Protein AF-0000000085179343 (afdb_homodimer)

Sequence (712 aa):
MDWVRLLSRLVQAESLPGGEGEAAGLLLEALKGLGLEAHLDEAGNVEALLGEREPEVVLTGHMDVVPVGDPLHWPHPQGAVVGEALWGRGAVDMKGALVAMLLALKALQGRPLKGRVRFLATVQEEVGGLGSRFAAERLSPLAFILGEPSMGRLMRGHRGRAEIWVDFEGEEAHAALAGPENPLFDLADYLLALKDLPLPPGLKLTPTGVAAYPGARNQTPGVVRLYLDVRYEPEADPQALLPRLQALGPASVYIPEEERASGEVRLTLPALWPPYRLPEDHPLLLLALKALGQEGAGLWPFTTDAPYLGARAPVLGLGPGDPALAHTPREHIPLKAVEEAAGAYARLVEALWNAAMDWVRLLSRLVQAESLPGGEGEAAGLLLEALKGLGLEAHLDEAGNVEALLGEREPEVVLTGHMDVVPVGDPLHWPHPQGAVVGEALWGRGAVDMKGALVAMLLALKALQGRPLKGRVRFLATVQEEVGGLGSRFAAERLSPLAFILGEPSMGRLMRGHRGRAEIWVDFEGEEAHAALAGPENPLFDLADYLLALKDLPLPPGLKLTPTGVAAYPGARNQTPGVVRLYLDVRYEPEADPQALLPRLQALGPASVYIPEEERASGEVRLTLPALWPPYRLPEDHPLLLLALKALGQEGAGLWPFTTDAPYLGARAPVLGLGPGDPALAHTPREHIPLKAVEEAAGAYARLVEALWNAA

pLDDT: mean 97.16, std 2.5, range [74.88, 98.94]

Radius of gyration: 31.06 Å; Cα contacts (8 Å, |Δi|>4): 1796; chains: 2; bounding box: 53×96×66 Å

InterPro domains:
  IPR002933 Peptidase M20 [PF01546] (59-350)
  IPR011650 Peptidase M20, dimerisation domain [PF07687] (157-247)
  IPR036264 Bacterial exopeptidase dimerisation domain [SSF55031] (162-250)
  IPR050072 Peptidase M20A family, bacterial cell wall biosynthesis [PTHR43808] (2-352)

Foldseek 3Di:
DPLLVLLLQLQVDAAAFQRLVSNLVSLCVLCVVLVWDWDADQQGKIKTKFDDFDFEEEEEAESHFDDLPDPVQAPDDGSDDDPQKGAHTQQQRPSLLLSLQSLLSSVPNVDDDLHMYMYIYFGDFVPFGQGLLVVLVPDFHQEYEYAHADQFFKAFKEWKKFKKKKKFFDDKDFQVPDDPDASVVQVVQLVVLVVPDDDDPFKDKDWDDKAFPPHDPRIGGRMIMTMMMMTGDQVDDPVVCQVVSVVSGPIDMDFDWDWDGGRNDIDIDTRIGHIGGDDFVPPLNVLLCVLSVHDGHHYYHDDGSQVSNVVRHGYMYGHRDDNVLHPHSGDMGRNVRSNVSSVSSNSSSVSSSVVD/DPLLVLLLQLQVDAAAFQRLVSNLVSLCVLCVVLVWDWDADQQGKIKTKDDDFDFEEEEEAESHFDDLPDPVQAPDDGSDDDPQKGAHTQQQRPSLLLSLQSLLSSVPNVDDDLHMYMYIYFGDFVPFGQGLLVVLVPDFHQEYEYAHADQFFKAFKEWKKFKKKKKFFDDKDFQVPDDPDASVVQVVQLVVLVVPDDDDPFKDKDWDDKAFPPHDPRIGGRMIMTMMMMTGDQVDDPVVCQVVSVVSGPIDMDFDWDWDGGRNDIDIDTRIGHIGGDDFVPPLNVLLCVLSVHDGHHYYHDDGSQVSNVVRHGYMYGHRDDNVLHPHSGDMGRNVRSNVSSVSVNSSSVSSSVVD

Nearest PDB structures (foldseek):
  5xoy-assembly1_B-2  TM=7.886E-01  e=5.631E-30  Thermus thermophilus HB27
  7rsf-assembly1_B  TM=6.827E-01  e=2.440E-29  Escherichia coli str. K-12 substr. MG1655
  2f7v-assembly1_A  TM=7.072E-01  e=1.206E-21  Xanthomonas campestris
  3ki9-assembly1_A  TM=7.079E-01  e=6.486E-16  Staphylococcus aureus subsp. aureus COL
  3khz-assembly1_A  TM=4.771E-01  e=1.645E-11  Staphylococcus aureus subsp. aureus COL

Solvent-accessible surface area (backbone atoms only — not comparable to full-atom values): 35596 Å² total; per-residue (Å²): 130,66,61,68,60,49,48,24,50,46,34,58,32,57,18,42,65,76,42,38,60,56,35,47,51,53,50,43,51,51,38,42,72,72,72,35,70,54,48,65,52,61,44,54,22,39,37,33,56,46,68,85,45,70,52,35,36,33,45,31,43,42,61,26,35,73,73,74,53,62,71,85,66,30,90,61,59,63,28,37,71,59,90,63,26,35,27,18,55,23,27,22,48,22,47,35,25,54,51,14,49,52,51,15,51,59,62,49,68,80,46,91,72,66,24,17,41,31,44,38,37,22,33,21,51,90,79,73,18,60,21,42,50,56,48,29,76,75,48,72,43,67,31,36,39,34,20,55,39,41,62,62,37,45,25,31,33,27,18,13,37,36,39,38,40,37,36,22,71,38,64,42,21,29,41,65,74,49,70,88,80,52,28,67,55,56,50,19,55,30,47,58,48,53,74,70,53,85,69,60,80,54,53,45,81,33,75,12,36,41,39,30,30,68,51,44,65,62,20,28,29,36,33,34,37,37,35,32,28,32,32,26,34,83,89,39,62,76,73,71,46,46,66,62,59,36,70,55,46,89,46,52,62,46,65,52,70,45,81,44,66,32,78,79,38,73,47,77,40,60,41,61,42,65,39,34,76,52,64,88,79,37,67,68,55,49,50,42,26,59,64,69,72,44,94,70,62,46,65,44,67,44,68,71,60,48,44,48,42,40,74,51,24,54,49,40,31,39,8,22,24,54,57,86,31,30,67,25,58,71,16,41,20,48,52,65,40,28,54,51,36,10,53,49,51,40,43,42,51,52,49,54,34,68,70,104,132,66,60,68,61,50,48,24,50,45,34,59,32,56,18,42,65,76,42,36,61,56,35,47,51,53,50,44,50,52,38,42,73,72,70,35,69,54,49,64,52,62,43,55,23,40,38,33,58,47,66,86,44,69,52,35,36,33,44,31,42,43,62,26,35,73,74,74,54,60,70,86,63,32,89,60,58,62,29,37,71,61,92,65,25,35,28,18,56,25,27,20,48,22,45,37,24,52,51,14,49,51,51,16,50,60,62,47,69,82,46,90,73,66,24,16,42,30,44,38,37,22,33,23,50,92,79,73,18,60,24,42,48,56,49,31,76,75,48,72,44,68,30,37,38,34,21,54,39,42,62,62,40,45,26,31,33,27,18,13,36,34,40,37,40,36,37,23,72,38,65,42,21,30,40,66,74,48,71,89,81,52,28,66,56,56,49,18,54,31,46,58,47,53,74,69,54,85,71,61,79,56,53,45,78,34,75,12,37,41,39,30,31,67,51,43,64,63,22,27,28,37,32,34,38,37,36,31,28,31,31,26,33,82,90,39,61,75,72,72,46,46,67,62,59,35,68,54,46,90,46,53,62,47,64,52,68,45,80,45,66,34,78,79,39,74,46,76,40,60,42,62,42,65,39,36,77,52,65,88,78,35,65,70,54,49,50,43,28,59,62,69,73,44,94,69,63,47,65,43,66,44,67,70,59,47,45,47,39,40,75,51,23,56,48,42,30,37,8,22,23,54,57,86,30,31,66,25,59,70,16,41,22,46,51,64,39,29,54,51,36,11,52,49,50,40,44,41,53,52,50,55,34,67,71,102

Secondary structure (DSSP, 8-state):
--HHHHHHHHHHS--STT--HHHHHHHHHHHHHTT--EEE-TT--EEEEE-SSSPEEEEEEE--------GGG-SS-TT-EETTEEESTTIIIIIHHHHHHHHHHHHHHTS--SSEEEEEEES-TTTT-HHHHHHHHH---SEEEE----TT--EEEE-EEEEEEEEEE----BTTT--S--HHHHHHHHHHHHHT----TTEEEEEEEEEEES--TTB--SEEEEEEEEEE-TT--GGGGHHHHHTTSS-EEE--EEEEEETTEEEEEESEE--EE--TT-HHHHHHHHHHT-S--EEESS--SHHHHHTTS-EEE--SS-GGGTTSTT-EEEHHHHHHHHHHHHHHHHHHHHH-/--HHHHHHHHHHS--STT--HHHHHHHHHHHHHTT--EEE-TT--EEEEE-SSSPEEEEEEE--------GGG-SS-TT-EETTEEESTTIIIIIHHHHHHHHHHHHHHTS--SSEEEEEEES-TTTT-HHHHHHHHH---SEEEE----TT--EEEE-EEEEEEEEEE----BTTT--S--HHHHHHHHHHHHHTPPPPTTEEEEEEEEEEES--TTB--SEEEEEEEEEE-TT--GGGGHHHHHTTSS-EEE--EEEEEETTEEEEEESEE--EE--TT-HHHHHHHHHHT-S--EEESS--SHHHHHTTS-EEE--SS-GGGTTSTT-EEEHHHHHHHHHHHHHHHHHHHHH-

Organism: NCBI:txid751945

Structure (mmCIF, N/CA/C/O backbone):
data_AF-0000000085179343-model_v1
#
loop_
_entity.id
_entity.type
_entity.pdbx_description
1 polymer 'Acetylornithine deacetylase/succinyldiaminopimelate desuccinylase-like deacylase'
#
loop_
_atom_site.group_PDB
_atom_site.id
_atom_site.type_symbol
_atom_site.label_atom_id
_atom_site.label_alt_id
_atom_site.label_comp_id
_atom_site.label_asym_id
_atom_site.label_entity_id
_atom_site.label_seq_id
_atom_site.pdbx_PDB_ins_code
_atom_site.Cartn_x
_atom_site.Cartn_y
_atom_site.Cartn_z
_atom_site.occupancy
_atom_site.B_iso_or_equiv
_atom_site.auth_seq_id
_atom_site.auth_comp_id
_atom_site.auth_asym_id
_atom_site.auth_atom_id
_atom_site.pdbx_PDB_model_num
ATOM 1 N N . MET A 1 1 ? -22.203 -26.719 -21.625 1 81.19 1 MET A N 1
ATOM 2 C CA . MET A 1 1 ? -21.453 -25.656 -20.953 1 81.19 1 MET A CA 1
ATOM 3 C C . MET A 1 1 ? -20.656 -24.844 -21.969 1 81.19 1 MET A C 1
ATOM 5 O O . MET A 1 1 ? -19.969 -25.391 -22.828 1 81.19 1 MET A O 1
ATOM 9 N N . ASP A 1 2 ? -20.922 -23.562 -22.031 1 96.06 2 ASP A N 1
ATOM 10 C CA . ASP A 1 2 ? -20.078 -22.656 -22.797 1 96.06 2 ASP A CA 1
ATOM 11 C C . ASP A 1 2 ? -18.781 -22.359 -22.047 1 96.06 2 ASP A C 1
ATOM 13 O O . ASP A 1 2 ? -18.734 -21.422 -21.25 1 96.06 2 ASP A O 1
ATOM 17 N N . TRP A 1 3 ? -17.797 -23.172 -22.406 1 98.12 3 TRP A N 1
ATOM 18 C CA . TRP A 1 3 ? -16.594 -23.141 -21.578 1 98.12 3 TRP A CA 1
ATOM 19 C C . TRP A 1 3 ? -15.789 -21.875 -21.844 1 98.12 3 TRP A C 1
ATOM 21 O O . TRP A 1 3 ? -15.055 -21.406 -20.969 1 98.12 3 TRP A O 1
ATOM 31 N N . VAL A 1 4 ? -15.93 -21.328 -23.047 1 98.69 4 VAL A N 1
ATOM 32 C CA . VAL A 1 4 ? -15.227 -20.094 -23.359 1 98.69 4 VAL A CA 1
ATOM 33 C C . VAL A 1 4 ? -15.789 -18.938 -22.516 1 98.69 4 VAL A C 1
ATOM 35 O O . VAL A 1 4 ? -15.031 -18.125 -21.984 1 98.69 4 VAL A O 1
ATOM 38 N N . ARG A 1 5 ? -17.062 -18.875 -22.391 1 98.44 5 ARG A N 1
ATOM 39 C CA . ARG A 1 5 ? -17.719 -17.875 -21.547 1 98.44 5 ARG A CA 1
ATOM 40 C C . ARG A 1 5 ? -17.328 -18.062 -20.078 1 98.44 5 ARG A C 1
ATOM 42 O O . ARG A 1 5 ? -17.109 -17.094 -19.359 1 98.44 5 ARG A O 1
ATOM 49 N N . LEU A 1 6 ? -17.281 -19.312 -19.656 1 98.69 6 LEU A N 1
ATOM 50 C CA . LEU A 1 6 ? -16.859 -19.594 -18.281 1 98.69 6 LEU A CA 1
ATOM 51 C C . LEU A 1 6 ? -15.445 -19.094 -18.031 1 98.69 6 LEU A C 1
ATOM 53 O O . LEU A 1 6 ? -15.188 -18.453 -17 1 98.69 6 LEU A O 1
ATOM 57 N N . LEU A 1 7 ? -14.547 -19.391 -18.953 1 98.88 7 LEU A N 1
ATOM 58 C CA . LEU A 1 7 ? -13.164 -18.938 -18.812 1 98.88 7 LEU A CA 1
ATOM 59 C C . LEU A 1 7 ? -13.094 -17.422 -18.766 1 98.88 7 LEU A C 1
ATOM 61 O O . LEU A 1 7 ? -12.367 -16.844 -17.938 1 98.88 7 LEU A O 1
ATOM 65 N N . SER A 1 8 ? -13.844 -16.781 -19.609 1 98.81 8 SER A N 1
ATOM 66 C CA . SER A 1 8 ? -13.906 -15.32 -19.641 1 98.81 8 SER A CA 1
ATOM 67 C C . SER A 1 8 ? -14.367 -14.758 -18.312 1 98.81 8 SER A C 1
ATOM 69 O O . SER A 1 8 ? -13.773 -13.812 -17.781 1 98.81 8 SER A O 1
ATOM 71 N N . ARG A 1 9 ? -15.398 -15.336 -17.734 1 98.75 9 ARG A N 1
ATOM 72 C CA . ARG A 1 9 ? -15.945 -14.891 -16.453 1 98.75 9 ARG A CA 1
ATOM 73 C C . ARG A 1 9 ? -14.945 -15.133 -15.32 1 98.75 9 ARG A C 1
ATOM 75 O O . ARG A 1 9 ? -14.82 -14.312 -14.414 1 98.75 9 ARG A O 1
ATOM 82 N N . LEU A 1 10 ? -14.273 -16.266 -15.383 1 98.88 10 LEU A N 1
ATOM 83 C CA . LEU A 1 10 ? -13.273 -16.578 -14.375 1 98.88 10 LEU A CA 1
ATOM 84 C C . LEU A 1 10 ? -12.141 -15.562 -14.383 1 98.88 10 LEU A C 1
ATOM 86 O O . LEU A 1 10 ? -11.672 -15.141 -13.328 1 98.88 10 LEU A O 1
ATOM 90 N N . VAL A 1 11 ? -11.719 -15.172 -15.547 1 98.75 11 VAL A N 1
ATOM 91 C CA . VAL A 1 11 ? -10.625 -14.227 -15.711 1 98.75 11 VAL A CA 1
ATOM 92 C C . VAL A 1 11 ? -11.047 -12.844 -15.203 1 98.75 11 VAL A C 1
ATOM 94 O O . VAL A 1 11 ? -10.234 -12.109 -14.641 1 98.75 11 VAL A O 1
ATOM 97 N N . GLN A 1 12 ? -12.297 -12.547 -15.297 1 98.44 12 GLN A N 1
ATOM 98 C CA . GLN A 1 12 ? -12.82 -11.258 -14.859 1 98.44 12 GLN A CA 1
ATOM 99 C C . GLN A 1 12 ? -13.117 -11.266 -13.359 1 98.44 12 GLN A C 1
ATOM 101 O O . GLN A 1 12 ? -13.25 -10.211 -12.742 1 98.44 12 GLN A O 1
ATOM 106 N N . ALA A 1 13 ? -13.273 -12.438 -12.773 1 98.44 13 ALA A N 1
ATOM 107 C CA . ALA A 1 13 ? -13.633 -12.57 -11.359 1 98.44 13 ALA A CA 1
ATOM 108 C C . ALA A 1 13 ? -12.469 -12.172 -10.461 1 98.44 13 ALA A C 1
ATOM 110 O O . ALA A 1 13 ? -11.32 -12.516 -10.734 1 98.44 13 ALA A O 1
ATOM 111 N N . GLU A 1 14 ? -12.742 -11.461 -9.391 1 95.81 14 GLU A N 1
ATOM 112 C CA . GLU A 1 14 ? -11.711 -11.195 -8.391 1 95.81 14 GLU A CA 1
ATOM 113 C C . GLU A 1 14 ? -11.188 -12.492 -7.773 1 95.81 14 GLU A C 1
ATOM 115 O O . GLU A 1 14 ? -11.969 -13.336 -7.332 1 95.81 14 GLU A O 1
ATOM 120 N N . SER A 1 15 ? -9.883 -12.594 -7.762 1 97.81 15 SER A N 1
ATOM 121 C CA . SER A 1 15 ? -9.328 -13.805 -7.18 1 97.81 15 SER A CA 1
ATOM 122 C C . SER A 1 15 ? -7.891 -13.594 -6.711 1 97.81 15 SER A C 1
ATOM 124 O O . SER A 1 15 ? -7.027 -14.445 -6.926 1 97.81 15 SER A O 1
ATOM 126 N N . LEU A 1 16 ? -7.641 -12.453 -6.145 1 97.25 16 LEU A N 1
ATOM 127 C CA . LEU A 1 16 ? -6.367 -12.305 -5.441 1 97.25 16 LEU A CA 1
ATOM 128 C C . LEU A 1 16 ? -6.27 -13.289 -4.285 1 97.25 16 LEU A C 1
ATOM 130 O O . LEU A 1 16 ? -7.285 -13.812 -3.818 1 97.25 16 LEU A O 1
ATOM 134 N N . PRO A 1 17 ? -5.055 -13.57 -3.877 1 96.88 17 PRO A N 1
ATOM 135 C CA . PRO A 1 17 ? -4.953 -14.492 -2.744 1 96.88 17 PRO A CA 1
ATOM 136 C C . PRO A 1 17 ? -5.809 -14.062 -1.556 1 96.88 17 PRO A C 1
ATOM 138 O O . PRO A 1 17 ? -5.668 -12.945 -1.059 1 96.88 17 PRO A O 1
ATOM 141 N N . GLY A 1 18 ? -6.641 -14.914 -1.172 1 95.5 18 GLY A N 1
ATOM 142 C CA . GLY A 1 18 ? -7.547 -14.617 -0.074 1 95.5 18 GLY A CA 1
ATOM 143 C C . GLY A 1 18 ? -8.883 -14.078 -0.537 1 95.5 18 GLY A C 1
ATOM 144 O O . GLY A 1 18 ? -9.836 -13.992 0.249 1 95.5 18 GLY A O 1
ATOM 145 N N . GLY A 1 19 ? -9.039 -13.758 -1.738 1 97.06 19 GLY A N 1
ATOM 146 C CA . GLY A 1 19 ? -10.258 -13.211 -2.314 1 97.06 19 GLY A CA 1
ATOM 147 C C . GLY A 1 19 ? -10.805 -14.047 -3.459 1 97.06 19 GLY A C 1
ATOM 148 O O . GLY A 1 19 ? -11.273 -13.5 -4.461 1 97.06 19 GLY A O 1
ATOM 149 N N . GLU A 1 20 ? -10.719 -15.336 -3.361 1 98.31 20 GLU A N 1
ATOM 150 C CA . GLU A 1 20 ? -11.023 -16.219 -4.477 1 98.31 20 GLU A CA 1
ATOM 151 C C . GLU A 1 20 ? -12.516 -16.562 -4.52 1 98.31 20 GLU A C 1
ATOM 153 O O . GLU A 1 20 ? -12.938 -17.438 -5.285 1 98.31 20 GLU A O 1
ATOM 158 N N . GLY A 1 21 ? -13.312 -15.891 -3.75 1 98.12 21 GLY A N 1
ATOM 159 C CA . GLY A 1 21 ? -14.711 -16.25 -3.594 1 98.12 21 GLY A CA 1
ATOM 160 C C . GLY A 1 21 ? -15.484 -16.25 -4.902 1 98.12 21 GLY A C 1
ATOM 161 O O . GLY A 1 21 ? -16.234 -17.188 -5.191 1 98.12 21 GLY A O 1
ATOM 162 N N . GLU A 1 22 ? -15.312 -15.203 -5.676 1 98.44 22 GLU A N 1
ATOM 163 C CA . GLU A 1 22 ? -16.047 -15.094 -6.938 1 98.44 22 GLU A CA 1
ATOM 164 C C . GLU A 1 22 ? -15.641 -16.203 -7.902 1 98.44 22 GLU A C 1
ATOM 166 O O . GLU A 1 22 ? -16.5 -16.797 -8.555 1 98.44 22 GLU A O 1
ATOM 171 N N . ALA A 1 23 ? -14.398 -16.484 -7.988 1 98.75 23 ALA A N 1
ATOM 172 C CA . ALA A 1 23 ? -13.922 -17.562 -8.852 1 98.75 23 ALA A CA 1
ATOM 173 C C . ALA A 1 23 ? -14.438 -18.922 -8.375 1 98.75 23 ALA A C 1
ATOM 175 O O . ALA A 1 23 ? -14.883 -19.734 -9.188 1 98.75 23 ALA A O 1
ATOM 176 N N . ALA A 1 24 ? -14.391 -19.109 -7.09 1 98.81 24 ALA A N 1
ATOM 177 C CA . ALA A 1 24 ? -14.898 -20.359 -6.516 1 98.81 24 ALA A CA 1
ATOM 178 C C . ALA A 1 24 ? -16.375 -20.562 -6.855 1 98.81 24 ALA A C 1
ATOM 180 O O . ALA A 1 24 ? -16.781 -21.672 -7.195 1 98.81 24 ALA A O 1
ATOM 181 N N . GLY A 1 25 ? -17.109 -19.5 -6.727 1 98.81 25 GLY A N 1
ATOM 182 C CA . GLY A 1 25 ? -18.531 -19.578 -7.055 1 98.81 25 GLY A CA 1
ATOM 183 C C . GLY A 1 25 ? -18.781 -20.016 -8.484 1 98.81 25 GLY A C 1
ATOM 184 O O . GLY A 1 25 ? -19.656 -20.844 -8.734 1 98.81 25 GLY A O 1
ATOM 185 N N . LEU A 1 26 ? -18.016 -19.516 -9.383 1 98.81 26 LEU A N 1
ATOM 186 C CA . LEU A 1 26 ? -18.172 -19.875 -10.789 1 98.81 26 LEU A CA 1
ATOM 187 C C . LEU A 1 26 ? -17.828 -21.344 -11.023 1 98.81 26 LEU A C 1
ATOM 189 O O . LEU A 1 26 ? -18.516 -22.031 -11.797 1 98.81 26 LEU A O 1
ATOM 193 N N . LEU A 1 27 ? -16.828 -21.781 -10.359 1 98.88 27 LEU A N 1
ATOM 194 C CA . LEU A 1 27 ? -16.422 -23.188 -10.508 1 98.88 27 LEU A CA 1
ATOM 195 C C . LEU A 1 27 ? -17.484 -24.109 -9.914 1 98.88 27 LEU A C 1
ATOM 197 O O . LEU A 1 27 ? -17.781 -25.156 -10.484 1 98.88 27 LEU A O 1
ATOM 201 N N . LEU A 1 28 ? -18 -23.734 -8.75 1 98.81 28 LEU A N 1
ATOM 202 C CA . LEU A 1 28 ? -19.062 -24.516 -8.133 1 98.81 28 LEU A CA 1
ATOM 203 C C . LEU A 1 28 ? -20.25 -24.641 -9.078 1 98.81 28 LEU A C 1
ATOM 205 O O . LEU A 1 28 ? -20.812 -25.734 -9.242 1 98.81 28 LEU A O 1
ATOM 209 N N . GLU A 1 29 ? -20.578 -23.562 -9.656 1 98.38 29 GLU A N 1
ATOM 210 C CA . GLU A 1 29 ? -21.703 -23.562 -10.602 1 98.38 29 GLU A CA 1
ATOM 211 C C . GLU A 1 29 ? -21.422 -24.453 -11.805 1 98.38 29 GLU A C 1
ATOM 213 O O . GLU A 1 29 ? -22.297 -25.188 -12.25 1 98.38 29 GLU A O 1
ATOM 218 N N . ALA A 1 30 ? -20.266 -24.344 -12.352 1 98.69 30 ALA A N 1
ATOM 219 C CA . ALA A 1 30 ? -19.891 -25.156 -13.5 1 98.69 30 ALA A CA 1
ATOM 220 C C . ALA A 1 30 ? -19.953 -26.641 -13.164 1 98.69 30 ALA A C 1
ATOM 222 O O . ALA A 1 30 ? -20.438 -27.453 -13.961 1 98.69 30 ALA A O 1
ATOM 223 N N . LEU A 1 31 ? -19.438 -26.984 -11.992 1 98.69 31 LEU A N 1
ATOM 224 C CA . LEU A 1 31 ? -19.422 -28.375 -11.555 1 98.69 31 LEU A CA 1
ATOM 225 C C . LEU A 1 31 ? -20.828 -28.891 -11.344 1 98.69 31 LEU A C 1
ATOM 227 O O . LEU A 1 31 ? -21.141 -30.031 -11.719 1 98.69 31 LEU A O 1
ATOM 231 N N . LYS A 1 32 ? -21.641 -28.078 -10.758 1 97.75 32 LYS A N 1
ATOM 232 C CA . LYS A 1 32 ? -23.047 -28.438 -10.602 1 97.75 32 LYS A CA 1
ATOM 233 C C . LYS A 1 32 ? -23.703 -28.656 -11.961 1 97.75 32 LYS A C 1
ATOM 235 O O . LYS A 1 32 ? -24.531 -29.562 -12.117 1 97.75 32 LYS A O 1
ATOM 240 N N . GLY A 1 33 ? -23.406 -27.812 -12.852 1 97.25 33 GLY A N 1
ATOM 241 C CA . GLY A 1 33 ? -23.922 -27.953 -14.203 1 97.25 33 GLY A CA 1
ATOM 242 C C . GLY A 1 33 ? -23.531 -29.266 -14.859 1 97.25 33 GLY A C 1
ATOM 243 O O . GLY A 1 33 ? -24.234 -29.766 -15.742 1 97.25 33 GLY A O 1
ATOM 244 N N . LEU A 1 34 ? -22.422 -29.844 -14.422 1 97.06 34 LEU A N 1
ATOM 245 C CA . LEU A 1 34 ? -21.969 -31.141 -14.914 1 97.06 34 LEU A CA 1
ATOM 246 C C . LEU A 1 34 ? -22.625 -32.281 -14.156 1 97.06 34 LEU A C 1
ATOM 248 O O . LEU A 1 34 ? -22.359 -33.438 -14.414 1 97.06 34 LEU A O 1
ATOM 252 N N . GLY A 1 35 ? -23.438 -31.891 -13.164 1 97.06 35 GLY A N 1
ATOM 253 C CA . GLY A 1 35 ? -24.141 -32.906 -12.375 1 97.06 35 GLY A CA 1
ATOM 254 C C . GLY A 1 35 ? -23.297 -33.469 -11.242 1 97.06 35 GLY A C 1
ATOM 255 O O . GLY A 1 35 ? -23.609 -34.531 -10.703 1 97.06 35 GLY A O 1
ATOM 256 N N . LEU A 1 36 ? -22.266 -32.844 -10.859 1 97.62 36 LEU A N 1
ATOM 257 C CA . LEU A 1 36 ? -21.391 -33.312 -9.789 1 97.62 36 LEU A CA 1
ATOM 258 C C . LEU A 1 36 ? -21.703 -32.594 -8.484 1 97.62 36 LEU A C 1
ATOM 260 O O . LEU A 1 36 ? -22.031 -31.391 -8.492 1 97.62 36 LEU A O 1
ATOM 264 N N . GLU A 1 37 ? -21.594 -33.312 -7.434 1 96.69 37 GLU A N 1
ATOM 265 C CA . GLU A 1 37 ? -21.656 -32.656 -6.125 1 96.69 37 GLU A CA 1
ATOM 266 C C . GLU A 1 37 ? -20.344 -31.938 -5.797 1 96.69 37 GLU A C 1
ATOM 268 O O . GLU A 1 37 ? -19.297 -32.562 -5.676 1 96.69 37 GLU A O 1
ATOM 273 N N . ALA A 1 38 ? -20.438 -30.656 -5.703 1 98.06 38 ALA A N 1
ATOM 274 C CA . ALA A 1 38 ? -19.266 -29.828 -5.441 1 98.06 38 ALA A CA 1
ATOM 275 C C . ALA A 1 38 ? -19.406 -29.062 -4.133 1 98.06 38 ALA A C 1
ATOM 277 O O . ALA A 1 38 ? -20.531 -28.703 -3.744 1 98.06 38 ALA A O 1
ATOM 278 N N . HIS A 1 39 ? -18.281 -28.844 -3.438 1 97.94 39 HIS A N 1
ATOM 279 C CA . HIS A 1 39 ? -18.297 -28.109 -2.174 1 97.94 39 HIS A CA 1
ATOM 280 C C . HIS A 1 39 ? -16.984 -27.375 -1.934 1 97.94 39 HIS A C 1
ATOM 282 O O . HIS A 1 39 ? -16 -27.609 -2.646 1 97.94 39 HIS A O 1
ATOM 288 N N . LEU A 1 40 ? -17.062 -26.453 -1.024 1 98.44 40 LEU A N 1
ATOM 289 C CA . LEU A 1 40 ? -15.852 -25.812 -0.491 1 98.44 40 LEU A CA 1
ATOM 290 C C . LEU A 1 40 ? -15.328 -26.578 0.719 1 98.44 40 LEU A C 1
ATOM 292 O O . LEU A 1 40 ? -16.094 -26.938 1.615 1 98.44 40 LEU A O 1
ATOM 296 N N . ASP A 1 41 ? -14.109 -26.906 0.745 1 98 41 ASP A N 1
ATOM 297 C CA . ASP A 1 41 ? -13.57 -27.469 1.979 1 98 41 ASP A CA 1
ATOM 298 C C . ASP A 1 41 ? -13.297 -26.375 3.008 1 98 41 ASP A C 1
ATOM 300 O O . ASP A 1 41 ? -13.664 -25.219 2.801 1 98 41 ASP A O 1
ATOM 304 N N . GLU A 1 42 ? -12.625 -26.656 4.086 1 98.12 42 GLU A N 1
ATOM 305 C CA . GLU A 1 42 ? -12.445 -25.719 5.199 1 98.12 42 GLU A CA 1
ATOM 306 C C . GLU A 1 42 ? -11.5 -24.594 4.824 1 98.12 42 GLU A C 1
ATOM 308 O O . GLU A 1 42 ? -11.531 -23.516 5.438 1 98.12 42 GLU A O 1
ATOM 313 N N . ALA A 1 43 ? -10.695 -24.812 3.803 1 98.25 43 ALA A N 1
ATOM 314 C CA . ALA A 1 43 ? -9.75 -23.781 3.357 1 98.25 43 ALA A CA 1
ATOM 315 C C . ALA A 1 43 ? -10.367 -22.922 2.262 1 98.25 43 ALA A C 1
ATOM 317 O O . ALA A 1 43 ? -9.859 -21.844 1.957 1 98.25 43 ALA A O 1
ATOM 318 N N . GLY A 1 44 ? -11.453 -23.375 1.707 1 98.5 44 GLY A N 1
ATOM 319 C CA . GLY A 1 44 ? -12.07 -22.641 0.61 1 98.5 44 GLY A CA 1
ATOM 320 C C . GLY A 1 44 ? -11.719 -23.203 -0.753 1 98.5 44 GLY A C 1
ATOM 321 O O . GLY A 1 44 ? -11.984 -22.578 -1.779 1 98.5 44 GLY A O 1
ATOM 322 N N . ASN A 1 45 ? -11.055 -24.359 -0.768 1 98.81 45 ASN A N 1
ATOM 323 C CA . ASN A 1 45 ? -10.844 -25.047 -2.035 1 98.81 45 ASN A CA 1
ATOM 324 C C . ASN A 1 45 ? -12.148 -25.562 -2.621 1 98.81 45 ASN A C 1
ATOM 326 O O . ASN A 1 45 ? -13.055 -25.969 -1.881 1 98.81 45 ASN A O 1
ATOM 330 N N . VAL A 1 46 ? -12.219 -25.609 -3.918 1 98.88 46 VAL A N 1
ATOM 331 C CA . VAL A 1 46 ? -13.359 -26.219 -4.598 1 98.88 46 VAL A CA 1
ATOM 332 C C . VAL A 1 46 ? -13.055 -27.672 -4.926 1 98.88 46 VAL A C 1
ATOM 334 O O . VAL A 1 46 ? -12.031 -27.969 -5.551 1 98.88 46 VAL A O 1
ATOM 337 N N . GLU A 1 47 ? -13.945 -28.562 -4.586 1 98.5 47 GLU A N 1
ATOM 338 C CA . GLU A 1 47 ? -13.727 -29.984 -4.828 1 98.5 47 GLU A CA 1
ATOM 339 C C . GLU A 1 47 ? -14.977 -30.641 -5.383 1 98.5 47 GLU A C 1
ATOM 341 O O . GLU A 1 47 ? -16.094 -30.281 -5.02 1 98.5 47 GLU A O 1
ATOM 346 N N . ALA A 1 48 ? -14.773 -31.594 -6.184 1 98.62 48 ALA A N 1
ATOM 347 C CA . ALA A 1 48 ? -15.812 -32.5 -6.691 1 98.62 48 ALA A CA 1
ATOM 348 C C . ALA A 1 48 ? -15.219 -33.844 -7.105 1 98.62 48 ALA A C 1
ATOM 350 O O . ALA A 1 48 ? -14.055 -33.906 -7.508 1 98.62 48 ALA A O 1
ATOM 351 N N . LEU A 1 49 ? -16.016 -34.812 -7.02 1 98 49 LEU A N 1
ATOM 352 C CA . LEU A 1 49 ? -15.555 -36.156 -7.316 1 98 49 LEU A CA 1
ATOM 353 C C . LEU A 1 49 ? -16.422 -36.812 -8.391 1 98 49 LEU A C 1
ATOM 355 O O . LEU A 1 49 ? -17.656 -36.75 -8.328 1 98 49 LEU A O 1
ATOM 359 N N . LEU A 1 50 ? -15.812 -37.375 -9.383 1 98.06 50 LEU A N 1
ATOM 360 C CA . LEU A 1 50 ? -16.453 -38.219 -10.375 1 98.06 50 LEU A CA 1
ATOM 361 C C . LEU A 1 50 ? -16.031 -39.656 -10.211 1 98.06 50 LEU A C 1
ATOM 363 O O . LEU A 1 50 ? -14.844 -39.969 -10.289 1 98.06 50 LEU A O 1
ATOM 367 N N . GLY A 1 51 ? -16.984 -40.5 -10.016 1 95.69 51 GLY A N 1
ATOM 368 C CA . GLY A 1 51 ? -16.703 -41.906 -9.781 1 95.69 51 GLY A CA 1
ATOM 369 C C . GLY A 1 51 ? -16.578 -42.25 -8.305 1 95.69 51 GLY A C 1
ATOM 370 O O . GLY A 1 51 ? -16.594 -41.344 -7.453 1 95.69 51 GLY A O 1
ATOM 371 N N . GLU A 1 52 ? -16.547 -43.562 -8.031 1 91.94 52 GLU A N 1
ATOM 372 C CA . GLU A 1 52 ? -16.562 -44 -6.633 1 91.94 52 GLU A CA 1
ATOM 373 C C . GLU A 1 52 ? -15.438 -44.969 -6.352 1 91.94 52 GLU A C 1
ATOM 375 O O . GLU A 1 52 ? -15.055 -45.188 -5.195 1 91.94 52 GLU A O 1
ATOM 380 N N . ARG A 1 53 ? -14.883 -45.531 -7.328 1 91.94 53 ARG A N 1
ATOM 381 C CA . ARG A 1 53 ? -13.945 -46.625 -7.141 1 91.94 53 ARG A CA 1
ATOM 382 C C . ARG A 1 53 ? -12.5 -46.125 -7.168 1 91.94 53 ARG A C 1
ATOM 384 O O . ARG A 1 53 ? -12.219 -45.062 -7.715 1 91.94 53 ARG A O 1
ATOM 391 N N . GLU A 1 54 ? -11.633 -46.875 -6.492 1 94.69 54 GLU A N 1
ATOM 392 C CA . GLU A 1 54 ? -10.195 -46.625 -6.613 1 94.69 54 GLU A CA 1
ATOM 393 C C . GLU A 1 54 ? -9.656 -47.188 -7.934 1 94.69 54 GLU A C 1
ATOM 395 O O . GLU A 1 54 ? -10.266 -48.062 -8.539 1 94.69 54 GLU A O 1
ATOM 400 N N . PRO A 1 55 ? -8.547 -46.625 -8.344 1 97.06 55 PRO A N 1
ATOM 401 C CA . PRO A 1 55 ? -7.719 -45.562 -7.754 1 97.06 55 PRO A CA 1
ATOM 402 C C . PRO A 1 55 ? -8.266 -44.156 -8.023 1 97.06 55 PRO A C 1
ATOM 404 O O . PRO A 1 55 ? -9.062 -43.969 -8.938 1 97.06 55 PRO A O 1
ATOM 407 N N . GLU A 1 56 ? -7.82 -43.219 -7.203 1 98.06 56 GLU A N 1
ATOM 408 C CA . GLU A 1 56 ? -8.18 -41.812 -7.383 1 98.06 56 GLU A CA 1
ATOM 409 C C . GLU A 1 56 ? -7.059 -41.062 -8.07 1 98.06 56 GLU A C 1
ATOM 411 O O . GLU A 1 56 ? -5.887 -41.219 -7.719 1 98.06 56 GLU A O 1
ATOM 416 N N . VAL A 1 57 ? -7.41 -40.312 -9.055 1 98.62 57 VAL A N 1
ATOM 417 C CA . VAL A 1 57 ? -6.539 -39.312 -9.648 1 98.62 57 VAL A CA 1
ATOM 418 C C . VAL A 1 57 ? -7.109 -37.906 -9.391 1 98.62 57 VAL A C 1
ATOM 420 O O . VAL A 1 57 ? -8.32 -37.719 -9.5 1 98.62 57 VAL A O 1
ATOM 423 N N . VAL A 1 58 ? -6.25 -36.969 -9.008 1 98.88 58 VAL A N 1
ATOM 424 C CA . VAL A 1 58 ? -6.715 -35.625 -8.703 1 98.88 58 VAL A CA 1
ATOM 425 C C . VAL A 1 58 ? -6.234 -34.656 -9.773 1 98.88 58 VAL A C 1
ATOM 427 O O . VAL A 1 58 ? -5.035 -34.562 -10.047 1 98.88 58 VAL A O 1
ATOM 430 N N . LEU A 1 59 ? -7.156 -34 -10.438 1 98.94 59 LEU A N 1
ATOM 431 C CA . LEU A 1 59 ? -6.875 -32.844 -11.273 1 98.94 59 LEU A CA 1
ATOM 432 C C . LEU A 1 59 ? -6.891 -31.547 -10.445 1 98.94 59 LEU A C 1
ATOM 434 O O . LEU A 1 59 ? -7.914 -31.203 -9.852 1 98.94 59 LEU A O 1
ATOM 438 N N . THR A 1 60 ? -5.684 -30.859 -10.445 1 98.88 60 THR A N 1
ATOM 439 C CA . THR A 1 60 ? -5.648 -29.75 -9.5 1 98.88 60 THR A CA 1
ATOM 440 C C . THR A 1 60 ? -4.938 -28.547 -10.094 1 98.88 60 THR A C 1
ATOM 442 O O . THR A 1 60 ? -4.117 -28.688 -11 1 98.88 60 THR A O 1
ATOM 445 N N . GLY A 1 61 ? -5.262 -27.406 -9.625 1 98.69 61 GLY A N 1
ATOM 446 C CA . GLY A 1 61 ? -4.715 -26.094 -9.906 1 98.69 61 GLY A CA 1
ATOM 447 C C . GLY A 1 61 ? -5.191 -25.031 -8.938 1 98.69 61 GLY A C 1
ATOM 448 O O . GLY A 1 61 ? -5.98 -25.312 -8.031 1 98.69 61 GLY A O 1
ATOM 449 N N . HIS A 1 62 ? -4.723 -23.844 -9.117 1 98.88 62 HIS A N 1
ATOM 450 C CA . HIS A 1 62 ? -5.094 -22.812 -8.156 1 98.88 62 HIS A CA 1
ATOM 451 C C . HIS A 1 62 ? -6.016 -21.766 -8.789 1 98.88 62 HIS A C 1
ATOM 453 O O . HIS A 1 62 ? -6.016 -21.609 -10.008 1 98.88 62 HIS A O 1
ATOM 459 N N . MET A 1 63 ? -6.766 -21.094 -7.91 1 98.81 63 MET A N 1
ATOM 460 C CA . MET A 1 63 ? -7.754 -20.125 -8.359 1 98.81 63 MET A CA 1
ATOM 461 C C . MET A 1 63 ? -7.168 -18.703 -8.352 1 98.81 63 MET A C 1
ATOM 463 O O . MET A 1 63 ? -7.57 -17.859 -9.148 1 98.81 63 MET A O 1
ATOM 467 N N . ASP A 1 64 ? -6.25 -18.453 -7.41 1 98.62 64 ASP A N 1
ATOM 468 C CA . ASP A 1 64 ? -5.781 -17.078 -7.207 1 98.62 64 ASP A CA 1
ATOM 469 C C . ASP A 1 64 ? -4.809 -16.672 -8.305 1 98.62 64 ASP A C 1
ATOM 471 O O . ASP A 1 64 ? -4.199 -17.516 -8.961 1 98.62 64 ASP A O 1
ATOM 475 N N . VAL A 1 65 ? -4.77 -15.383 -8.523 1 98.19 65 VAL A N 1
ATOM 476 C CA . VAL A 1 65 ? -3.859 -14.789 -9.5 1 98.19 65 VAL A CA 1
ATOM 477 C C . VAL A 1 65 ? -3.094 -13.641 -8.852 1 98.19 65 VAL A C 1
ATOM 479 O O . VAL A 1 65 ? -3.441 -13.188 -7.762 1 98.19 65 VAL A O 1
ATOM 482 N N . VAL A 1 66 ? -2.033 -13.227 -9.453 1 97.19 66 VAL A N 1
ATOM 483 C CA . VAL A 1 66 ? -1.348 -12.008 -9.039 1 97.19 66 VAL A CA 1
ATOM 484 C C . VAL A 1 66 ? -2.123 -10.789 -9.531 1 97.19 66 VAL A C 1
ATOM 486 O O . VAL A 1 66 ? -3.012 -10.906 -10.375 1 97.19 66 VAL A O 1
ATOM 489 N N . PRO A 1 67 ? -1.84 -9.609 -9.055 1 96.25 67 PRO A N 1
ATOM 490 C CA . PRO A 1 67 ? -2.604 -8.422 -9.445 1 96.25 67 PRO A CA 1
ATOM 491 C C . PRO A 1 67 ? -2.521 -8.141 -10.945 1 96.25 67 PRO A C 1
ATOM 493 O O . PRO A 1 67 ? -1.47 -8.336 -11.555 1 96.25 67 PRO A O 1
ATOM 496 N N . VAL A 1 68 ? -3.594 -7.609 -11.469 1 95.94 68 VAL A N 1
ATOM 497 C CA . VAL A 1 68 ? -3.717 -7.305 -12.891 1 95.94 68 VAL A CA 1
ATOM 498 C C . VAL A 1 68 ? -2.801 -6.133 -13.25 1 95.94 68 VAL A C 1
ATOM 500 O O . VAL A 1 68 ? -2.246 -6.086 -14.352 1 95.94 68 VAL A O 1
ATOM 503 N N . GLY A 1 69 ? -2.633 -5.227 -12.25 1 93.5 69 GLY A N 1
ATOM 504 C CA . GLY A 1 69 ? -1.843 -4.035 -12.516 1 93.5 69 GLY A CA 1
ATOM 505 C C . GLY A 1 69 ? -2.602 -2.977 -13.297 1 93.5 69 GLY A C 1
ATOM 506 O O . GLY A 1 69 ? -3.834 -2.941 -13.266 1 93.5 69 GLY A O 1
ATOM 507 N N . ASP A 1 70 ? -1.915 -2.104 -13.992 1 93.25 70 ASP A N 1
ATOM 508 C CA . ASP A 1 70 ? -2.492 -0.976 -14.719 1 93.25 70 ASP A CA 1
ATOM 509 C C . ASP A 1 70 ? -3.227 -1.448 -15.977 1 93.25 70 ASP A C 1
ATOM 511 O O . ASP A 1 70 ? -2.615 -2.025 -16.875 1 93.25 70 ASP A O 1
ATOM 515 N N . PRO A 1 71 ? -4.492 -1.112 -16.016 1 94.12 71 PRO A N 1
ATOM 516 C CA . PRO A 1 71 ? -5.258 -1.521 -17.203 1 94.12 71 PRO A CA 1
ATOM 517 C C . PRO A 1 71 ? -4.676 -0.97 -18.5 1 94.12 71 PRO A C 1
ATOM 519 O O . PRO A 1 71 ? -4.816 -1.592 -19.562 1 94.12 71 PRO A O 1
ATOM 522 N N . LEU A 1 72 ? -3.934 0.089 -18.391 1 92.44 72 LEU A N 1
ATOM 523 C CA . LEU A 1 72 ? -3.404 0.741 -19.594 1 92.44 72 LEU A CA 1
ATOM 524 C C . LEU A 1 72 ? -2.26 -0.069 -20.188 1 92.44 72 LEU A C 1
ATOM 526 O O . LEU A 1 72 ? -1.887 0.137 -21.344 1 92.44 72 LEU A O 1
ATOM 530 N N . HIS A 1 73 ? -1.758 -1.026 -19.422 1 94.25 73 HIS A N 1
ATOM 531 C CA . HIS A 1 73 ? -0.664 -1.856 -19.922 1 94.25 73 HIS A CA 1
ATOM 532 C C . HIS A 1 73 ? -1.188 -3.033 -20.734 1 94.25 73 HIS A C 1
ATOM 534 O O . HIS A 1 73 ? -0.424 -3.689 -21.453 1 94.25 73 HIS A O 1
ATOM 540 N N . TRP A 1 74 ? -2.52 -3.262 -20.656 1 96.62 74 TRP A N 1
ATOM 541 C CA . TRP A 1 74 ? -3.111 -4.414 -21.328 1 96.62 74 TRP A CA 1
ATOM 542 C C . TRP A 1 74 ? -3.6 -4.035 -22.734 1 96.62 74 TRP A C 1
ATOM 544 O O . TRP A 1 74 ? -4.316 -3.045 -22.891 1 96.62 74 TRP A O 1
ATOM 554 N N . PRO A 1 75 ? -3.24 -4.797 -23.703 1 97.06 75 PRO A N 1
ATOM 555 C CA . PRO A 1 75 ? -3.734 -4.512 -25.062 1 97.06 75 PRO A CA 1
ATOM 556 C C . PRO A 1 75 ? -5.238 -4.746 -25.203 1 97.06 75 PRO A C 1
ATOM 558 O O . PRO A 1 75 ? -5.883 -4.145 -26.062 1 97.06 75 PRO A O 1
ATOM 561 N N . HIS A 1 76 ? -5.723 -5.703 -24.422 1 98.12 76 HIS A N 1
ATOM 562 C CA . HIS A 1 76 ? -7.141 -6.039 -24.438 1 98.12 76 HIS A CA 1
ATOM 563 C C . HIS A 1 76 ? -7.695 -6.133 -23.016 1 98.12 76 HIS A C 1
ATOM 565 O O . HIS A 1 76 ? -6.953 -6.414 -22.078 1 98.12 76 HIS A O 1
ATOM 571 N N . PRO A 1 77 ? -9 -5.895 -22.891 1 97.69 77 PRO A N 1
ATOM 572 C CA . PRO A 1 77 ? -9.602 -5.992 -21.562 1 97.69 77 PRO A CA 1
ATOM 573 C C . PRO A 1 77 ? -9.555 -7.41 -21 1 97.69 77 PRO A C 1
ATOM 575 O O . PRO A 1 77 ? -9.492 -8.383 -21.75 1 97.69 77 PRO A O 1
ATOM 578 N N . GLN A 1 78 ? -9.633 -7.477 -19.75 1 98.5 78 GLN A N 1
ATOM 579 C CA . GLN A 1 78 ? -9.648 -8.766 -19.078 1 98.5 78 GLN A CA 1
ATOM 580 C C . GLN A 1 78 ? -10.82 -9.625 -19.547 1 98.5 78 GLN A C 1
ATOM 582 O O . GLN A 1 78 ? -11.969 -9.18 -19.531 1 98.5 78 GLN A O 1
ATOM 587 N N . GLY A 1 79 ? -10.5 -10.844 -19.953 1 98.62 79 GLY A N 1
ATOM 588 C CA . GLY A 1 79 ? -11.539 -11.781 -20.359 1 98.62 79 GLY A CA 1
ATOM 589 C C . GLY A 1 79 ? -11.945 -11.641 -21.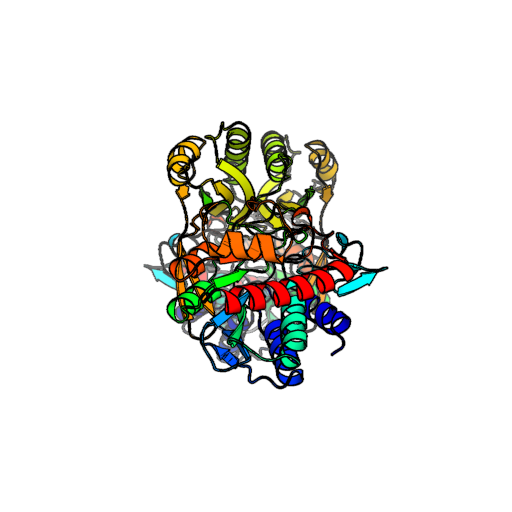812 1 98.62 79 GLY A C 1
ATOM 590 O O . GLY A 1 79 ? -12.789 -12.391 -22.297 1 98.62 79 GLY A O 1
ATOM 591 N N . ALA A 1 80 ? -11.328 -10.781 -22.516 1 98.56 80 ALA A N 1
ATOM 592 C CA . ALA A 1 80 ? -11.672 -10.57 -23.922 1 98.56 80 ALA A CA 1
ATOM 593 C C . ALA A 1 80 ? -11.164 -11.719 -24.797 1 98.56 80 ALA A C 1
ATOM 595 O O . ALA A 1 80 ? -10.055 -12.211 -24.594 1 98.56 80 ALA A O 1
ATOM 596 N N . VAL A 1 81 ? -12.016 -12.117 -25.703 1 98.56 81 VAL A N 1
ATOM 597 C CA . VAL A 1 81 ? -11.586 -13.055 -26.734 1 98.56 81 VAL A CA 1
ATOM 598 C C . VAL A 1 81 ? -11.242 -12.289 -28.016 1 98.56 81 VAL A C 1
ATOM 600 O O . VAL A 1 81 ? -12.102 -11.609 -28.594 1 98.56 81 VAL A O 1
ATOM 603 N N . VAL A 1 82 ? -10.07 -12.344 -28.391 1 98.31 82 VAL A N 1
ATOM 604 C CA . VAL A 1 82 ? -9.594 -11.711 -29.625 1 98.31 82 VAL A CA 1
ATOM 605 C C . VAL A 1 82 ? -8.969 -12.766 -30.531 1 98.31 82 VAL A C 1
ATOM 607 O O . VAL A 1 82 ? -7.969 -13.383 -30.188 1 98.31 82 VAL A O 1
ATOM 610 N N . GLY A 1 83 ? -9.641 -13.008 -31.719 1 97.38 83 GLY A N 1
ATOM 611 C CA . GLY A 1 83 ? -9.25 -14.141 -32.531 1 97.38 83 GLY A CA 1
ATOM 612 C C . GLY A 1 83 ? -9.531 -15.484 -31.891 1 97.38 83 GLY A C 1
ATOM 613 O O . GLY A 1 83 ? -10.68 -15.797 -31.562 1 97.38 83 GLY A O 1
ATOM 614 N N . GLU A 1 84 ? -8.516 -16.234 -31.656 1 98.19 84 GLU A N 1
ATOM 615 C CA . GLU A 1 84 ? -8.68 -17.562 -31.078 1 98.19 84 GLU A CA 1
ATOM 616 C C . GLU A 1 84 ? -7.992 -17.672 -29.734 1 98.19 84 GLU A C 1
ATOM 618 O O . GLU A 1 84 ? -7.555 -18.75 -29.328 1 98.19 84 GLU A O 1
ATOM 623 N N . ALA A 1 85 ? -7.887 -16.469 -29.125 1 98.75 85 ALA A N 1
ATOM 624 C CA . ALA A 1 85 ? -7.238 -16.469 -27.828 1 98.75 85 ALA A CA 1
ATOM 625 C C . ALA A 1 85 ? -8.039 -15.648 -26.812 1 98.75 85 ALA A C 1
ATOM 627 O O . ALA A 1 85 ? -8.703 -14.672 -27.188 1 98.75 85 ALA A O 1
ATOM 628 N N . LEU A 1 86 ? -7.988 -16.062 -25.609 1 98.88 86 LEU A N 1
ATOM 629 C CA . LEU A 1 86 ? -8.586 -15.32 -24.516 1 98.88 86 LEU A CA 1
ATOM 630 C C . LEU A 1 86 ? -7.516 -14.578 -23.719 1 98.88 86 LEU A C 1
ATOM 632 O O . LEU A 1 86 ? -6.496 -15.164 -23.344 1 98.88 86 LEU A O 1
ATOM 636 N N . TRP A 1 87 ? -7.777 -13.289 -23.5 1 98.75 87 TRP A N 1
ATOM 637 C CA . TRP A 1 87 ? -6.789 -12.422 -22.859 1 98.75 87 TRP A CA 1
ATOM 638 C C . TRP A 1 87 ? -7.184 -12.117 -21.422 1 98.75 87 TRP A C 1
ATOM 640 O O . TRP A 1 87 ? -8.359 -11.93 -21.109 1 98.75 87 TRP A O 1
ATOM 650 N N . GLY A 1 88 ? -6.105 -12.039 -20.562 1 98.75 88 GLY A N 1
ATOM 651 C CA . GLY A 1 88 ? -6.344 -11.578 -19.219 1 98.75 88 GLY A CA 1
ATOM 652 C C . GLY A 1 88 ? -5.492 -12.281 -18.172 1 98.75 88 GLY A C 1
ATOM 653 O O . GLY A 1 88 ? -4.938 -13.352 -18.453 1 98.75 88 GLY A O 1
ATOM 654 N N . ARG A 1 89 ? -5.418 -11.625 -16.984 1 98.5 89 ARG A N 1
ATOM 655 C CA . ARG A 1 89 ? -4.695 -12.195 -15.852 1 98.5 89 ARG A CA 1
ATOM 656 C C . ARG A 1 89 ? -5.309 -13.523 -15.422 1 98.5 89 ARG A C 1
ATOM 658 O O . ARG A 1 89 ? -6.496 -13.586 -15.109 1 98.5 89 ARG A O 1
ATOM 665 N N . GLY A 1 90 ? -4.492 -14.539 -15.461 1 98.5 90 GLY A N 1
ATOM 666 C CA . GLY A 1 90 ? -4.965 -15.852 -15.047 1 98.5 90 GLY A CA 1
ATOM 667 C C . GLY A 1 90 ? -5.359 -16.734 -16.219 1 98.5 90 GLY A C 1
ATOM 668 O O . GLY A 1 90 ? -5.602 -17.938 -16.031 1 98.5 90 GLY A O 1
ATOM 669 N N . ALA A 1 91 ? -5.371 -16.219 -17.406 1 98.75 91 ALA A N 1
ATOM 670 C CA . ALA A 1 91 ? -5.703 -17.047 -18.562 1 98.75 91 ALA A CA 1
ATOM 671 C C . ALA A 1 91 ? -4.742 -18.234 -18.672 1 98.75 91 ALA A C 1
ATOM 673 O O . ALA A 1 91 ? -5.172 -19.375 -18.859 1 98.75 91 ALA A O 1
ATOM 674 N N . VAL A 1 92 ? -3.518 -17.938 -18.516 1 98.56 92 VAL A N 1
ATOM 675 C CA . VAL A 1 92 ? -2.465 -18.953 -18.594 1 98.56 92 VAL A CA 1
ATOM 676 C C . VAL A 1 92 ? -2.182 -19.516 -17.203 1 98.56 92 VAL A C 1
ATOM 678 O O . VAL A 1 92 ? -2.08 -20.734 -17.031 1 98.56 92 VAL A O 1
ATOM 681 N N . ASP A 1 93 ? -2.209 -18.781 -16.125 1 97.56 93 ASP A N 1
ATOM 682 C CA . ASP A 1 93 ? -1.804 -19.125 -14.766 1 97.56 93 ASP A CA 1
ATOM 683 C C . ASP A 1 93 ? -2.9 -18.781 -13.758 1 97.56 93 ASP A C 1
ATOM 685 O O . ASP A 1 93 ? -2.891 -17.688 -13.172 1 97.56 93 ASP A O 1
ATOM 689 N N . MET A 1 94 ? -4.023 -19.5 -13.602 1 96.75 94 MET A N 1
ATOM 690 C CA . MET A 1 94 ? -4.082 -20.688 -14.445 1 96.75 94 MET A CA 1
ATOM 691 C C . MET A 1 94 ? -5.52 -21.156 -14.633 1 96.75 94 MET A C 1
ATOM 693 O O . MET A 1 94 ? -5.805 -22.344 -14.547 1 96.75 94 MET A O 1
ATOM 697 N N . LYS A 1 95 ? -6.359 -20.156 -14.852 1 98.69 95 LYS A N 1
ATOM 698 C CA . LYS A 1 95 ? -7.781 -20.453 -15 1 98.69 95 LYS A CA 1
ATOM 699 C C . LYS A 1 95 ? -8.039 -21.281 -16.25 1 98.69 95 LYS A C 1
ATOM 701 O O . LYS A 1 95 ? -9 -22.062 -16.297 1 98.69 95 LYS A O 1
ATOM 706 N N . GLY A 1 96 ? -7.25 -21.141 -17.312 1 98.81 96 GLY A N 1
ATOM 707 C CA . GLY A 1 96 ? -7.363 -22 -18.484 1 98.81 96 GLY A CA 1
ATOM 708 C C . GLY A 1 96 ? -7.273 -23.469 -18.172 1 98.81 96 GLY A C 1
ATOM 709 O O . GLY A 1 96 ? -8.055 -24.281 -18.688 1 98.81 96 GLY A O 1
ATOM 710 N N . ALA A 1 97 ? -6.348 -23.812 -17.359 1 98.94 97 ALA A N 1
ATOM 711 C CA . ALA A 1 97 ? -6.184 -25.203 -16.953 1 98.94 97 ALA A CA 1
ATOM 712 C C . ALA A 1 97 ? -7.387 -25.703 -16.156 1 98.94 97 ALA A C 1
ATOM 714 O O . ALA A 1 97 ? -7.828 -26.844 -16.312 1 98.94 97 ALA A O 1
ATOM 715 N N . LEU A 1 98 ? -7.914 -24.875 -15.242 1 98.94 98 LEU A N 1
ATOM 716 C CA . LEU A 1 98 ? -9.078 -25.25 -14.453 1 98.94 98 LEU A CA 1
ATOM 717 C C . LEU A 1 98 ? -10.266 -25.578 -15.359 1 98.94 98 LEU A C 1
ATOM 719 O O . LEU A 1 98 ? -10.945 -26.578 -15.156 1 98.94 98 LEU A O 1
ATOM 723 N N . VAL A 1 99 ? -10.461 -24.75 -16.344 1 98.94 99 VAL A N 1
ATOM 724 C CA . VAL A 1 99 ? -11.547 -24.984 -17.281 1 98.94 99 VAL A CA 1
ATOM 725 C C . VAL A 1 99 ? -11.273 -26.266 -18.078 1 98.94 99 VAL A C 1
ATOM 727 O O . VAL A 1 99 ? -12.18 -27.062 -18.312 1 98.94 99 VAL A O 1
ATOM 730 N N . ALA A 1 100 ? -10.039 -26.453 -18.516 1 98.94 100 ALA A N 1
ATOM 731 C CA . ALA A 1 100 ? -9.672 -27.672 -19.219 1 98.94 100 ALA A CA 1
ATOM 732 C C . ALA A 1 100 ? -9.977 -28.906 -18.375 1 98.94 100 ALA A C 1
ATOM 734 O O . ALA A 1 100 ? -10.406 -29.938 -18.906 1 98.94 100 ALA A O 1
ATOM 735 N N . MET A 1 101 ? -9.75 -28.828 -17.125 1 98.94 101 MET A N 1
ATOM 736 C CA . MET A 1 101 ? -10.016 -29.938 -16.219 1 98.94 101 MET A CA 1
ATOM 737 C C . MET A 1 101 ? -11.516 -30.234 -16.141 1 98.94 101 MET A C 1
ATOM 739 O O . MET A 1 101 ? -11.922 -31.406 -16.109 1 98.94 101 MET A O 1
ATOM 743 N N . LEU A 1 102 ? -12.32 -29.203 -16.156 1 98.88 102 LEU A N 1
ATOM 744 C CA . LEU A 1 102 ? -13.766 -29.391 -16.188 1 98.88 102 LEU A CA 1
ATOM 745 C C . LEU A 1 102 ? -14.188 -30.094 -17.469 1 98.88 102 LEU A C 1
ATOM 747 O O . LEU A 1 102 ? -15.031 -30.984 -17.438 1 98.88 102 LEU A O 1
ATOM 751 N N . LEU A 1 103 ? -13.586 -29.672 -18.547 1 98.69 103 LEU A N 1
ATOM 752 C CA . LEU A 1 103 ? -13.883 -30.312 -19.828 1 98.69 103 LEU A CA 1
ATOM 753 C C . LEU A 1 103 ? -13.469 -31.766 -19.828 1 98.69 103 LEU A C 1
ATOM 755 O O . LEU A 1 103 ? -14.141 -32.625 -20.422 1 98.69 103 LEU A O 1
ATOM 759 N N . ALA A 1 104 ? -12.352 -32.062 -19.188 1 98.62 104 ALA A N 1
ATOM 760 C CA . ALA A 1 104 ? -11.898 -33.438 -19.062 1 98.62 104 ALA A CA 1
ATOM 761 C C . ALA A 1 104 ? -12.906 -34.281 -18.281 1 98.62 104 ALA A C 1
ATOM 763 O O . ALA A 1 104 ? -13.211 -35.406 -18.656 1 98.62 104 ALA A O 1
ATOM 764 N N . LEU A 1 105 ? -13.422 -33.75 -17.188 1 98.5 105 LEU A N 1
ATOM 765 C CA . LEU A 1 105 ? -14.438 -34.438 -16.406 1 98.5 105 LEU A CA 1
ATOM 766 C C . LEU A 1 105 ? -15.672 -34.719 -17.25 1 98.5 105 LEU A C 1
ATOM 768 O O . LEU A 1 105 ? -16.203 -35.844 -17.219 1 98.5 105 LEU A O 1
ATOM 772 N N . LYS A 1 106 ? -16.078 -33.719 -17.969 1 97.75 106 LYS A N 1
ATOM 773 C CA . LYS A 1 106 ? -17.234 -33.906 -18.844 1 97.75 106 LYS A CA 1
ATOM 774 C C . LYS A 1 106 ? -17 -35.062 -19.844 1 97.75 106 LYS A C 1
ATOM 776 O O . LYS A 1 106 ? -17.875 -35.875 -20.047 1 97.75 106 LYS A O 1
ATOM 781 N N . ALA A 1 107 ? -15.852 -35.094 -20.391 1 96.94 107 ALA A N 1
ATOM 782 C CA . ALA A 1 107 ? -15.5 -36.094 -21.375 1 96.94 107 ALA A CA 1
ATOM 783 C C . ALA A 1 107 ? -15.492 -37.5 -20.734 1 96.94 107 ALA A C 1
ATOM 785 O O . ALA A 1 107 ? -15.867 -38.469 -21.375 1 96.94 107 ALA A O 1
ATOM 786 N N . LEU A 1 108 ? -15.102 -37.562 -19.516 1 96.88 108 LEU A N 1
ATOM 787 C CA . LEU A 1 108 ? -14.953 -38.844 -18.812 1 96.88 108 LEU A CA 1
ATOM 788 C C . LEU A 1 108 ? -16.312 -39.375 -18.359 1 96.88 108 LEU A C 1
ATOM 790 O O . LEU A 1 108 ? -16.469 -40.594 -18.156 1 96.88 108 LEU A O 1
ATOM 794 N N . GLN A 1 109 ? -17.281 -38.531 -18.078 1 94.31 109 GLN A N 1
ATOM 795 C CA . GLN A 1 109 ? -18.609 -38.969 -17.641 1 94.31 109 GLN A CA 1
ATOM 796 C C . GLN A 1 109 ? -19.25 -39.906 -18.656 1 94.31 109 GLN A C 1
ATOM 798 O O . GLN A 1 109 ? -20.031 -40.781 -18.297 1 94.31 109 GLN A O 1
ATOM 803 N N . GLY A 1 110 ? -18.969 -39.781 -19.859 1 85.94 110 GLY A N 1
ATOM 804 C CA . GLY A 1 110 ? -19.578 -40.594 -20.906 1 85.94 110 GLY A CA 1
ATOM 805 C C . GLY A 1 110 ? -18.875 -41.906 -21.125 1 85.94 110 GLY A C 1
ATOM 806 O O . GLY A 1 110 ? -19.25 -42.688 -22.016 1 85.94 110 GLY A O 1
ATOM 807 N N . ARG A 1 111 ? -17.953 -42.219 -20.219 1 87 111 ARG A N 1
ATOM 808 C CA . ARG A 1 111 ? -17.156 -43.438 -20.406 1 87 111 ARG A CA 1
ATOM 809 C C . ARG A 1 111 ? -17.203 -44.312 -19.172 1 87 111 ARG A C 1
ATOM 811 O O . ARG A 1 111 ? -17.609 -43.875 -18.094 1 87 111 ARG A O 1
ATOM 818 N N . PRO A 1 112 ? -16.938 -45.656 -19.453 1 88.38 112 PRO A N 1
ATOM 819 C CA . PRO A 1 112 ? -16.781 -46.5 -18.266 1 88.38 112 PRO A CA 1
ATOM 820 C C . PRO A 1 112 ? -15.609 -46.062 -17.391 1 88.38 112 PRO A C 1
ATOM 822 O O . PRO A 1 112 ? -14.477 -45.969 -17.859 1 88.38 112 PRO A O 1
ATOM 825 N N . LEU A 1 113 ? -15.891 -45.875 -16.156 1 89.75 113 LEU A N 1
ATOM 826 C CA . LEU A 1 113 ? -14.867 -45.406 -15.227 1 89.75 113 LEU A CA 1
ATOM 827 C C . LEU A 1 113 ? -14.109 -46.562 -14.602 1 89.75 113 LEU A C 1
ATOM 829 O O . LEU A 1 113 ? -14.727 -47.469 -14.055 1 89.75 113 LEU A O 1
ATOM 833 N N . LYS A 1 114 ? -12.867 -46.5 -14.688 1 94.19 114 LYS A N 1
ATOM 834 C CA . LYS A 1 114 ? -12.031 -47.562 -14.094 1 94.19 114 LYS A CA 1
ATOM 835 C C . LYS A 1 114 ? -11.445 -47.094 -12.758 1 94.19 114 LYS A C 1
ATOM 837 O O . LYS A 1 114 ? -10.664 -47.812 -12.141 1 94.19 114 LYS A O 1
ATOM 842 N N . GLY A 1 115 ? -11.758 -45.969 -12.359 1 96.75 115 GLY A N 1
ATOM 843 C CA . GLY A 1 115 ? -11.391 -45.312 -11.125 1 96.75 115 GLY A CA 1
ATOM 844 C C . GLY A 1 115 ? -12.18 -44.031 -10.875 1 96.75 115 GLY A C 1
ATOM 845 O O . GLY A 1 115 ? -13.219 -43.812 -11.508 1 96.75 115 GLY A O 1
ATOM 846 N N . ARG A 1 116 ? -11.781 -43.25 -9.898 1 97.5 116 ARG A N 1
ATOM 847 C CA . ARG A 1 116 ? -12.445 -42 -9.656 1 97.5 116 ARG A CA 1
ATOM 848 C C . ARG A 1 116 ? -11.484 -40.812 -9.883 1 97.5 116 ARG A C 1
ATOM 850 O O . ARG A 1 116 ? -10.266 -41 -9.828 1 97.5 116 ARG A O 1
ATOM 857 N N . VAL A 1 117 ? -12.008 -39.719 -10.195 1 98.38 117 VAL A N 1
ATOM 858 C CA . VAL A 1 117 ? -11.219 -38.531 -10.469 1 98.38 117 VAL A CA 1
ATOM 859 C C . VAL A 1 117 ? -11.781 -37.344 -9.68 1 98.38 117 VAL A C 1
ATOM 861 O O . VAL A 1 117 ? -12.992 -37.125 -9.656 1 98.38 117 VAL A O 1
ATOM 864 N N . ARG A 1 118 ? -10.891 -36.656 -8.969 1 98.62 118 ARG A N 1
ATOM 865 C CA . ARG A 1 118 ? -11.25 -35.469 -8.164 1 98.62 118 ARG A CA 1
ATOM 866 C C . ARG A 1 118 ? -10.797 -34.188 -8.836 1 98.62 118 ARG A C 1
ATOM 868 O O . ARG A 1 118 ? -9.672 -34.094 -9.336 1 98.62 118 ARG A O 1
ATOM 875 N N . PHE A 1 119 ? -11.695 -33.219 -8.898 1 98.81 119 PHE A N 1
ATOM 876 C CA . PHE A 1 119 ? -11.367 -31.844 -9.227 1 98.81 119 PHE A CA 1
ATOM 877 C C . PHE A 1 119 ? -11.016 -31.062 -7.965 1 98.81 119 PHE A C 1
ATOM 879 O O . PHE A 1 119 ? -11.781 -31.062 -7 1 98.81 119 PHE A O 1
ATOM 886 N N . LEU A 1 120 ? -9.875 -30.453 -7.973 1 98.94 120 LEU A N 1
ATOM 887 C CA . LEU A 1 120 ? -9.43 -29.672 -6.828 1 98.94 120 LEU A CA 1
ATOM 888 C C . LEU A 1 120 ? -8.875 -28.328 -7.273 1 98.94 120 LEU A C 1
ATOM 890 O O . LEU A 1 120 ? -7.789 -28.266 -7.859 1 98.94 120 LEU A O 1
ATOM 894 N N . ALA A 1 121 ? -9.586 -27.266 -7.047 1 98.94 121 ALA A N 1
ATOM 895 C CA . ALA A 1 121 ? -9.102 -25.906 -7.254 1 98.94 121 ALA A CA 1
ATOM 896 C C . ALA A 1 121 ? -8.727 -25.25 -5.93 1 98.94 121 ALA A C 1
ATOM 898 O O . ALA A 1 121 ? -9.57 -25.094 -5.043 1 98.94 121 ALA A O 1
ATOM 899 N N . THR A 1 122 ? -7.496 -24.828 -5.785 1 98.88 122 THR A N 1
ATOM 900 C CA . THR A 1 122 ? -6.973 -24.453 -4.477 1 98.88 122 THR A CA 1
ATOM 901 C C . THR A 1 122 ? -6.883 -22.938 -4.348 1 98.88 122 THR A C 1
ATOM 903 O O . THR A 1 122 ? -6.887 -22.219 -5.352 1 98.88 122 THR A O 1
ATOM 906 N N . VAL A 1 123 ? -6.832 -22.484 -3.078 1 98.62 123 VAL A N 1
ATOM 907 C CA . VAL A 1 123 ? -6.699 -21.062 -2.773 1 98.62 123 VAL A CA 1
ATOM 908 C C . VAL A 1 123 ? -5.246 -20.734 -2.434 1 98.62 123 VAL A C 1
ATOM 910 O O . VAL A 1 123 ? -4.508 -21.609 -1.957 1 98.62 123 VAL A O 1
ATOM 913 N N . GLN A 1 124 ? -4.742 -19.578 -2.73 1 98.06 124 GLN A N 1
ATOM 914 C CA . GLN A 1 124 ? -3.566 -18.875 -2.223 1 98.06 124 GLN A CA 1
ATOM 915 C C . GLN A 1 124 ? -2.281 -19.594 -2.621 1 98.06 124 GLN A C 1
ATOM 917 O O . GLN A 1 124 ? -1.381 -19.766 -1.799 1 98.06 124 GLN A O 1
ATOM 922 N N . GLU A 1 125 ? -2.225 -20.094 -3.822 1 97.5 125 GLU A N 1
ATOM 923 C CA . GLU A 1 125 ? -0.979 -20.656 -4.344 1 97.5 125 GLU A CA 1
ATOM 924 C C . GLU A 1 125 ? 0.091 -19.578 -4.484 1 97.5 125 GLU A C 1
ATOM 926 O O . GLU A 1 125 ? 1.258 -19.797 -4.156 1 97.5 125 GLU A O 1
ATOM 931 N N . GLU A 1 126 ? -0.24 -18.391 -4.875 1 95.94 126 GLU A N 1
ATOM 932 C CA . GLU A 1 126 ? 0.686 -17.328 -5.227 1 95.94 126 GLU A CA 1
ATOM 933 C C . GLU A 1 126 ? 1.381 -16.766 -3.986 1 95.94 126 GLU A C 1
ATOM 935 O O . GLU A 1 126 ? 2.338 -16 -4.098 1 95.94 126 GLU A O 1
ATOM 940 N N . VAL A 1 127 ? 0.845 -17.156 -2.783 1 94.44 127 VAL A N 1
ATOM 941 C CA . VAL A 1 127 ? 1.418 -16.562 -1.579 1 94.44 127 VAL A CA 1
ATOM 942 C C . VAL A 1 127 ? 1.771 -17.672 -0.581 1 94.44 127 VAL A C 1
ATOM 944 O O . VAL A 1 127 ? 1.925 -17.406 0.614 1 94.44 127 VAL A O 1
ATOM 947 N N . GLY A 1 128 ? 1.812 -18.906 -1.02 1 92.94 128 GLY A N 1
ATOM 948 C CA . GLY A 1 128 ? 2.312 -19.875 -0.058 1 92.94 128 GLY A CA 1
ATOM 949 C C . GLY A 1 128 ? 1.631 -21.219 -0.163 1 92.94 128 GLY A C 1
ATOM 950 O O . GLY A 1 128 ? 2.076 -22.203 0.448 1 92.94 128 GLY A O 1
ATOM 951 N N . GLY A 1 129 ? 0.511 -21.312 -0.789 1 97.06 129 GLY A N 1
ATOM 952 C CA . GLY A 1 129 ? -0.087 -22.609 -1.104 1 97.06 129 GLY A CA 1
ATOM 953 C C . GLY A 1 129 ? -0.968 -23.141 0.01 1 97.06 129 GLY A C 1
ATOM 954 O O . GLY A 1 129 ? -1.021 -24.359 0.238 1 97.06 129 GLY A O 1
ATOM 955 N N . LEU A 1 130 ? -1.604 -22.203 0.774 1 97.69 130 LEU A N 1
ATOM 956 C CA . LEU A 1 130 ? -2.42 -22.609 1.915 1 97.69 130 LEU A CA 1
ATOM 957 C C . LEU A 1 130 ? -3.418 -23.688 1.517 1 97.69 130 LEU A C 1
ATOM 959 O O . LEU A 1 130 ? -3.555 -24.703 2.211 1 97.69 130 LEU A O 1
ATOM 963 N N . GLY A 1 131 ? -4.055 -23.531 0.419 1 98.38 131 GLY A N 1
ATOM 964 C CA . GLY A 1 131 ? -5.066 -24.469 -0.025 1 98.38 131 GLY A CA 1
ATOM 965 C C . GLY A 1 131 ? -4.516 -25.859 -0.296 1 98.38 131 GLY A C 1
ATOM 966 O O . GLY A 1 131 ? -5.086 -26.859 0.145 1 98.38 131 GLY A O 1
ATOM 967 N N . SER A 1 132 ? -3.479 -25.969 -1.035 1 98.38 132 SER A N 1
ATOM 968 C CA . SER A 1 132 ? -2.869 -27.25 -1.364 1 98.38 132 SER A CA 1
ATOM 969 C C . SER A 1 132 ? -2.283 -27.922 -0.124 1 98.38 132 SER A C 1
ATOM 971 O O . SER A 1 132 ? -2.34 -29.141 0.013 1 98.38 132 SER A O 1
ATOM 973 N N . ARG A 1 133 ? -1.644 -27.094 0.727 1 97.88 133 ARG A N 1
ATOM 974 C CA . ARG A 1 133 ? -1.126 -27.656 1.975 1 97.88 133 ARG A CA 1
ATOM 975 C C . ARG A 1 133 ? -2.236 -28.312 2.781 1 97.88 133 ARG A C 1
ATOM 977 O O . ARG A 1 133 ? -2.057 -29.422 3.301 1 97.88 133 ARG A O 1
ATOM 984 N N . PHE A 1 134 ? -3.33 -27.656 2.854 1 98.19 134 PHE A N 1
ATOM 985 C CA . PHE A 1 134 ? -4.465 -28.203 3.592 1 98.19 134 PHE A CA 1
ATOM 986 C C . PHE A 1 134 ? -4.984 -29.469 2.93 1 98.19 134 PHE A C 1
ATOM 988 O O . PHE A 1 134 ? -5.223 -30.484 3.602 1 98.19 134 PHE A O 1
ATOM 995 N N . ALA A 1 135 ? -5.207 -29.422 1.618 1 98.06 135 ALA A N 1
ATOM 996 C CA . ALA A 1 135 ? -5.734 -30.562 0.876 1 98.06 135 ALA A CA 1
ATOM 997 C C . ALA A 1 135 ? -4.809 -31.766 0.996 1 98.06 135 ALA A C 1
ATOM 999 O O . ALA A 1 135 ? -5.27 -32.906 1.092 1 98.06 135 ALA A O 1
ATOM 1000 N N . ALA A 1 136 ? -3.529 -31.516 0.918 1 97.25 136 ALA A N 1
ATOM 1001 C CA . ALA A 1 136 ? -2.533 -32.594 0.943 1 97.25 136 ALA A CA 1
ATOM 1002 C C . ALA A 1 136 ? -2.645 -33.406 2.223 1 97.25 136 ALA A C 1
ATOM 1004 O O . ALA A 1 136 ? -2.369 -34.625 2.221 1 97.25 136 ALA A O 1
ATOM 1005 N N . GLU A 1 137 ? -3.031 -32.812 3.309 1 96.06 137 GLU A N 1
ATOM 1006 C CA . GLU A 1 137 ? -3.168 -33.5 4.578 1 96.06 137 GLU A CA 1
ATOM 1007 C C . GLU A 1 137 ? -4.32 -34.5 4.535 1 96.06 137 GLU A C 1
ATOM 1009 O O . GLU A 1 137 ? -4.344 -35.469 5.305 1 96.06 137 GLU A O 1
ATOM 1014 N N . ARG A 1 138 ? -5.168 -34.312 3.611 1 96.06 138 ARG A N 1
ATOM 1015 C CA . ARG A 1 138 ? -6.406 -35.094 3.621 1 96.06 138 ARG A CA 1
ATOM 1016 C C . ARG A 1 138 ? -6.438 -36.094 2.473 1 96.06 138 ARG A C 1
ATOM 1018 O O . ARG A 1 138 ? -7.18 -37.062 2.52 1 96.06 138 ARG A O 1
ATOM 1025 N N . LEU A 1 139 ? -5.676 -35.844 1.468 1 96.94 139 LEU A N 1
ATOM 1026 C CA . LEU A 1 139 ? -5.797 -36.625 0.242 1 96.94 139 LEU A CA 1
ATOM 1027 C C . LEU A 1 139 ? -4.594 -37.531 0.069 1 96.94 139 LEU A C 1
ATOM 1029 O O . LEU A 1 139 ? -3.475 -37.188 0.448 1 96.94 139 LEU A O 1
ATOM 1033 N N . SER A 1 140 ? -4.824 -38.719 -0.455 1 95.69 140 SER A N 1
ATOM 1034 C CA . SER A 1 140 ? -3.779 -39.656 -0.818 1 95.69 140 SER A CA 1
ATOM 1035 C C . SER A 1 140 ? -4.117 -40.375 -2.119 1 95.69 140 SER A C 1
ATOM 1037 O O . SER A 1 140 ? -4.277 -41.594 -2.133 1 95.69 140 SER A O 1
ATOM 1039 N N . PRO A 1 141 ? -4.141 -39.75 -3.217 1 98.19 141 PRO A N 1
ATOM 1040 C CA . PRO A 1 141 ? -4.488 -40.312 -4.512 1 98.19 141 PRO A CA 1
ATOM 1041 C C . PRO A 1 141 ? -3.348 -41.156 -5.113 1 98.19 141 PRO A C 1
ATOM 1043 O O . PRO A 1 141 ? -2.266 -41.219 -4.527 1 98.19 141 PRO A O 1
ATOM 1046 N N . LEU A 1 142 ? -3.719 -41.75 -6.207 1 98.25 142 LEU A N 1
ATOM 1047 C CA . LEU A 1 142 ? -2.664 -42.406 -6.992 1 98.25 142 LEU A CA 1
ATOM 1048 C C . LEU A 1 142 ? -1.676 -41.375 -7.516 1 98.25 142 LEU A C 1
ATOM 1050 O O . LEU A 1 142 ? -0.465 -41.594 -7.504 1 98.25 142 LEU A O 1
ATOM 1054 N N . ALA A 1 143 ? -2.188 -40.25 -7.98 1 98.62 143 ALA A N 1
ATOM 1055 C CA . ALA A 1 143 ? -1.365 -39.188 -8.508 1 98.62 143 ALA A CA 1
ATOM 1056 C C . ALA A 1 143 ? -2.146 -37.875 -8.547 1 98.62 143 ALA A C 1
ATOM 1058 O O . ALA A 1 143 ? -3.379 -37.875 -8.602 1 98.62 143 ALA A O 1
ATOM 1059 N N . PHE A 1 144 ? -1.401 -36.812 -8.438 1 98.88 144 PHE A N 1
ATOM 1060 C CA . PHE A 1 144 ? -1.923 -35.5 -8.75 1 98.88 144 PHE A CA 1
ATOM 1061 C C . PHE A 1 144 ? -1.502 -35.062 -10.156 1 98.88 144 PHE A C 1
ATOM 1063 O O . PHE A 1 144 ? -0.351 -35.25 -10.547 1 98.88 144 PHE A O 1
ATOM 1070 N N . ILE A 1 145 ? -2.406 -34.562 -10.891 1 98.94 145 ILE A N 1
ATOM 1071 C CA . ILE A 1 145 ? -2.1 -33.844 -12.133 1 98.94 145 ILE A CA 1
ATOM 1072 C C . ILE A 1 145 ? -2.248 -32.344 -11.922 1 98.94 145 ILE A C 1
ATOM 1074 O O . ILE A 1 145 ? -3.361 -31.844 -11.734 1 98.94 145 ILE A O 1
ATOM 1078 N N . LEU A 1 146 ? -1.14 -31.641 -11.977 1 98.88 146 LEU A N 1
ATOM 1079 C CA . LEU A 1 146 ? -1.091 -30.219 -11.68 1 98.88 146 LEU A CA 1
ATOM 1080 C C . LEU A 1 146 ? -1.109 -29.391 -12.961 1 98.88 146 LEU A C 1
ATOM 1082 O O . LEU A 1 146 ? -0.276 -29.609 -13.852 1 98.88 146 LEU A O 1
ATOM 1086 N N . GLY A 1 147 ? -1.952 -28.438 -13.031 1 98.81 147 GLY A N 1
ATOM 1087 C CA . GLY A 1 147 ? -2.311 -27.797 -14.289 1 98.81 147 GLY A CA 1
ATOM 1088 C C . GLY A 1 147 ? -1.501 -26.547 -14.578 1 98.81 147 GLY A C 1
ATOM 1089 O O . GLY A 1 147 ? -1.911 -25.703 -15.383 1 98.81 147 GLY A O 1
ATOM 1090 N N . GLU A 1 148 ? -0.348 -26.344 -13.977 1 98.62 148 GLU A N 1
ATOM 1091 C CA . GLU A 1 148 ? 0.485 -25.172 -14.25 1 98.62 148 GLU A CA 1
ATOM 1092 C C . GLU A 1 148 ? 0.902 -25.125 -15.711 1 98.62 148 GLU A C 1
ATOM 1094 O O . GLU A 1 148 ? 1.092 -26.156 -16.344 1 98.62 148 GLU A O 1
ATOM 1099 N N . PRO A 1 149 ? 1.072 -23.969 -16.25 1 98.75 149 PRO A N 1
ATOM 1100 C CA . PRO A 1 149 ? 1.318 -23.859 -17.688 1 98.75 149 PRO A CA 1
ATOM 1101 C C . PRO A 1 149 ? 2.639 -24.484 -18.109 1 98.75 149 PRO A C 1
ATOM 1103 O O . PRO A 1 149 ? 3.654 -24.328 -17.438 1 98.75 149 PRO A O 1
ATOM 1106 N N . SER A 1 150 ? 2.551 -25.172 -19.234 1 98.69 150 SER A N 1
ATOM 1107 C CA . SER A 1 150 ? 3.715 -25.875 -19.766 1 98.69 150 SER A CA 1
ATOM 1108 C C . SER A 1 150 ? 3.615 -26.047 -21.281 1 98.69 150 SER A C 1
ATOM 1110 O O . SER A 1 150 ? 4.281 -26.922 -21.859 1 98.69 150 SER A O 1
ATOM 1112 N N . MET A 1 151 ? 2.68 -25.359 -21.906 1 98.19 151 MET A N 1
ATOM 1113 C CA . MET A 1 151 ? 2.414 -25.5 -23.328 1 98.19 151 MET A CA 1
ATOM 1114 C C . MET A 1 151 ? 2.096 -26.938 -23.688 1 98.19 151 MET A C 1
ATOM 1116 O O . MET A 1 151 ? 2.508 -27.438 -24.734 1 98.19 151 MET A O 1
ATOM 1120 N N . GLY A 1 152 ? 1.562 -27.672 -22.75 1 98.5 152 GLY A N 1
ATOM 1121 C CA . GLY A 1 152 ? 1.124 -29.031 -23 1 98.5 152 GLY A CA 1
ATOM 1122 C C . GLY A 1 152 ? 2.221 -30.062 -22.781 1 98.5 152 GLY A C 1
ATOM 1123 O O . GLY A 1 152 ? 2.02 -31.25 -23.016 1 98.5 152 GLY A O 1
ATOM 1124 N N . ARG A 1 153 ? 3.311 -29.625 -22.312 1 98.5 153 ARG A N 1
ATOM 1125 C CA . ARG A 1 153 ? 4.41 -30.531 -22.016 1 98.5 153 ARG A CA 1
ATOM 1126 C C . ARG A 1 153 ? 4.289 -31.094 -20.609 1 98.5 153 ARG A C 1
ATOM 1128 O O . ARG A 1 153 ? 3.973 -30.375 -19.672 1 98.5 153 ARG A O 1
ATOM 1135 N N . LEU A 1 154 ? 4.547 -32.406 -20.547 1 98.81 154 LEU A N 1
ATOM 1136 C CA . LEU A 1 154 ? 4.559 -33 -19.219 1 9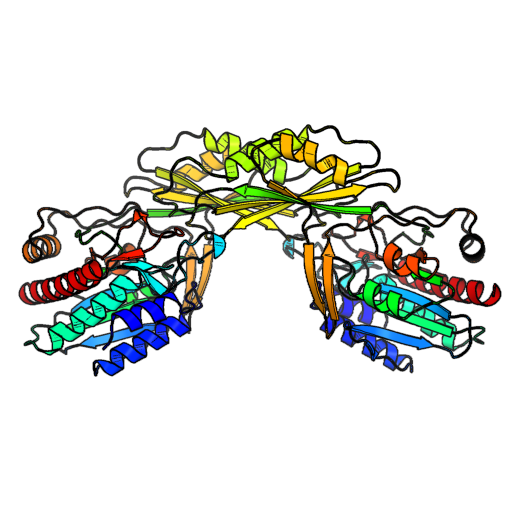8.81 154 LEU A CA 1
ATOM 1137 C C . LEU A 1 154 ? 5.75 -32.531 -18.406 1 98.81 154 LEU A C 1
ATOM 1139 O O . LEU A 1 154 ? 6.863 -32.406 -18.922 1 98.81 154 LEU A O 1
ATOM 1143 N N . MET A 1 155 ? 5.516 -32.219 -17.172 1 98.88 155 MET A N 1
ATOM 1144 C CA . MET A 1 155 ? 6.543 -31.703 -16.266 1 98.88 155 MET A CA 1
ATOM 1145 C C . MET A 1 155 ? 6.691 -32.625 -15.055 1 98.88 155 MET A C 1
ATOM 1147 O O . MET A 1 155 ? 5.699 -33.156 -14.562 1 98.88 155 MET A O 1
ATOM 1151 N N . ARG A 1 156 ? 7.938 -32.719 -14.523 1 98.75 156 ARG A N 1
ATOM 1152 C CA . ARG A 1 156 ? 8.18 -33.656 -13.422 1 98.75 156 ARG A CA 1
ATOM 1153 C C . ARG A 1 156 ? 8.727 -32.938 -12.203 1 98.75 156 ARG A C 1
ATOM 1155 O O . ARG A 1 156 ? 9.156 -33.562 -11.234 1 98.75 156 ARG A O 1
ATOM 1162 N N . GLY A 1 157 ? 8.82 -31.609 -12.336 1 98.31 157 GLY A N 1
ATOM 1163 C CA . GLY A 1 157 ? 9.344 -30.875 -11.203 1 98.31 157 GLY A CA 1
ATOM 1164 C C . GLY A 1 157 ? 9.562 -29.391 -11.492 1 98.31 157 GLY A C 1
ATOM 1165 O O . GLY A 1 157 ? 9.109 -28.891 -12.523 1 98.31 157 GLY A O 1
ATOM 1166 N N . HIS A 1 158 ? 10.148 -28.703 -10.508 1 98.44 158 HIS A N 1
ATOM 1167 C CA . HIS A 1 158 ? 10.391 -27.281 -10.625 1 98.44 158 HIS A CA 1
ATOM 1168 C C . HIS A 1 158 ? 11.391 -26.797 -9.578 1 98.44 158 HIS A C 1
ATOM 1170 O O . HIS A 1 158 ? 11.773 -27.562 -8.688 1 98.44 158 HIS A O 1
ATOM 1176 N N . ARG A 1 159 ? 11.852 -25.609 -9.703 1 97.94 159 ARG A N 1
ATOM 1177 C CA . ARG A 1 159 ? 12.734 -24.938 -8.742 1 97.94 159 ARG A CA 1
ATOM 1178 C C . ARG A 1 159 ? 11.977 -24.578 -7.477 1 97.94 159 ARG A C 1
ATOM 1180 O O . ARG A 1 159 ? 10.75 -24.438 -7.492 1 97.94 159 ARG A O 1
ATOM 1187 N N . GLY A 1 160 ? 12.812 -24.453 -6.391 1 98.06 160 GLY A N 1
ATOM 1188 C CA . GLY A 1 160 ? 12.273 -23.859 -5.176 1 98.06 160 GLY A CA 1
ATOM 1189 C C . GLY A 1 160 ? 12.211 -22.344 -5.223 1 98.06 160 GLY A C 1
ATOM 1190 O O . GLY A 1 160 ? 12.703 -21.734 -6.172 1 98.06 160 GLY A O 1
ATOM 1191 N N . ARG A 1 161 ? 11.547 -21.797 -4.176 1 97.94 161 ARG A N 1
ATOM 1192 C CA . ARG A 1 161 ? 11.445 -20.344 -4.051 1 97.94 161 ARG A CA 1
ATOM 1193 C C . ARG A 1 161 ? 11.695 -19.906 -2.611 1 97.94 161 ARG A C 1
ATOM 1195 O O . ARG A 1 161 ? 11.273 -20.578 -1.668 1 97.94 161 ARG A O 1
ATOM 1202 N N . ALA A 1 162 ? 12.398 -18.891 -2.463 1 97.81 162 ALA A N 1
ATOM 1203 C CA . ALA A 1 162 ? 12.492 -18.141 -1.205 1 97.81 162 ALA A CA 1
ATOM 1204 C C . ALA A 1 162 ? 12.219 -16.656 -1.415 1 97.81 162 ALA A C 1
ATOM 1206 O O . ALA A 1 162 ? 12.539 -16.109 -2.467 1 97.81 162 ALA A O 1
ATOM 1207 N N . GLU A 1 163 ? 11.586 -16.125 -0.485 1 98 163 GLU A N 1
ATOM 1208 C CA . GLU A 1 163 ? 11.469 -14.672 -0.418 1 98 163 GLU A CA 1
ATOM 1209 C C . GLU A 1 163 ? 12.359 -14.086 0.671 1 98 163 GLU A C 1
ATOM 1211 O O . GLU A 1 163 ? 12.328 -14.539 1.817 1 98 163 GLU A O 1
ATOM 1216 N N . ILE A 1 164 ? 13.18 -13.133 0.349 1 98.5 164 ILE A N 1
ATOM 1217 C CA . ILE A 1 164 ? 14.062 -12.477 1.306 1 98.5 164 ILE A CA 1
ATOM 1218 C C . ILE A 1 164 ? 13.703 -11 1.424 1 98.5 164 ILE A C 1
ATOM 1220 O O . ILE A 1 164 ? 13.578 -10.305 0.414 1 98.5 164 ILE A O 1
ATOM 1224 N N . TRP A 1 165 ? 13.492 -10.594 2.625 1 98.56 165 TRP A N 1
ATOM 1225 C CA . TRP A 1 165 ? 13.242 -9.18 2.914 1 98.56 165 TRP A CA 1
ATOM 1226 C C . TRP A 1 165 ? 14.516 -8.492 3.381 1 98.56 165 TRP A C 1
ATOM 1228 O O . TRP A 1 165 ? 15.305 -9.062 4.133 1 98.56 165 TRP A O 1
ATOM 1238 N N . VAL A 1 166 ? 14.734 -7.332 2.889 1 98.81 166 VAL A N 1
ATOM 1239 C CA . VAL A 1 166 ? 15.844 -6.477 3.285 1 98.81 166 VAL A CA 1
ATOM 1240 C C . VAL A 1 166 ? 15.312 -5.152 3.826 1 98.81 166 VAL A C 1
ATOM 1242 O O . VAL A 1 166 ? 14.773 -4.34 3.072 1 98.81 166 VAL A O 1
ATOM 1245 N N . ASP A 1 167 ? 15.492 -4.922 5.094 1 98.62 167 ASP A N 1
ATOM 1246 C CA . ASP A 1 167 ? 14.945 -3.734 5.742 1 98.62 167 ASP A CA 1
ATOM 1247 C C . ASP A 1 167 ? 16.047 -2.701 6.012 1 98.62 167 ASP A C 1
ATOM 1249 O O . ASP A 1 167 ? 17.062 -3.018 6.621 1 98.62 167 ASP A O 1
ATOM 1253 N N . PHE A 1 168 ? 15.852 -1.52 5.547 1 98.69 168 PHE A N 1
ATOM 1254 C CA . PHE A 1 168 ? 16.703 -0.371 5.848 1 98.69 168 PHE A CA 1
ATOM 1255 C C . PHE A 1 168 ? 16.031 0.538 6.875 1 98.69 168 PHE A C 1
ATOM 1257 O O . PHE A 1 168 ? 15 1.146 6.598 1 98.69 168 PHE A O 1
ATOM 1264 N N . GLU A 1 169 ? 16.641 0.647 8 1 97.19 169 GLU A N 1
ATOM 1265 C CA . GLU A 1 169 ? 16.047 1.431 9.086 1 97.19 169 GLU A CA 1
ATOM 1266 C C . GLU A 1 169 ? 16.328 2.92 8.898 1 97.19 169 GLU A C 1
ATOM 1268 O O . GLU A 1 169 ? 17.422 3.312 8.492 1 97.19 169 GLU A O 1
ATOM 1273 N N . GLY A 1 170 ? 15.312 3.727 9.102 1 96.44 170 GLY A N 1
ATOM 1274 C CA . GLY A 1 170 ? 15.414 5.176 9.102 1 96.44 170 GLY A CA 1
ATOM 1275 C C . GLY A 1 170 ? 14.75 5.828 10.297 1 96.44 170 GLY A C 1
ATOM 1276 O O . GLY A 1 170 ? 14.453 5.16 11.289 1 96.44 170 GLY A O 1
ATOM 1277 N N . GLU A 1 171 ? 14.688 7.121 10.219 1 94.75 171 GLU A N 1
ATOM 1278 C CA . GLU A 1 171 ? 14.047 7.91 11.258 1 94.75 171 GLU A CA 1
ATOM 1279 C C . GLU A 1 171 ? 12.828 8.656 10.719 1 94.75 171 GLU A C 1
ATOM 1281 O O . GLU A 1 171 ? 12.945 9.445 9.781 1 94.75 171 GLU A O 1
ATOM 1286 N N . GLU A 1 172 ? 11.703 8.328 11.297 1 96.06 172 GLU A N 1
ATOM 1287 C CA . GLU A 1 172 ? 10.492 9.047 10.922 1 96.06 172 GLU A CA 1
ATOM 1288 C C . GLU A 1 172 ? 10.555 10.508 11.359 1 96.06 172 GLU A C 1
ATOM 1290 O O . GLU A 1 172 ? 10.859 10.797 12.523 1 96.06 172 GLU A O 1
ATOM 1295 N N . ALA A 1 173 ? 10.289 11.398 10.523 1 95.56 173 ALA A N 1
ATOM 1296 C CA . ALA A 1 173 ? 10.266 12.828 10.805 1 95.56 173 ALA A CA 1
ATOM 1297 C C . ALA A 1 173 ? 9.383 13.57 9.805 1 95.56 173 ALA A C 1
ATOM 1299 O O . ALA A 1 173 ? 9.148 13.086 8.695 1 95.56 173 ALA A O 1
ATOM 1300 N N . HIS A 1 174 ? 8.891 14.633 10.281 1 95.94 174 HIS A N 1
ATOM 1301 C CA . HIS A 1 174 ? 8.25 15.547 9.344 1 95.94 174 HIS A CA 1
ATOM 1302 C C . HIS A 1 174 ? 9.195 15.922 8.203 1 95.94 174 HIS A C 1
ATOM 1304 O O . HIS A 1 174 ? 10.312 16.391 8.453 1 95.94 174 HIS A O 1
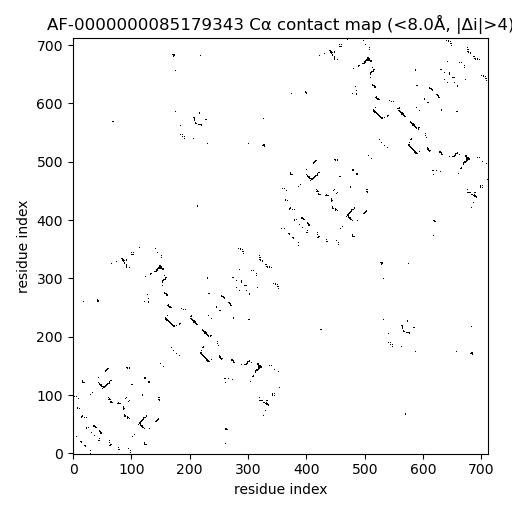ATOM 1310 N N . ALA A 1 175 ? 8.734 15.773 7.008 1 96.69 175 ALA A N 1
ATOM 1311 C CA . ALA A 1 175 ? 9.617 15.945 5.852 1 96.69 175 ALA A CA 1
ATOM 1312 C C . ALA A 1 175 ? 10.234 17.344 5.84 1 96.69 175 ALA A C 1
ATOM 1314 O O . ALA A 1 175 ? 11.391 17.516 5.453 1 96.69 175 ALA A O 1
ATOM 1315 N N . ALA A 1 176 ? 9.461 18.328 6.246 1 96.44 176 ALA A N 1
ATOM 1316 C CA . ALA A 1 176 ? 9.938 19.719 6.25 1 96.44 176 ALA A CA 1
ATOM 1317 C C . ALA A 1 176 ? 11.078 19.906 7.238 1 96.44 176 ALA A C 1
ATOM 1319 O O . ALA A 1 176 ? 11.867 20.844 7.113 1 96.44 176 ALA A O 1
ATOM 1320 N N . LEU A 1 177 ? 11.156 19.031 8.227 1 96.19 177 LEU A N 1
ATOM 1321 C CA . LEU A 1 177 ? 12.102 19.219 9.328 1 96.19 177 LEU A CA 1
ATOM 1322 C C . LEU A 1 177 ? 13.172 18.141 9.312 1 96.19 177 LEU A C 1
ATOM 1324 O O . LEU A 1 177 ? 14.094 18.156 10.133 1 96.19 177 LEU A O 1
ATOM 1328 N N . ALA A 1 178 ? 13.086 17.203 8.391 1 95.25 178 ALA A N 1
ATOM 1329 C CA . ALA A 1 178 ? 13.953 16.031 8.359 1 95.25 178 ALA A CA 1
ATOM 1330 C C . ALA A 1 178 ? 15.391 16.438 8.008 1 95.25 178 ALA A C 1
ATOM 1332 O O . ALA A 1 178 ? 15.609 17.391 7.262 1 95.25 178 ALA A O 1
ATOM 1333 N N . GLY A 1 179 ? 16.312 15.727 8.555 1 93.19 179 GLY A N 1
ATOM 1334 C CA . GLY A 1 179 ? 17.719 15.883 8.203 1 93.19 179 GLY A CA 1
ATOM 1335 C C . GLY A 1 179 ? 18.094 15.18 6.914 1 93.19 179 GLY A C 1
ATOM 1336 O O . GLY A 1 179 ? 17.219 14.703 6.184 1 93.19 179 GLY A O 1
ATOM 1337 N N . PRO A 1 180 ? 19.359 15.125 6.625 1 92.31 180 PRO A N 1
ATOM 1338 C CA . PRO A 1 180 ? 19.844 14.578 5.352 1 92.31 180 PRO A CA 1
ATOM 1339 C C . PRO A 1 180 ? 19.844 13.047 5.332 1 92.31 180 PRO A C 1
ATOM 1341 O O . PRO A 1 180 ? 19.891 12.445 4.258 1 92.31 180 PRO A O 1
ATOM 1344 N N . GLU A 1 181 ? 19.891 12.461 6.559 1 94.75 181 GLU A N 1
ATOM 1345 C CA . GLU A 1 181 ? 19.875 11 6.602 1 94.75 181 GLU A CA 1
ATOM 1346 C C . GLU A 1 181 ? 18.531 10.453 6.121 1 94.75 181 GLU A C 1
ATOM 1348 O O . GLU A 1 181 ? 17.484 10.945 6.508 1 94.75 181 GLU A O 1
ATOM 1353 N N . ASN A 1 182 ? 18.594 9.461 5.25 1 97.56 182 ASN A N 1
ATOM 1354 C CA . ASN A 1 182 ? 17.422 8.875 4.629 1 97.56 182 ASN A CA 1
ATOM 1355 C C . ASN A 1 182 ? 17.672 7.438 4.184 1 97.56 182 ASN A C 1
ATOM 1357 O O . ASN A 1 182 ? 18.594 7.176 3.422 1 97.56 182 ASN A O 1
ATOM 1361 N N . PRO A 1 183 ? 16.844 6.508 4.668 1 98.12 183 PRO A N 1
ATOM 1362 C CA . PRO A 1 183 ? 17.094 5.102 4.34 1 98.12 183 PRO A CA 1
ATOM 1363 C C . PRO A 1 183 ? 16.953 4.812 2.846 1 98.12 183 PRO A C 1
ATOM 1365 O O . PRO A 1 183 ? 17.406 3.77 2.369 1 98.12 183 PRO A O 1
ATOM 1368 N N . LEU A 1 184 ? 16.344 5.652 2.068 1 98.56 184 LEU A N 1
ATOM 1369 C CA . LEU A 1 184 ? 16.25 5.484 0.622 1 98.56 184 LEU A CA 1
ATOM 1370 C C . LEU A 1 184 ? 17.625 5.535 -0.027 1 98.56 184 LEU A C 1
ATOM 1372 O O . LEU A 1 184 ? 17.859 4.875 -1.041 1 98.56 184 LEU A O 1
ATOM 1376 N N . PHE A 1 185 ? 18.547 6.316 0.547 1 98.38 185 PHE A N 1
ATOM 1377 C CA . PHE A 1 185 ? 19.906 6.363 0.01 1 98.38 185 PHE A CA 1
ATOM 1378 C C . PHE A 1 185 ? 20.656 5.086 0.345 1 98.38 185 PHE A C 1
ATOM 1380 O O . PHE A 1 185 ? 21.484 4.617 -0.448 1 98.38 185 PHE A O 1
ATOM 1387 N N . ASP A 1 186 ? 20.406 4.488 1.547 1 98.19 186 ASP A N 1
ATOM 1388 C CA . ASP A 1 186 ? 20.953 3.172 1.868 1 98.19 186 ASP A CA 1
ATOM 1389 C C . ASP A 1 186 ? 20.453 2.115 0.886 1 98.19 186 ASP A C 1
ATOM 1391 O O . ASP A 1 186 ? 21.219 1.261 0.442 1 98.19 186 ASP A O 1
ATOM 1395 N N . LEU A 1 187 ? 19.141 2.174 0.577 1 98.69 187 LEU A N 1
ATOM 1396 C CA . LEU A 1 187 ? 18.562 1.284 -0.426 1 98.69 187 LEU A CA 1
ATOM 1397 C C . LEU A 1 187 ? 19.328 1.391 -1.746 1 98.69 187 LEU A C 1
ATOM 1399 O O . LEU A 1 187 ? 19.625 0.375 -2.377 1 98.69 187 LEU A O 1
ATOM 1403 N N . ALA A 1 188 ? 19.625 2.621 -2.182 1 98.5 188 ALA A N 1
ATOM 1404 C CA . ALA A 1 188 ? 20.297 2.865 -3.455 1 98.5 188 ALA A CA 1
ATOM 1405 C C . ALA A 1 188 ? 21.656 2.184 -3.49 1 98.5 188 ALA A C 1
ATOM 1407 O O . ALA A 1 188 ? 21.969 1.433 -4.422 1 98.5 188 ALA A O 1
ATOM 1408 N N . ASP A 1 189 ? 22.438 2.449 -2.428 1 98.25 189 ASP A N 1
ATOM 1409 C CA . ASP A 1 189 ? 23.766 1.833 -2.342 1 98.25 189 ASP A CA 1
ATOM 1410 C C . ASP A 1 189 ? 23.656 0.31 -2.369 1 98.25 189 ASP A C 1
ATOM 1412 O O . ASP A 1 189 ? 24.438 -0.357 -3.059 1 98.25 189 ASP A O 1
ATOM 1416 N N . TYR A 1 190 ? 22.75 -0.216 -1.629 1 98.75 190 TYR A N 1
ATOM 1417 C CA . TYR A 1 190 ? 22.562 -1.656 -1.515 1 98.75 190 TYR A CA 1
ATOM 1418 C C . TYR A 1 190 ? 22.203 -2.268 -2.863 1 98.75 190 TYR A C 1
ATOM 1420 O O . TYR A 1 190 ? 22.766 -3.295 -3.256 1 98.75 190 TYR A O 1
ATOM 1428 N N . LEU A 1 191 ? 21.234 -1.681 -3.584 1 98.56 191 LEU A N 1
ATOM 1429 C CA . LEU A 1 191 ? 20.766 -2.189 -4.871 1 98.56 191 LEU A CA 1
ATOM 1430 C C . LEU A 1 191 ? 21.906 -2.227 -5.883 1 98.56 191 LEU A C 1
ATOM 1432 O O . LEU A 1 191 ? 22.016 -3.164 -6.676 1 98.56 191 LEU A O 1
ATOM 1436 N N . LEU A 1 192 ? 22.734 -1.199 -5.883 1 97.69 192 LEU A N 1
ATOM 1437 C CA . LEU A 1 192 ? 23.859 -1.186 -6.809 1 97.69 192 LEU A CA 1
ATOM 1438 C C . LEU A 1 192 ? 24.844 -2.295 -6.473 1 97.69 192 LEU A C 1
ATOM 1440 O O . LEU A 1 192 ? 25.391 -2.949 -7.371 1 97.69 192 LEU A O 1
ATOM 1444 N N . ALA A 1 193 ? 25.109 -2.494 -5.191 1 98.06 193 ALA A N 1
ATOM 1445 C CA . ALA A 1 193 ? 25.953 -3.602 -4.77 1 98.06 193 ALA A CA 1
ATOM 1446 C C . ALA A 1 193 ? 25.344 -4.945 -5.152 1 98.06 193 ALA A C 1
ATOM 1448 O O . ALA A 1 193 ? 26.047 -5.863 -5.578 1 98.06 193 ALA A O 1
ATOM 1449 N N . LEU A 1 194 ? 24.062 -5.047 -4.977 1 97.94 194 LEU A N 1
ATOM 1450 C CA . LEU A 1 194 ? 23.328 -6.27 -5.289 1 97.94 194 LEU A CA 1
ATOM 1451 C C . LEU A 1 194 ? 23.453 -6.617 -6.77 1 97.94 194 LEU A C 1
ATOM 1453 O O . LEU A 1 194 ? 23.609 -7.789 -7.125 1 97.94 194 LEU A O 1
ATOM 1457 N N . LYS A 1 195 ? 23.297 -5.621 -7.586 1 95.75 195 LYS A N 1
ATOM 1458 C CA . LYS A 1 195 ? 23.359 -5.785 -9.039 1 95.75 195 LYS A CA 1
ATOM 1459 C C . LYS A 1 195 ? 24.641 -6.504 -9.445 1 95.75 195 LYS A C 1
ATOM 1461 O O . LYS A 1 195 ? 24.656 -7.281 -10.406 1 95.75 195 LYS A O 1
ATOM 1466 N N . ASP A 1 196 ? 25.703 -6.336 -8.688 1 94.81 196 ASP A N 1
ATOM 1467 C CA . ASP A 1 196 ? 27.016 -6.871 -9.047 1 94.81 196 ASP A CA 1
ATOM 1468 C C . ASP A 1 196 ? 27.328 -8.125 -8.234 1 94.81 196 ASP A C 1
ATOM 1470 O O . ASP A 1 196 ? 28.422 -8.68 -8.359 1 94.81 196 ASP A O 1
ATOM 1474 N N . LEU A 1 197 ? 26.438 -8.578 -7.449 1 95.31 197 LEU A N 1
ATOM 1475 C CA . LEU A 1 197 ? 26.688 -9.719 -6.57 1 95.31 197 LEU A CA 1
ATOM 1476 C C . LEU A 1 197 ? 26.75 -11.016 -7.367 1 95.31 197 LEU A C 1
ATOM 1478 O O . LEU A 1 197 ? 25.781 -11.398 -8.008 1 95.31 197 LEU A O 1
ATOM 1482 N N . PRO A 1 198 ? 27.859 -11.75 -7.391 1 93.94 198 PRO A N 1
ATOM 1483 C CA . PRO A 1 198 ? 27.891 -13.086 -7.996 1 93.94 198 PRO A CA 1
ATOM 1484 C C . PRO A 1 198 ? 27.016 -14.094 -7.246 1 93.94 198 PRO A C 1
ATOM 1486 O O . PRO A 1 198 ? 27.078 -14.164 -6.016 1 93.94 198 PRO A O 1
ATOM 1489 N N . LEU A 1 199 ? 26.266 -14.836 -7.938 1 93.31 199 LEU A N 1
ATOM 1490 C CA . LEU A 1 199 ? 25.375 -15.805 -7.309 1 93.31 199 LEU A CA 1
ATOM 1491 C C . LEU A 1 199 ? 25.922 -17.219 -7.453 1 93.31 199 LEU A C 1
ATOM 1493 O O . LEU A 1 199 ? 26.531 -17.547 -8.469 1 93.31 199 LEU A O 1
ATOM 1497 N N . PRO A 1 200 ? 25.672 -18.047 -6.484 1 90.81 200 PRO A N 1
ATOM 1498 C CA . PRO A 1 200 ? 26.016 -19.469 -6.629 1 90.81 200 PRO A CA 1
ATOM 1499 C C . PRO A 1 200 ? 25.219 -20.156 -7.738 1 90.81 200 PRO A C 1
ATOM 1501 O O . PRO A 1 200 ? 24.125 -19.703 -8.094 1 90.81 200 PRO A O 1
ATOM 1504 N N . PRO A 1 201 ? 25.812 -21.234 -8.242 1 91.88 201 PRO A N 1
ATOM 1505 C CA . PRO A 1 201 ? 25.078 -21.984 -9.266 1 91.88 201 PRO A CA 1
ATOM 1506 C C . PRO A 1 201 ? 23.734 -22.484 -8.773 1 91.88 201 PRO A C 1
ATOM 1508 O O . PRO A 1 201 ? 23.609 -22.891 -7.609 1 91.88 201 PRO A O 1
ATOM 1511 N N . GLY A 1 202 ? 22.781 -22.422 -9.641 1 94.62 202 GLY A N 1
ATOM 1512 C CA . GLY A 1 202 ? 21.484 -22.984 -9.328 1 94.62 202 GLY A CA 1
ATOM 1513 C C . GLY A 1 202 ? 20.562 -22.016 -8.617 1 94.62 202 GLY A C 1
ATOM 1514 O O . GLY A 1 202 ? 19.469 -22.406 -8.18 1 94.62 202 GLY A O 1
ATOM 1515 N N . LEU A 1 203 ? 21.109 -20.766 -8.461 1 95.88 203 LEU A N 1
ATOM 1516 C CA . LEU A 1 203 ? 20.281 -19.734 -7.824 1 95.88 203 LEU A CA 1
ATOM 1517 C C . LEU A 1 203 ? 19.984 -18.594 -8.789 1 95.88 203 LEU A C 1
ATOM 1519 O O . LEU A 1 203 ? 20.859 -18.219 -9.586 1 95.88 203 LEU A O 1
ATOM 1523 N N . LYS A 1 204 ? 18.812 -18.141 -8.727 1 96.31 204 LYS A N 1
ATOM 1524 C CA . LYS A 1 204 ? 18.406 -16.906 -9.406 1 96.31 204 LYS A CA 1
ATOM 1525 C C . LYS A 1 204 ? 17.812 -15.914 -8.422 1 96.31 204 LYS A C 1
ATOM 1527 O O . LYS A 1 204 ? 16.922 -16.266 -7.637 1 96.31 204 LYS A O 1
ATOM 1532 N N . LEU A 1 205 ? 18.344 -14.727 -8.398 1 97.38 205 LEU A N 1
ATOM 1533 C CA . LEU A 1 205 ? 17.891 -13.664 -7.508 1 97.38 205 LEU A CA 1
ATOM 1534 C C . LEU A 1 205 ? 17.266 -12.516 -8.297 1 97.38 205 LEU A C 1
ATOM 1536 O O . LEU A 1 205 ? 17.875 -11.992 -9.234 1 97.38 205 LEU A O 1
ATOM 1540 N N . THR A 1 206 ? 16.047 -12.148 -7.949 1 97.94 206 THR A N 1
ATOM 1541 C CA . THR A 1 206 ? 15.32 -11.094 -8.656 1 97.94 206 THR A CA 1
ATOM 1542 C C . THR A 1 206 ? 14.695 -10.117 -7.668 1 97.94 206 THR A C 1
ATOM 1544 O O . THR A 1 206 ? 13.812 -10.484 -6.891 1 97.94 206 THR A O 1
ATOM 1547 N N . PRO A 1 207 ? 15.164 -8.812 -7.652 1 98.44 207 PRO A N 1
ATOM 1548 C CA . PRO A 1 207 ? 14.383 -7.812 -6.906 1 98.44 207 PRO A CA 1
ATOM 1549 C C . PRO A 1 207 ? 12.977 -7.633 -7.461 1 98.44 207 PRO A C 1
ATOM 1551 O O . PRO A 1 207 ? 12.797 -7.418 -8.664 1 98.44 207 PRO A O 1
ATOM 1554 N N . THR A 1 208 ? 11.961 -7.652 -6.59 1 98.31 208 THR A N 1
ATOM 1555 C CA . THR A 1 208 ? 10.594 -7.68 -7.113 1 98.31 208 THR A CA 1
ATOM 1556 C C . THR A 1 208 ? 9.773 -6.535 -6.535 1 98.31 208 THR A C 1
ATOM 1558 O O . THR A 1 208 ? 8.688 -6.227 -7.039 1 98.31 208 THR A O 1
ATOM 1561 N N . GLY A 1 209 ? 10.289 -5.93 -5.469 1 98 209 GLY A N 1
ATOM 1562 C CA . GLY A 1 209 ? 9.469 -4.867 -4.91 1 98 209 GLY A CA 1
ATOM 1563 C C . GLY A 1 209 ? 10.203 -4.027 -3.883 1 98 209 GLY A C 1
ATOM 1564 O O . GLY A 1 209 ? 11.328 -4.348 -3.502 1 98 209 GLY A O 1
ATOM 1565 N N . VAL A 1 210 ? 9.586 -2.951 -3.496 1 98.56 210 VAL A N 1
ATOM 1566 C CA . VAL A 1 210 ? 10.062 -2.027 -2.469 1 98.56 210 VAL A CA 1
ATOM 1567 C C . VAL A 1 210 ? 8.875 -1.275 -1.866 1 98.56 210 VAL A C 1
ATOM 1569 O O . VAL A 1 210 ? 7.859 -1.071 -2.533 1 98.56 210 VAL A O 1
ATOM 1572 N N . ALA A 1 211 ? 9.016 -0.96 -0.628 1 97.94 211 ALA A N 1
ATOM 1573 C CA . ALA A 1 211 ? 7.984 -0.175 0.042 1 97.94 211 ALA A CA 1
ATOM 1574 C C . ALA A 1 211 ? 8.57 0.626 1.201 1 97.94 211 ALA A C 1
ATOM 1576 O O . ALA A 1 211 ? 9.562 0.216 1.81 1 97.94 211 ALA A O 1
ATOM 1577 N N . ALA A 1 212 ? 8.016 1.712 1.436 1 97.81 212 ALA A N 1
ATOM 1578 C CA . ALA A 1 212 ? 8.383 2.533 2.586 1 97.81 212 ALA A CA 1
ATOM 1579 C C . ALA A 1 212 ? 7.273 2.531 3.637 1 97.81 212 ALA A C 1
ATOM 1581 O O . ALA A 1 212 ? 6.086 2.572 3.301 1 97.81 212 ALA A O 1
ATOM 1582 N N . TYR A 1 213 ? 7.656 2.5 4.832 1 96.44 213 TYR A N 1
ATOM 1583 C CA . TYR A 1 213 ? 6.738 2.539 5.961 1 96.44 213 TYR A CA 1
ATOM 1584 C C . TYR A 1 213 ? 7.078 3.688 6.902 1 96.44 213 TYR A C 1
ATOM 1586 O O . TYR A 1 213 ? 8.25 3.967 7.152 1 96.44 213 TYR A O 1
ATOM 1594 N N . PRO A 1 214 ? 6.043 4.383 7.488 1 93.94 214 PRO A N 1
ATOM 1595 C CA . PRO A 1 214 ? 4.629 4.004 7.441 1 93.94 214 PRO A CA 1
ATOM 1596 C C . PRO A 1 214 ? 3.949 4.418 6.141 1 93.94 214 PRO A C 1
ATOM 1598 O O . PRO A 1 214 ? 2.787 4.078 5.91 1 93.94 214 PRO A O 1
ATOM 1601 N N . GLY A 1 215 ? 4.664 5.246 5.301 1 92.5 215 GLY A N 1
ATOM 1602 C CA . GLY A 1 215 ? 4.184 5.406 3.938 1 92.5 215 GLY A CA 1
ATOM 1603 C C . GLY A 1 215 ? 3.574 6.77 3.676 1 92.5 215 GLY A C 1
ATOM 1604 O O . GLY A 1 215 ? 3.105 7.043 2.568 1 92.5 215 GLY A O 1
ATOM 1605 N N . ALA A 1 216 ? 3.506 7.648 4.68 1 94.19 216 ALA A N 1
ATOM 1606 C CA . ALA A 1 216 ? 3.049 9.008 4.406 1 94.19 216 ALA A CA 1
ATOM 1607 C C . ALA A 1 216 ? 3.994 9.719 3.443 1 94.19 216 ALA A C 1
ATOM 1609 O O . ALA A 1 216 ? 5.215 9.562 3.527 1 94.19 216 ALA A O 1
ATOM 1610 N N . ARG A 1 217 ? 3.465 10.578 2.619 1 96.06 217 ARG A N 1
ATOM 1611 C CA . ARG A 1 217 ? 4.262 11.227 1.583 1 96.06 217 ARG A CA 1
ATOM 1612 C C . ARG A 1 217 ? 4.914 12.5 2.111 1 96.06 217 ARG A C 1
ATOM 1614 O O . ARG A 1 217 ? 5.754 13.102 1.438 1 96.06 217 ARG A O 1
ATOM 1621 N N . ASN A 1 218 ? 4.551 12.898 3.309 1 97 218 ASN A N 1
ATOM 1622 C CA . ASN A 1 218 ? 5.148 14.062 3.943 1 97 218 ASN A CA 1
ATOM 1623 C C . ASN A 1 218 ? 5.906 13.688 5.215 1 97 218 ASN A C 1
ATOM 1625 O O . ASN A 1 218 ? 6.07 14.516 6.113 1 97 218 ASN A O 1
ATOM 1629 N N . GLN A 1 219 ? 6.34 12.508 5.266 1 96.75 219 GLN A N 1
ATOM 1630 C CA . GLN A 1 219 ? 7.109 11.93 6.367 1 96.75 219 GLN A CA 1
ATOM 1631 C C . GLN A 1 219 ? 8.219 11.023 5.844 1 96.75 219 GLN A C 1
ATOM 1633 O O . GLN A 1 219 ? 8.008 10.25 4.91 1 96.75 219 GLN A O 1
ATOM 1638 N N . THR A 1 220 ? 9.414 11.188 6.414 1 97.62 220 THR A N 1
ATOM 1639 C CA . THR A 1 220 ? 10.469 10.266 6.023 1 97.62 220 THR A CA 1
ATOM 1640 C C . THR A 1 220 ? 10.188 8.859 6.543 1 97.62 220 THR A C 1
ATOM 1642 O O . THR A 1 220 ? 9.539 8.695 7.578 1 97.62 220 THR A O 1
ATOM 1645 N N . PRO A 1 221 ? 10.703 7.875 5.875 1 97.56 221 PRO A N 1
ATOM 1646 C CA . PRO A 1 221 ? 10.375 6.5 6.266 1 97.56 221 PRO A CA 1
ATOM 1647 C C . PRO A 1 221 ? 11.117 6.051 7.523 1 97.56 221 PRO A C 1
ATOM 1649 O O . PRO A 1 221 ? 12.289 6.375 7.699 1 97.56 221 PRO A O 1
ATOM 1652 N N . GLY A 1 222 ? 10.375 5.363 8.406 1 96.75 222 GLY A N 1
ATOM 1653 C CA . GLY A 1 222 ? 11.031 4.648 9.492 1 96.75 222 GLY A CA 1
ATOM 1654 C C . GLY A 1 222 ? 11.742 3.395 9.031 1 96.75 222 GLY A C 1
ATOM 1655 O O . GLY A 1 222 ? 12.742 2.984 9.633 1 96.75 222 GLY A O 1
ATOM 1656 N N . VAL A 1 223 ? 11.188 2.811 7.973 1 97.75 223 VAL A N 1
ATOM 1657 C CA . VAL A 1 223 ? 11.797 1.629 7.371 1 97.75 223 VAL A CA 1
ATOM 1658 C C . VAL A 1 223 ? 11.492 1.592 5.875 1 97.75 223 VAL A C 1
ATOM 1660 O O . VAL A 1 223 ? 10.383 1.94 5.453 1 97.75 223 VAL A O 1
ATOM 1663 N N . VAL A 1 224 ? 12.484 1.284 5.078 1 98.5 224 VAL A N 1
ATOM 1664 C CA . VAL A 1 224 ? 12.297 0.922 3.678 1 98.5 224 VAL A CA 1
ATOM 1665 C C . VAL A 1 224 ? 12.602 -0.562 3.482 1 98.5 224 VAL A C 1
ATOM 1667 O O . VAL A 1 224 ? 13.641 -1.052 3.932 1 98.5 224 VAL A O 1
ATOM 1670 N N . ARG A 1 225 ? 11.711 -1.302 2.881 1 98.75 225 ARG A N 1
ATOM 1671 C CA . ARG A 1 225 ? 11.875 -2.742 2.713 1 98.75 225 ARG A CA 1
ATOM 1672 C C . ARG A 1 225 ? 12.008 -3.109 1.239 1 98.75 225 ARG A C 1
ATOM 1674 O O . ARG A 1 225 ? 11.172 -2.729 0.418 1 98.75 225 ARG A O 1
ATOM 1681 N N . LEU A 1 226 ? 13.031 -3.797 0.931 1 98.88 226 LEU A N 1
ATOM 1682 C CA . LEU A 1 226 ? 13.258 -4.402 -0.378 1 98.88 226 LEU A CA 1
ATOM 1683 C C . LEU A 1 226 ? 12.852 -5.871 -0.376 1 98.88 226 LEU A C 1
ATOM 1685 O O . LEU A 1 226 ? 13.148 -6.602 0.572 1 98.88 226 LEU A O 1
ATOM 1689 N N . TYR A 1 227 ? 12.141 -6.262 -1.387 1 98.69 227 TYR A N 1
ATOM 1690 C CA . TYR A 1 227 ? 11.734 -7.652 -1.546 1 98.69 227 TYR A CA 1
ATOM 1691 C C . TYR A 1 227 ? 12.562 -8.344 -2.623 1 98.69 227 TYR A C 1
ATOM 1693 O O . TYR A 1 227 ? 12.648 -7.855 -3.754 1 98.69 227 TYR A O 1
ATOM 1701 N N . LEU A 1 228 ? 13.102 -9.469 -2.271 1 98.56 228 LEU A N 1
ATOM 1702 C CA . LEU A 1 228 ? 13.898 -10.273 -3.195 1 98.56 228 LEU A CA 1
ATOM 1703 C C . LEU A 1 228 ? 13.273 -11.648 -3.383 1 98.56 228 LEU A C 1
ATOM 1705 O O . LEU A 1 228 ? 12.977 -12.336 -2.404 1 98.56 228 LEU A O 1
ATOM 1709 N N . ASP A 1 229 ? 13.086 -12.023 -4.633 1 98.38 229 ASP A N 1
ATOM 1710 C CA . ASP A 1 229 ? 12.656 -13.367 -5.012 1 98.38 229 ASP A CA 1
ATOM 1711 C C . ASP A 1 229 ? 13.859 -14.242 -5.387 1 98.38 229 ASP A C 1
ATOM 1713 O O . ASP A 1 229 ? 14.672 -13.859 -6.23 1 98.38 229 ASP A O 1
ATOM 1717 N N . VAL A 1 230 ? 13.945 -15.398 -4.777 1 98.06 230 VAL A N 1
ATOM 1718 C CA . VAL A 1 230 ? 15.055 -16.312 -5.051 1 98.06 230 VAL A CA 1
ATOM 1719 C C . VAL A 1 230 ? 14.508 -17.641 -5.551 1 98.06 230 VAL A C 1
ATOM 1721 O O . VAL A 1 230 ? 13.688 -18.281 -4.879 1 98.06 230 VAL A O 1
ATOM 1724 N N . ARG A 1 231 ? 14.898 -18.047 -6.719 1 98.31 231 ARG A N 1
ATOM 1725 C CA . ARG A 1 231 ? 14.633 -19.391 -7.215 1 98.31 231 ARG A CA 1
ATOM 1726 C C . ARG A 1 231 ? 15.875 -20.266 -7.109 1 98.31 231 ARG A C 1
ATOM 1728 O O . ARG A 1 231 ? 17 -19.812 -7.359 1 98.31 231 ARG A O 1
ATOM 1735 N N . TYR A 1 232 ? 15.664 -21.531 -6.734 1 97.88 232 TYR A N 1
ATOM 1736 C CA . TYR A 1 232 ? 16.844 -22.344 -6.492 1 97.88 232 TYR A CA 1
ATOM 1737 C C . TYR A 1 232 ? 16.594 -23.797 -6.898 1 97.88 232 TYR A C 1
ATOM 1739 O O . TYR A 1 232 ? 15.469 -24.297 -6.77 1 97.88 232 TYR A O 1
ATOM 1747 N N . GLU A 1 233 ? 17.609 -24.438 -7.387 1 97.12 233 GLU A N 1
ATOM 1748 C CA . GLU A 1 233 ? 17.609 -25.859 -7.691 1 97.12 233 GLU A CA 1
ATOM 1749 C C . GLU A 1 233 ? 17.672 -26.703 -6.418 1 97.12 233 GLU A C 1
ATOM 1751 O O . GLU A 1 233 ? 18.078 -26.203 -5.363 1 97.12 233 GLU A O 1
ATOM 1756 N N . PRO A 1 234 ? 17.297 -27.953 -6.551 1 95.81 234 PRO A N 1
ATOM 1757 C CA . PRO A 1 234 ? 17.281 -28.812 -5.367 1 95.81 234 PRO A CA 1
ATOM 1758 C C . PRO A 1 234 ? 18.641 -28.875 -4.664 1 95.81 234 PRO A C 1
ATOM 1760 O O . PRO A 1 234 ? 18.688 -29.062 -3.445 1 95.81 234 PRO A O 1
ATOM 1763 N N . GLU A 1 235 ? 19.703 -28.688 -5.414 1 94.62 235 GLU A N 1
ATOM 1764 C CA . GLU A 1 235 ? 21.047 -28.844 -4.863 1 94.62 235 GLU A CA 1
ATOM 1765 C C . GLU A 1 235 ? 21.516 -27.547 -4.195 1 94.62 235 GLU A C 1
ATOM 1767 O O . GLU A 1 235 ? 22.531 -27.531 -3.498 1 94.62 235 GLU A O 1
ATOM 1772 N N . ALA A 1 236 ? 20.781 -26.516 -4.395 1 94.81 236 ALA A N 1
ATOM 1773 C CA . ALA A 1 236 ? 21.188 -25.219 -3.855 1 94.81 236 ALA A CA 1
ATOM 1774 C C . ALA A 1 236 ? 20.453 -24.922 -2.547 1 94.81 236 ALA A C 1
ATOM 1776 O O . ALA A 1 236 ? 19.391 -25.469 -2.287 1 94.81 236 ALA A O 1
ATOM 1777 N N . ASP A 1 237 ? 21.109 -24.062 -1.683 1 91.75 237 ASP A N 1
ATOM 1778 C CA . ASP A 1 237 ? 20.516 -23.609 -0.421 1 91.75 237 ASP A CA 1
ATOM 1779 C C . ASP A 1 237 ? 20.344 -22.094 -0.397 1 91.75 237 ASP A C 1
ATOM 1781 O O . ASP A 1 237 ? 21.328 -21.359 -0.268 1 91.75 237 ASP A O 1
ATOM 1785 N N . PRO A 1 238 ? 19.125 -21.688 -0.392 1 92.75 238 PRO A N 1
ATOM 1786 C CA . PRO A 1 238 ? 18.922 -20.234 -0.398 1 92.75 238 PRO A CA 1
ATOM 1787 C C . PRO A 1 238 ? 19.359 -19.578 0.904 1 92.75 238 PRO A C 1
ATOM 1789 O O . PRO A 1 238 ? 19.672 -18.375 0.913 1 92.75 238 PRO A O 1
ATOM 1792 N N . GLN A 1 239 ? 19.406 -20.25 2.006 1 91.94 239 GLN A N 1
ATOM 1793 C CA . GLN A 1 239 ? 19.828 -19.688 3.279 1 91.94 239 GLN A CA 1
ATOM 1794 C C . GLN A 1 239 ? 21.297 -19.297 3.238 1 91.94 239 GLN A C 1
ATOM 1796 O O . GLN A 1 239 ? 21.719 -18.375 3.953 1 91.94 239 GLN A O 1
ATOM 1801 N N . ALA A 1 240 ? 22.016 -19.922 2.406 1 91.88 240 ALA A N 1
ATOM 1802 C CA . ALA A 1 240 ? 23.438 -19.625 2.268 1 91.88 240 ALA A CA 1
ATOM 1803 C C . ALA A 1 240 ? 23.656 -18.234 1.658 1 91.88 240 ALA A C 1
ATOM 1805 O O . ALA A 1 240 ? 24.75 -17.672 1.736 1 91.88 240 ALA A O 1
ATOM 1806 N N . LEU A 1 241 ? 22.641 -17.672 1.056 1 94.69 241 LEU A N 1
ATOM 1807 C CA . LEU A 1 241 ? 22.719 -16.359 0.438 1 94.69 241 LEU A CA 1
ATOM 1808 C C . LEU A 1 241 ? 22.625 -15.258 1.491 1 94.69 241 LEU A C 1
ATOM 1810 O O . LEU A 1 241 ? 23.047 -14.125 1.247 1 94.69 241 LEU A O 1
ATOM 1814 N N . LEU A 1 242 ? 22.062 -15.508 2.654 1 96.38 242 LEU A N 1
ATOM 1815 C CA . LEU A 1 242 ? 21.703 -14.484 3.629 1 96.38 242 LEU A CA 1
ATOM 1816 C C . LEU A 1 242 ? 22.938 -13.734 4.117 1 96.38 242 LEU A C 1
ATOM 1818 O O . LEU A 1 242 ? 22.953 -12.5 4.109 1 96.38 242 LEU A O 1
ATOM 1822 N N . PRO A 1 243 ? 24.031 -14.43 4.5 1 96.38 243 PRO A N 1
ATOM 1823 C CA . PRO A 1 243 ? 25.203 -13.688 4.945 1 96.38 243 PRO A CA 1
ATOM 1824 C C . PRO A 1 243 ? 25.797 -12.805 3.848 1 96.38 243 PRO A C 1
ATOM 1826 O O . PRO A 1 243 ? 26.297 -11.711 4.129 1 96.38 243 PRO A O 1
ATOM 1829 N N . ARG A 1 244 ? 25.766 -13.281 2.631 1 96.56 244 ARG A N 1
ATOM 1830 C CA . ARG A 1 244 ? 26.281 -12.5 1.513 1 96.56 244 ARG A CA 1
ATOM 1831 C C . ARG A 1 244 ? 25.453 -11.234 1.302 1 96.56 244 ARG A C 1
ATOM 1833 O O . ARG A 1 244 ? 26.016 -10.164 1.055 1 96.56 244 ARG A O 1
ATOM 1840 N N . LEU A 1 245 ? 24.188 -11.422 1.391 1 98.25 245 LEU A N 1
ATOM 1841 C CA . LEU A 1 245 ? 23.281 -10.281 1.237 1 98.25 245 LEU A CA 1
ATOM 1842 C C . LEU A 1 245 ? 23.453 -9.297 2.393 1 98.25 245 LEU A C 1
ATOM 1844 O O . LEU A 1 245 ? 23.406 -8.086 2.191 1 98.25 245 LEU A O 1
ATOM 1848 N N . GLN A 1 246 ? 23.594 -9.773 3.59 1 98.12 246 GLN A N 1
ATOM 1849 C CA . GLN A 1 246 ? 23.781 -8.938 4.77 1 98.12 246 GLN A CA 1
ATOM 1850 C C . GLN A 1 246 ? 25.047 -8.086 4.641 1 98.12 246 GLN A C 1
ATOM 1852 O O . GLN A 1 246 ? 25.078 -6.949 5.109 1 98.12 246 GLN A O 1
ATOM 1857 N N . ALA A 1 247 ? 26.031 -8.555 4.016 1 97.5 247 ALA A N 1
ATOM 1858 C CA . ALA A 1 247 ? 27.344 -7.914 3.906 1 97.5 247 ALA A CA 1
ATOM 1859 C C . ALA A 1 247 ? 27.297 -6.75 2.92 1 97.5 247 ALA A C 1
ATOM 1861 O O . ALA A 1 247 ? 28.219 -5.93 2.877 1 97.5 247 ALA A O 1
ATOM 1862 N N . LEU A 1 248 ? 26.281 -6.625 2.146 1 97.81 248 LEU A N 1
ATOM 1863 C CA . LEU A 1 248 ? 26.219 -5.637 1.073 1 97.81 248 LEU A CA 1
ATOM 1864 C C . LEU A 1 248 ? 26 -4.238 1.635 1 97.81 248 LEU A C 1
ATOM 1866 O O . LEU A 1 248 ? 26.234 -3.242 0.946 1 97.81 248 LEU A O 1
ATOM 1870 N N . GLY A 1 249 ? 25.469 -4.094 2.865 1 96.31 249 GLY A N 1
ATOM 1871 C CA . GLY A 1 249 ? 25.156 -2.791 3.436 1 96.31 249 GLY A CA 1
ATOM 1872 C C . GLY A 1 249 ? 24.469 -2.883 4.785 1 96.31 249 GLY A C 1
ATOM 1873 O O . GLY A 1 249 ? 24.25 -3.979 5.305 1 96.31 249 GLY A O 1
ATOM 1874 N N . PRO A 1 250 ? 24.156 -1.744 5.348 1 96.44 250 PRO A N 1
ATOM 1875 C CA . PRO A 1 250 ? 23.516 -1.681 6.668 1 96.44 250 PRO A CA 1
ATOM 1876 C C . PRO A 1 250 ? 22.031 -1.982 6.613 1 96.44 250 PRO A C 1
ATOM 1878 O O . PRO A 1 250 ? 21.203 -1.062 6.648 1 96.44 250 PRO A O 1
ATOM 1881 N N . ALA A 1 251 ? 21.672 -3.234 6.547 1 97.69 251 ALA A N 1
ATOM 1882 C CA . ALA A 1 251 ? 20.281 -3.678 6.441 1 97.69 251 ALA A CA 1
ATOM 1883 C C . ALA A 1 251 ? 20.062 -4.973 7.219 1 97.69 251 ALA A C 1
ATOM 1885 O O . ALA A 1 251 ? 21.016 -5.715 7.484 1 97.69 251 ALA A O 1
ATOM 1886 N N . SER A 1 252 ? 18.844 -5.152 7.672 1 98.06 252 SER A N 1
ATOM 1887 C CA . SER A 1 252 ? 18.438 -6.449 8.195 1 98.06 252 SER A CA 1
ATOM 1888 C C . SER A 1 252 ? 17.922 -7.355 7.078 1 98.06 252 SER A C 1
ATOM 1890 O O . SER A 1 252 ? 17.031 -6.98 6.328 1 98.06 252 SER A O 1
ATOM 1892 N N . VAL A 1 253 ? 18.516 -8.531 6.949 1 98.5 253 VAL A N 1
ATOM 1893 C CA . VAL A 1 253 ? 18.188 -9.477 5.883 1 98.5 253 VAL A CA 1
ATOM 1894 C C . VAL A 1 253 ? 17.641 -10.766 6.48 1 98.5 253 VAL A C 1
ATOM 1896 O O . VAL A 1 253 ? 18.281 -11.391 7.328 1 98.5 253 VAL A O 1
ATOM 1899 N N . TYR A 1 254 ? 16.453 -11.164 6.043 1 97.94 254 TYR A N 1
ATOM 1900 C CA . TYR A 1 254 ? 15.844 -12.344 6.66 1 97.94 254 TYR A CA 1
ATOM 1901 C C . TYR A 1 254 ? 14.781 -12.953 5.758 1 97.94 254 TYR A C 1
ATOM 1903 O O . TYR A 1 254 ? 14.312 -12.305 4.82 1 97.94 254 TYR A O 1
ATOM 1911 N N . ILE A 1 255 ? 14.484 -14.18 5.906 1 97.75 255 ILE A N 1
ATOM 1912 C CA . ILE A 1 255 ? 13.328 -14.867 5.344 1 97.75 255 ILE A CA 1
ATOM 1913 C C . ILE A 1 255 ? 12.141 -14.742 6.297 1 97.75 255 ILE A C 1
ATOM 1915 O O . ILE A 1 255 ? 12.172 -15.273 7.41 1 97.75 255 ILE A O 1
ATOM 1919 N N . PRO A 1 256 ? 11.133 -14.086 5.887 1 97.25 256 PRO A N 1
ATOM 1920 C CA . PRO A 1 256 ? 10.031 -13.844 6.82 1 97.25 256 PRO A CA 1
ATOM 1921 C C . PRO A 1 256 ? 9.148 -15.07 7.023 1 97.25 256 PRO A C 1
ATOM 1923 O O . PRO A 1 256 ? 9.258 -16.047 6.273 1 97.25 256 PRO A O 1
ATOM 1926 N N . GLU A 1 257 ? 8.391 -15.039 8.039 1 96.25 257 GLU A N 1
ATOM 1927 C CA . GLU A 1 257 ? 7.262 -15.93 8.281 1 96.25 257 GLU A CA 1
ATOM 1928 C C . GLU A 1 257 ? 5.953 -15.141 8.375 1 96.25 257 GLU A C 1
ATOM 1930 O O . GLU A 1 257 ? 5.898 -14.086 9.008 1 96.25 257 GLU A O 1
ATOM 1935 N N . GLU A 1 258 ? 4.992 -15.648 7.699 1 94.19 258 GLU A N 1
ATOM 1936 C CA . GLU A 1 258 ? 3.732 -14.906 7.703 1 94.19 258 GLU A CA 1
ATOM 1937 C C . GLU A 1 258 ? 2.557 -15.828 8.031 1 94.19 258 GLU A C 1
ATOM 1939 O O . GLU A 1 258 ? 2.535 -16.984 7.609 1 94.19 258 GLU A O 1
ATOM 1944 N N . GLU A 1 259 ? 1.625 -15.289 8.734 1 95.19 259 GLU A N 1
ATOM 1945 C CA . GLU A 1 259 ? 0.365 -15.992 8.961 1 95.19 259 GLU A CA 1
ATOM 1946 C C . GLU A 1 259 ? -0.589 -15.812 7.789 1 95.19 259 GLU A C 1
ATOM 1948 O O . GLU A 1 259 ? -0.814 -14.688 7.332 1 95.19 259 GLU A O 1
ATOM 1953 N N . ARG A 1 260 ? -1.049 -16.922 7.277 1 95.75 260 ARG A N 1
ATOM 1954 C CA . ARG A 1 260 ? -2.043 -16.938 6.211 1 95.75 260 ARG A CA 1
ATOM 1955 C C . ARG A 1 260 ? -3.344 -17.578 6.684 1 95.75 260 ARG A C 1
ATOM 1957 O O . ARG A 1 260 ? -3.326 -18.5 7.508 1 95.75 260 ARG A O 1
ATOM 1964 N N . ALA A 1 261 ? -4.43 -17.016 6.164 1 97 261 ALA A N 1
ATOM 1965 C CA . ALA A 1 261 ? -5.727 -17.562 6.555 1 97 261 ALA A CA 1
ATOM 1966 C C . ALA A 1 261 ? -6.68 -17.609 5.367 1 97 261 ALA A C 1
ATOM 1968 O O . ALA A 1 261 ? -6.605 -16.766 4.469 1 97 261 ALA A O 1
ATOM 1969 N N . SER A 1 262 ? -7.543 -18.547 5.352 1 97.31 262 SER A N 1
ATOM 1970 C CA . SER A 1 262 ? -8.633 -18.734 4.395 1 97.31 262 SER A CA 1
ATOM 1971 C C . SER A 1 262 ? -9.719 -19.641 4.957 1 97.31 262 SER A C 1
ATOM 1973 O O . SER A 1 262 ? -9.438 -20.75 5.402 1 97.31 262 SER A O 1
ATOM 1975 N N . GLY A 1 263 ? -10.922 -19.203 4.898 1 96.06 263 GLY A N 1
ATOM 1976 C CA . GLY A 1 263 ? -11.961 -19.938 5.594 1 96.06 263 GLY A CA 1
ATOM 1977 C C . GLY A 1 263 ? -11.648 -20.188 7.055 1 96.06 263 GLY A C 1
ATOM 1978 O O . GLY A 1 263 ? -11.344 -19.25 7.797 1 96.06 263 GLY A O 1
ATOM 1979 N N . GLU A 1 264 ? -11.656 -21.469 7.441 1 96.88 264 GLU A N 1
ATOM 1980 C CA . GLU A 1 264 ? -11.414 -21.844 8.828 1 96.88 264 GLU A CA 1
ATOM 1981 C C . GLU A 1 264 ? -9.945 -22.219 9.047 1 96.88 264 GLU A C 1
ATOM 1983 O O . GLU A 1 264 ? -9.539 -22.516 10.172 1 96.88 264 GLU A O 1
ATOM 1988 N N . VAL A 1 265 ? -9.18 -22.109 8.047 1 97.5 265 VAL A N 1
ATOM 1989 C CA . VAL A 1 265 ? -7.812 -22.609 8.117 1 97.5 265 VAL A CA 1
ATOM 1990 C C . VAL A 1 265 ? -6.844 -21.453 8.336 1 97.5 265 VAL A C 1
ATOM 1992 O O . VAL A 1 265 ? -6.984 -20.391 7.715 1 97.5 265 VAL A O 1
ATOM 1995 N N . ARG A 1 266 ? -5.914 -21.594 9.242 1 96.94 266 ARG A N 1
ATOM 1996 C CA . ARG A 1 266 ? -4.816 -20.672 9.523 1 96.94 266 ARG A CA 1
ATOM 1997 C C . ARG A 1 266 ? -3.479 -21.406 9.539 1 96.94 266 ARG A C 1
ATOM 1999 O O . ARG A 1 266 ? -3.35 -22.453 10.164 1 96.94 266 ARG A O 1
ATOM 2006 N N . LEU A 1 267 ? -2.564 -20.875 8.828 1 96 267 LEU A N 1
ATOM 2007 C CA . LEU A 1 267 ? -1.225 -21.438 8.797 1 96 267 LEU A CA 1
ATOM 2008 C C . LEU A 1 267 ? -0.164 -20.359 8.914 1 96 267 LEU A C 1
ATOM 2010 O O . LEU A 1 267 ? -0.33 -19.25 8.375 1 96 267 LEU A O 1
ATOM 2014 N N . THR A 1 268 ? 0.844 -20.562 9.648 1 95.88 268 THR A N 1
ATOM 2015 C CA . THR A 1 268 ? 2.055 -19.75 9.625 1 95.88 268 THR A CA 1
ATOM 2016 C C . THR A 1 268 ? 3.107 -20.375 8.711 1 95.88 268 THR A C 1
ATOM 2018 O O . THR A 1 268 ? 3.561 -21.5 8.953 1 95.88 268 THR A O 1
ATOM 2021 N N . LEU A 1 269 ? 3.469 -19.656 7.723 1 93.56 269 LEU A N 1
ATOM 2022 C CA . LEU A 1 269 ? 4.32 -20.219 6.684 1 93.56 269 LEU A CA 1
ATOM 2023 C C . LEU A 1 269 ? 5.598 -19.406 6.523 1 93.56 269 LEU A C 1
ATOM 2025 O O . LEU A 1 269 ? 5.539 -18.172 6.406 1 93.56 269 LEU A O 1
ATOM 2029 N N . PRO A 1 270 ? 6.723 -20.125 6.59 1 93.56 270 PRO A N 1
ATOM 2030 C CA . PRO A 1 270 ? 7.926 -19.406 6.145 1 93.56 270 PRO A CA 1
ATOM 2031 C C . PRO A 1 270 ? 7.91 -19.109 4.645 1 93.56 270 PRO A C 1
ATOM 2033 O O . PRO A 1 270 ? 7.316 -19.859 3.867 1 93.56 270 PRO A O 1
ATOM 2036 N N . ALA A 1 271 ? 8.555 -18.062 4.316 1 96.25 271 ALA A N 1
ATOM 2037 C CA . ALA A 1 271 ? 8.656 -17.719 2.898 1 96.25 271 ALA A CA 1
ATOM 2038 C C . ALA A 1 271 ? 9.742 -18.547 2.213 1 96.25 271 ALA A C 1
ATOM 2040 O O . ALA A 1 271 ? 10.664 -17.984 1.612 1 96.25 271 ALA A O 1
ATOM 2041 N N . LEU A 1 272 ? 9.625 -19.781 2.344 1 95.69 272 LEU A N 1
ATOM 2042 C CA . LEU A 1 272 ? 10.508 -20.797 1.779 1 95.69 272 LEU A CA 1
ATOM 2043 C C . LEU A 1 272 ? 9.711 -21.953 1.216 1 95.69 272 LEU A C 1
ATOM 2045 O O . LEU A 1 272 ? 9.016 -22.656 1.959 1 95.69 272 LEU A O 1
ATOM 2049 N N . TRP A 1 273 ? 9.789 -22.141 -0.076 1 96.06 273 TRP A N 1
ATOM 2050 C CA . TRP A 1 273 ? 9.062 -23.188 -0.787 1 96.06 273 TRP A CA 1
ATOM 2051 C C . TRP A 1 273 ? 10.031 -24.156 -1.468 1 96.06 273 TRP A C 1
ATOM 2053 O O . TRP A 1 273 ? 10.797 -23.766 -2.346 1 96.06 273 TRP A O 1
ATOM 2063 N N . PRO A 1 274 ? 9.945 -25.359 -1.146 1 96.12 274 PRO A N 1
ATOM 2064 C CA . PRO A 1 274 ? 10.945 -26.312 -1.641 1 96.12 274 PRO A CA 1
ATOM 2065 C C . PRO A 1 274 ? 10.766 -26.641 -3.119 1 96.12 274 PRO A C 1
ATOM 2067 O O . PRO A 1 274 ? 9.664 -26.5 -3.654 1 96.12 274 PRO A O 1
ATOM 2070 N N . PRO A 1 275 ? 11.844 -27.078 -3.732 1 98 275 PRO A N 1
ATOM 2071 C CA . PRO A 1 275 ? 11.711 -27.656 -5.074 1 98 275 PRO A CA 1
ATOM 2072 C C . PRO A 1 275 ? 11.008 -29.016 -5.074 1 98 275 PRO A C 1
ATOM 2074 O O . PRO A 1 275 ? 10.734 -29.578 -4.004 1 98 275 PRO A O 1
ATOM 2077 N N . TYR A 1 276 ? 10.602 -29.438 -6.199 1 98.31 276 TYR A N 1
ATOM 2078 C CA . TYR A 1 276 ? 10.016 -30.75 -6.398 1 98.31 276 TYR A CA 1
ATOM 2079 C C . TYR A 1 276 ? 10.656 -31.453 -7.594 1 98.31 276 TYR A C 1
ATOM 2081 O O . TYR A 1 276 ? 10.898 -30.828 -8.625 1 98.31 276 TYR A O 1
ATOM 2089 N N . ARG A 1 277 ? 10.922 -32.75 -7.422 1 98.12 277 ARG A N 1
ATOM 2090 C CA . ARG A 1 277 ? 11.492 -33.562 -8.484 1 98.12 277 ARG A CA 1
ATOM 2091 C C . ARG A 1 277 ? 10.938 -35 -8.438 1 98.12 277 ARG A C 1
ATOM 2093 O O . ARG A 1 277 ? 11.102 -35.688 -7.434 1 98.12 277 ARG A O 1
ATOM 2100 N N . LEU A 1 278 ? 10.281 -35.312 -9.422 1 98.25 278 LEU A N 1
ATOM 2101 C CA . LEU A 1 278 ? 9.945 -36.719 -9.648 1 98.25 278 LEU A CA 1
ATOM 2102 C C . LEU A 1 278 ? 11.023 -37.406 -10.469 1 98.25 278 LEU A C 1
ATOM 2104 O O . LEU A 1 278 ? 11.453 -36.906 -11.5 1 98.25 278 LEU A O 1
ATOM 2108 N N . PRO A 1 279 ? 11.508 -38.562 -10.055 1 97.81 279 PRO A N 1
ATOM 2109 C CA . PRO A 1 279 ? 12.539 -39.25 -10.828 1 97.81 279 PRO A CA 1
ATOM 2110 C C . PRO A 1 279 ? 12.117 -39.531 -12.273 1 97.81 279 PRO A C 1
ATOM 2112 O O . PRO A 1 279 ? 10.953 -39.844 -12.523 1 97.81 279 PRO A O 1
ATOM 2115 N N . GLU A 1 280 ? 13.055 -39.5 -13.195 1 97.31 280 GLU A N 1
ATOM 2116 C CA . GLU A 1 280 ? 12.773 -39.625 -14.625 1 97.31 280 GLU A CA 1
ATOM 2117 C C . GLU A 1 280 ? 12.25 -41.031 -14.953 1 97.31 280 GLU A C 1
ATOM 2119 O O . GLU A 1 280 ? 11.555 -41.219 -15.953 1 97.31 280 GLU A O 1
ATOM 2124 N N . ASP A 1 281 ? 12.562 -41.969 -14.062 1 97.44 281 ASP A N 1
ATOM 2125 C CA . ASP A 1 281 ? 12.164 -43.344 -14.328 1 97.44 281 ASP A CA 1
ATOM 2126 C C . ASP A 1 281 ? 10.961 -43.75 -13.484 1 97.44 281 ASP A C 1
ATOM 2128 O O . ASP A 1 281 ? 10.648 -44.938 -13.367 1 97.44 281 ASP A O 1
ATOM 2132 N N . HIS A 1 282 ? 10.375 -42.844 -12.82 1 98.06 282 HIS A N 1
ATOM 2133 C CA . HIS A 1 282 ? 9.188 -43.188 -12.031 1 98.06 282 HIS A CA 1
ATOM 2134 C C . HIS A 1 282 ? 8.133 -43.844 -12.898 1 98.06 282 HIS A C 1
ATOM 2136 O O . HIS A 1 282 ? 7.785 -43.344 -13.969 1 98.06 282 HIS A O 1
ATOM 2142 N N . PRO A 1 283 ? 7.508 -44.875 -12.508 1 97.81 283 PRO A N 1
ATOM 2143 C CA . PRO A 1 283 ? 6.594 -45.688 -13.336 1 97.81 283 PRO A CA 1
ATOM 2144 C C . PRO A 1 283 ? 5.387 -44.875 -13.812 1 97.81 283 PRO A C 1
ATOM 2146 O O . PRO A 1 283 ? 4.984 -45 -14.977 1 97.81 283 PRO A O 1
ATOM 2149 N N . LEU A 1 284 ? 4.836 -44.094 -12.961 1 98.19 284 LEU A N 1
ATOM 2150 C CA . LEU A 1 284 ? 3.656 -43.312 -13.352 1 98.19 284 LEU A CA 1
ATOM 2151 C C . LEU A 1 284 ? 4.02 -42.25 -14.352 1 98.19 284 LEU A C 1
ATOM 2153 O O . LEU A 1 284 ? 3.197 -41.875 -15.195 1 98.19 284 LEU A O 1
ATOM 2157 N N . LEU A 1 285 ? 5.223 -41.688 -14.25 1 98.56 285 LEU A N 1
ATOM 2158 C CA . LEU A 1 285 ? 5.684 -40.719 -15.227 1 98.56 285 LEU A CA 1
ATOM 2159 C C . LEU A 1 285 ? 5.84 -41.344 -16.609 1 98.56 285 LEU A C 1
ATOM 2161 O O . LEU A 1 285 ? 5.402 -40.781 -17.609 1 98.56 285 LEU A O 1
ATOM 2165 N N . LEU A 1 286 ? 6.41 -42.5 -16.594 1 98.19 286 LEU A N 1
ATOM 2166 C CA . LEU A 1 286 ? 6.613 -43.219 -17.844 1 98.19 286 LEU A CA 1
ATOM 2167 C C . LEU A 1 286 ? 5.277 -43.562 -18.5 1 98.19 286 LEU A C 1
ATOM 2169 O O . LEU A 1 286 ? 5.133 -43.438 -19.719 1 98.19 286 LEU A O 1
ATOM 2173 N N . LEU A 1 287 ? 4.367 -43.969 -17.672 1 98.31 287 LEU A N 1
ATOM 2174 C CA . LEU A 1 287 ? 3.027 -44.281 -18.156 1 98.31 287 LEU A CA 1
ATOM 2175 C C . LEU A 1 287 ? 2.383 -43.031 -18.766 1 98.31 287 LEU A C 1
ATOM 2177 O O . LEU A 1 287 ? 1.741 -43.094 -19.812 1 98.31 287 LEU A O 1
ATOM 2181 N N . ALA A 1 288 ? 2.504 -41.938 -18.125 1 98.69 288 ALA A N 1
ATOM 2182 C CA . ALA A 1 288 ? 1.935 -40.656 -18.609 1 98.69 288 ALA A CA 1
ATOM 2183 C C . ALA A 1 288 ? 2.568 -40.25 -19.922 1 98.69 288 ALA A C 1
ATOM 2185 O O . ALA A 1 288 ? 1.869 -39.812 -20.844 1 98.69 288 ALA A O 1
ATOM 2186 N N . LEU A 1 289 ? 3.875 -40.344 -19.984 1 98.69 289 LEU A N 1
ATOM 2187 C CA . LEU A 1 289 ? 4.59 -40 -21.203 1 98.69 289 LEU A CA 1
ATOM 2188 C C . LEU A 1 289 ? 4.09 -40.844 -22.375 1 98.69 289 LEU A C 1
ATOM 2190 O O . LEU A 1 289 ? 3.84 -40.312 -23.469 1 98.69 289 LEU A O 1
ATOM 2194 N N . LYS A 1 290 ? 3.912 -42.031 -22.141 1 98.25 290 LYS A N 1
ATOM 2195 C CA . LYS A 1 290 ? 3.412 -42.938 -23.172 1 98.25 290 LYS A CA 1
ATOM 2196 C C . LYS A 1 290 ? 1.998 -42.562 -23.609 1 98.25 290 LYS A C 1
ATOM 2198 O O . LYS A 1 290 ? 1.698 -42.531 -24.797 1 98.25 290 LYS A O 1
ATOM 2203 N N . ALA A 1 291 ? 1.19 -42.281 -22.641 1 98.19 291 ALA A N 1
ATOM 2204 C CA . ALA A 1 291 ? -0.204 -41.969 -22.922 1 98.19 291 ALA A CA 1
ATOM 2205 C C . ALA A 1 291 ? -0.306 -40.688 -23.766 1 98.19 291 ALA A C 1
ATOM 2207 O O . ALA A 1 291 ? -1.236 -40.531 -24.562 1 98.19 291 ALA A O 1
ATOM 2208 N N . LEU A 1 292 ? 0.662 -39.812 -23.609 1 98.5 292 LEU A N 1
ATOM 2209 C CA . LEU A 1 292 ? 0.607 -38.5 -24.281 1 98.5 292 LEU A CA 1
ATOM 2210 C C . LEU A 1 292 ? 1.456 -38.531 -25.562 1 98.5 292 LEU A C 1
ATOM 2212 O O . LEU A 1 292 ? 1.435 -37.594 -26.344 1 98.5 292 LEU A O 1
ATOM 2216 N N . GLY A 1 293 ? 2.205 -39.594 -25.734 1 98.38 293 GLY A N 1
ATOM 2217 C CA . GLY A 1 293 ? 3.117 -39.656 -26.859 1 98.38 293 GLY A CA 1
ATOM 2218 C C . GLY A 1 293 ? 4.281 -38.688 -26.75 1 98.38 293 GLY A C 1
ATOM 2219 O O . GLY A 1 293 ? 4.676 -38.094 -27.75 1 98.38 293 GLY A O 1
ATOM 2220 N N . GLN A 1 294 ? 4.746 -38.5 -25.547 1 98.44 294 GLN A N 1
ATOM 2221 C CA . GLN A 1 294 ? 5.859 -37.594 -25.328 1 98.44 294 GLN A CA 1
ATOM 2222 C C . GLN A 1 294 ? 7.117 -38.344 -24.906 1 98.44 294 GLN A C 1
ATOM 2224 O O . GLN A 1 294 ? 7.035 -39.375 -24.234 1 98.44 294 GLN A O 1
ATOM 2229 N N . GLU A 1 295 ? 8.281 -37.844 -25.25 1 97 295 GLU A N 1
ATOM 2230 C CA . GLU A 1 295 ? 9.539 -38.562 -25.078 1 97 295 GLU A CA 1
ATOM 2231 C C . GLU A 1 295 ? 10.148 -38.281 -23.703 1 97 295 GLU A C 1
ATOM 2233 O O . GLU A 1 295 ? 10.93 -39.094 -23.188 1 97 295 GLU A O 1
ATOM 2238 N N . GLY A 1 296 ? 9.852 -37.125 -23.188 1 97.56 296 GLY A N 1
ATOM 2239 C CA . GLY A 1 296 ? 10.414 -36.719 -21.891 1 97.56 296 GLY A CA 1
ATOM 2240 C C . GLY A 1 296 ? 9.656 -35.594 -21.219 1 97.56 296 GLY A C 1
ATOM 2241 O O . GLY A 1 296 ? 8.867 -34.906 -21.859 1 97.56 296 GLY A O 1
ATOM 2242 N N . ALA A 1 297 ? 9.922 -35.5 -19.906 1 98.62 297 ALA A N 1
ATOM 2243 C CA . ALA A 1 297 ? 9.266 -34.469 -19.109 1 98.62 297 ALA A CA 1
ATOM 2244 C C . ALA A 1 297 ? 10.227 -33.312 -18.812 1 98.62 297 ALA A C 1
ATOM 2246 O O . ALA A 1 297 ? 11.438 -33.531 -18.703 1 98.62 297 ALA A O 1
ATOM 2247 N N . GLY A 1 298 ? 9.703 -32.125 -18.734 1 98.38 298 GLY A N 1
ATOM 2248 C CA . GLY A 1 298 ? 10.516 -30.969 -18.438 1 98.38 298 GLY A CA 1
ATOM 2249 C C . GLY A 1 298 ? 10.516 -30.609 -16.969 1 98.38 298 GLY A C 1
ATOM 2250 O O . GLY A 1 298 ? 10.055 -31.391 -16.125 1 98.38 298 GLY A O 1
ATOM 2251 N N . LEU A 1 299 ? 11.188 -29.484 -16.656 1 98.19 299 LEU A N 1
ATOM 2252 C CA . LEU A 1 299 ? 11.211 -28.859 -15.336 1 98.19 299 LEU A CA 1
ATOM 2253 C C . LEU A 1 299 ? 10.797 -27.391 -15.422 1 98.19 299 LEU A C 1
ATOM 2255 O O . LEU A 1 299 ? 11.297 -26.656 -16.281 1 98.19 299 LEU A O 1
ATOM 2259 N N . TRP A 1 300 ? 9.828 -26.984 -14.625 1 98.06 300 TRP A N 1
ATOM 2260 C CA . TRP A 1 300 ? 9.461 -25.578 -14.578 1 98.06 300 TRP A CA 1
ATOM 2261 C C . TRP A 1 300 ? 10.555 -24.75 -13.906 1 98.06 300 TRP A C 1
ATOM 2263 O O . TRP A 1 300 ? 11.141 -25.188 -12.914 1 98.06 300 TRP A O 1
ATOM 2273 N N . PRO A 1 301 ? 10.812 -23.562 -14.414 1 96.88 301 PRO A N 1
ATOM 2274 C CA . PRO A 1 301 ? 11.766 -22.688 -13.727 1 96.88 301 PRO A CA 1
ATOM 2275 C C . PRO A 1 301 ? 11.148 -21.969 -12.531 1 96.88 301 PRO A C 1
ATOM 2277 O O . PRO A 1 301 ? 11.852 -21.281 -11.797 1 96.88 301 PRO A O 1
ATOM 2280 N N . PHE A 1 302 ? 9.859 -22.062 -12.398 1 97.62 302 PHE A N 1
ATOM 2281 C CA . PHE A 1 302 ? 9.133 -21.438 -11.305 1 97.62 302 PHE A CA 1
ATOM 2282 C C . PHE A 1 302 ? 8.68 -22.469 -10.289 1 97.62 302 PHE A C 1
ATOM 2284 O O . PHE A 1 302 ? 9.07 -23.641 -10.375 1 97.62 302 PHE A O 1
ATOM 2291 N N . THR A 1 303 ? 7.965 -22 -9.227 1 97.88 303 THR A N 1
ATOM 2292 C CA . THR A 1 303 ? 7.547 -22.859 -8.125 1 97.88 303 THR A CA 1
ATOM 2293 C C . THR A 1 303 ? 6.035 -23.062 -8.141 1 97.88 303 THR A C 1
ATOM 2295 O O . THR A 1 303 ? 5.289 -22.188 -8.586 1 97.88 303 THR A O 1
ATOM 2298 N N . THR A 1 304 ? 5.664 -24.234 -7.742 1 98.06 304 THR A N 1
ATOM 2299 C CA . THR A 1 304 ? 4.254 -24.609 -7.707 1 98.06 304 THR A CA 1
ATOM 2300 C C . THR A 1 304 ? 3.898 -25.25 -6.367 1 98.06 304 THR A C 1
ATOM 2302 O O . THR A 1 304 ? 4.707 -25.25 -5.438 1 98.06 304 THR A O 1
ATOM 2305 N N . ASP A 1 305 ? 2.701 -25.766 -6.309 1 98.19 305 ASP A N 1
ATOM 2306 C CA . ASP A 1 305 ? 2.225 -26.422 -5.094 1 98.19 305 ASP A CA 1
ATOM 2307 C C . ASP A 1 305 ? 2.689 -27.875 -5.043 1 98.19 305 ASP A C 1
ATOM 2309 O O . ASP A 1 305 ? 2.375 -28.594 -4.094 1 98.19 305 ASP A O 1
ATOM 2313 N N . ALA A 1 306 ? 3.469 -28.297 -5.938 1 98.38 306 ALA A N 1
ATOM 2314 C CA . ALA A 1 306 ? 3.857 -29.703 -6.094 1 98.38 306 ALA A CA 1
ATOM 2315 C C . ALA A 1 306 ? 4.543 -30.219 -4.836 1 98.38 306 ALA A C 1
ATOM 2317 O O . ALA A 1 306 ? 4.336 -31.375 -4.438 1 98.38 306 ALA A O 1
ATOM 2318 N N . PRO A 1 307 ? 5.336 -29.438 -4.176 1 97 307 PRO A N 1
ATOM 2319 C CA . PRO A 1 307 ? 6.035 -30 -3.023 1 97 307 PRO A CA 1
ATOM 2320 C C . PRO A 1 307 ? 5.078 -30.453 -1.92 1 97 307 PRO A C 1
ATOM 2322 O O . PRO A 1 307 ? 5.348 -31.453 -1.236 1 97 307 PRO A O 1
ATOM 2325 N N . TYR A 1 308 ? 4.004 -29.781 -1.736 1 96.75 308 TYR A N 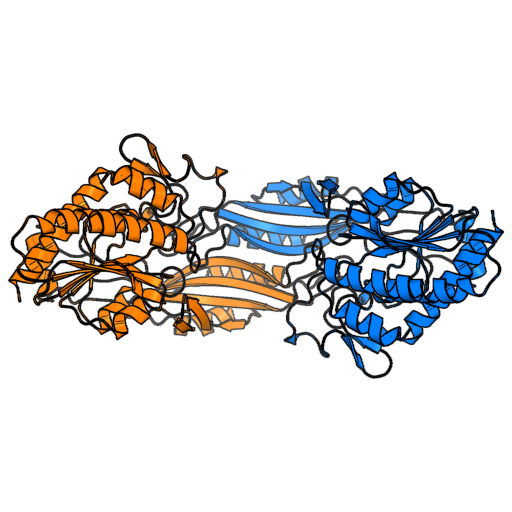1
ATOM 2326 C CA . TYR A 1 308 ? 3.041 -30.125 -0.697 1 96.75 308 TYR A CA 1
ATOM 2327 C C . TYR A 1 308 ? 2.219 -31.344 -1.1 1 96.75 308 TYR A C 1
ATOM 2329 O O . TYR A 1 308 ? 2.066 -32.281 -0.316 1 96.75 308 TYR A O 1
ATOM 2337 N N . LEU A 1 309 ? 1.778 -31.297 -2.301 1 98.06 309 LEU A N 1
ATOM 2338 C CA . LEU A 1 309 ? 1.021 -32.406 -2.852 1 98.06 309 LEU A CA 1
ATOM 2339 C C . LEU A 1 309 ? 1.903 -33.656 -2.992 1 98.06 309 LEU A C 1
ATOM 2341 O O . LEU A 1 309 ? 1.471 -34.781 -2.688 1 98.06 309 LEU A O 1
ATOM 2345 N N . GLY A 1 310 ? 3.086 -33.406 -3.385 1 97.31 310 GLY A N 1
ATOM 2346 C CA . GLY A 1 310 ? 4.047 -34.469 -3.662 1 97.31 310 GLY A CA 1
ATOM 2347 C C . GLY A 1 310 ? 4.453 -35.25 -2.424 1 97.31 310 GLY A C 1
ATOM 2348 O O . GLY A 1 310 ? 4.984 -36.375 -2.527 1 97.31 310 GLY A O 1
ATOM 2349 N N . ALA A 1 311 ? 4.273 -34.625 -1.279 1 95.5 311 ALA A N 1
ATOM 2350 C CA . ALA A 1 311 ? 4.527 -35.344 -0.026 1 95.5 311 ALA A CA 1
ATOM 2351 C C . ALA A 1 311 ? 3.549 -36.5 0.164 1 95.5 311 ALA A C 1
ATOM 2353 O O . ALA A 1 311 ? 3.793 -37.406 0.966 1 95.5 311 ALA A O 1
ATOM 2354 N N . ARG A 1 312 ? 2.496 -36.531 -0.597 1 96.88 312 ARG A N 1
ATOM 2355 C CA . ARG A 1 312 ? 1.439 -37.531 -0.409 1 96.88 312 ARG A CA 1
ATOM 2356 C C . ARG A 1 312 ? 1.394 -38.5 -1.577 1 96.88 312 ARG A C 1
ATOM 2358 O O . ARG A 1 312 ? 1.136 -39.688 -1.387 1 96.88 312 ARG A O 1
ATOM 2365 N N . ALA A 1 313 ? 1.604 -38 -2.738 1 98.19 313 ALA A N 1
ATOM 2366 C CA . ALA A 1 313 ? 1.57 -38.781 -3.965 1 98.19 313 ALA A CA 1
ATOM 2367 C C . ALA A 1 313 ? 2.336 -38.094 -5.086 1 98.19 313 ALA A C 1
ATOM 2369 O O . ALA A 1 313 ? 2.574 -36.875 -5.031 1 98.19 313 ALA A O 1
ATOM 2370 N N . PRO A 1 314 ? 2.742 -38.844 -6.129 1 98.38 314 PRO A N 1
ATOM 2371 C CA . PRO A 1 314 ? 3.455 -38.219 -7.246 1 98.38 314 PRO A CA 1
ATOM 2372 C C . PRO A 1 314 ? 2.643 -37.125 -7.926 1 98.38 314 PRO A C 1
ATOM 2374 O O . PRO A 1 314 ? 1.428 -37.25 -8.094 1 98.38 314 PRO A O 1
ATOM 2377 N N . VAL A 1 315 ? 3.389 -36.094 -8.281 1 98.81 315 VAL A N 1
ATOM 2378 C CA . VAL A 1 315 ? 2.764 -35 -9 1 98.81 315 VAL A CA 1
ATOM 2379 C C . VAL A 1 315 ? 3.26 -34.969 -10.445 1 98.81 315 VAL A C 1
ATOM 2381 O O . VAL A 1 315 ? 4.469 -34.906 -10.688 1 98.81 315 VAL A O 1
ATOM 2384 N N . LEU A 1 316 ? 2.348 -35.094 -11.352 1 98.88 316 LEU A N 1
ATOM 2385 C CA . LEU A 1 316 ? 2.584 -34.875 -12.781 1 98.88 316 LEU A CA 1
ATOM 2386 C C . LEU A 1 316 ? 2.043 -33.531 -13.242 1 98.88 316 LEU A C 1
ATOM 2388 O O . LEU A 1 316 ? 0.861 -33.219 -13.055 1 98.88 316 LEU A O 1
ATOM 2392 N N . GLY A 1 317 ? 2.939 -32.719 -13.836 1 98.81 317 GLY A N 1
ATOM 2393 C CA . GLY A 1 317 ? 2.52 -31.406 -14.266 1 98.81 317 GLY A CA 1
ATOM 2394 C C . GLY A 1 317 ? 2.205 -31.328 -15.742 1 98.81 317 GLY A C 1
ATOM 2395 O O . GLY A 1 317 ? 2.914 -31.906 -16.562 1 98.81 317 GLY A O 1
ATOM 2396 N N . LEU A 1 318 ? 1.126 -30.641 -16.062 1 98.81 318 LEU A N 1
ATOM 2397 C CA . LEU A 1 318 ? 0.785 -30.328 -17.438 1 98.81 318 LEU A CA 1
ATOM 2398 C C . LEU A 1 318 ? -0.311 -29.266 -17.5 1 98.81 318 LEU A C 1
ATOM 2400 O O . LEU A 1 318 ? -1.346 -29.406 -16.844 1 98.81 318 LEU A O 1
ATOM 2404 N N . GLY A 1 319 ? -0.023 -28.266 -18.266 1 98.75 319 GLY A N 1
ATOM 2405 C CA . GLY A 1 319 ? -1.083 -27.297 -18.484 1 98.75 319 GLY A CA 1
ATOM 2406 C C . GLY A 1 319 ? -0.963 -26.547 -19.797 1 98.75 319 GLY A C 1
ATOM 2407 O O . GLY A 1 319 ? 0.097 -26.562 -20.422 1 98.75 319 GLY A O 1
ATOM 2408 N N . PRO A 1 320 ? -2.059 -25.984 -20.188 1 98.75 320 PRO A N 1
ATOM 2409 C CA . PRO A 1 320 ? -2.031 -25.172 -21.406 1 98.75 320 PRO A CA 1
ATOM 2410 C C . PRO A 1 320 ? -1.388 -23.797 -21.188 1 98.75 320 PRO A C 1
ATOM 2412 O O . PRO A 1 320 ? -1.277 -23.344 -20.047 1 98.75 320 PRO A O 1
ATOM 2415 N N . GLY A 1 321 ? -0.942 -23.25 -22.359 1 98.38 321 GLY A N 1
ATOM 2416 C CA . GLY A 1 321 ? -0.476 -21.875 -22.344 1 98.38 321 GLY A CA 1
ATOM 2417 C C . GLY A 1 321 ? 1.028 -21.75 -22.188 1 98.38 321 GLY A C 1
ATOM 2418 O O . GLY A 1 321 ? 1.69 -22.703 -21.75 1 98.38 321 GLY A O 1
ATOM 2419 N N . ASP A 1 322 ? 1.53 -20.625 -22.516 1 98.38 322 ASP A N 1
ATOM 2420 C CA . ASP A 1 322 ? 2.947 -20.281 -22.453 1 98.38 322 ASP A CA 1
ATOM 2421 C C . ASP A 1 322 ? 3.309 -19.688 -21.094 1 98.38 322 ASP A C 1
ATOM 2423 O O . ASP A 1 322 ? 2.867 -18.578 -20.766 1 98.38 322 ASP A O 1
ATOM 2427 N N . PRO A 1 323 ? 4.199 -20.406 -20.344 1 97.75 323 PRO A N 1
ATOM 2428 C CA . PRO A 1 323 ? 4.559 -19.891 -19.016 1 97.75 323 PRO A CA 1
ATOM 2429 C C . PRO A 1 323 ? 5.168 -18.484 -19.078 1 97.75 323 PRO A C 1
ATOM 2431 O O . PRO A 1 323 ? 5.066 -17.719 -18.125 1 97.75 323 PRO A O 1
ATOM 2434 N N . ALA A 1 324 ? 5.703 -18.078 -20.188 1 96.5 324 ALA A N 1
ATOM 2435 C CA . ALA A 1 324 ? 6.367 -16.781 -20.328 1 96.5 324 ALA A CA 1
ATOM 2436 C C . ALA A 1 324 ? 5.355 -15.641 -20.281 1 96.5 324 ALA A C 1
ATOM 2438 O O . ALA A 1 324 ? 5.73 -14.484 -20.094 1 96.5 324 ALA A O 1
ATOM 2439 N N . LEU A 1 325 ? 4.137 -15.977 -20.453 1 97.62 325 LEU A N 1
ATOM 2440 C CA . LEU A 1 325 ? 3.094 -14.961 -20.469 1 97.62 325 LEU A CA 1
ATOM 2441 C C . LEU A 1 325 ? 2.5 -14.766 -19.078 1 97.62 325 LEU A C 1
ATOM 2443 O O . LEU A 1 325 ? 1.796 -13.781 -18.828 1 97.62 325 LEU A O 1
ATOM 2447 N N . ALA A 1 326 ? 2.811 -15.703 -18.156 1 97.06 326 ALA A N 1
ATOM 2448 C CA . ALA A 1 326 ? 2.312 -15.586 -16.781 1 97.06 326 ALA A CA 1
ATOM 2449 C C . ALA A 1 326 ? 2.852 -14.328 -16.109 1 97.06 326 ALA A C 1
ATOM 2451 O O . ALA A 1 326 ? 4.023 -13.977 -16.281 1 97.06 326 ALA A O 1
ATOM 2452 N N . HIS A 1 327 ? 2.006 -13.609 -15.406 1 96.44 327 HIS A N 1
ATOM 2453 C CA . HIS A 1 327 ? 2.359 -12.445 -14.594 1 96.44 327 HIS A CA 1
ATOM 2454 C C . HIS A 1 327 ? 2.713 -11.25 -15.477 1 96.44 327 HIS A C 1
ATOM 2456 O O . HIS A 1 327 ? 3.398 -10.328 -15.031 1 96.44 327 HIS A O 1
ATOM 2462 N N . THR A 1 328 ? 2.359 -11.305 -16.781 1 97 328 THR A N 1
ATOM 2463 C CA . THR A 1 328 ? 2.598 -10.188 -17.688 1 97 328 THR A CA 1
ATOM 2464 C C . THR A 1 328 ? 1.279 -9.57 -18.156 1 97 328 THR A C 1
ATOM 2466 O O . THR A 1 328 ? 0.232 -10.219 -18.094 1 97 328 THR A O 1
ATOM 2469 N N . PRO A 1 329 ? 1.335 -8.375 -18.625 1 96.44 329 PRO A N 1
ATOM 2470 C CA . PRO A 1 329 ? 0.112 -7.777 -19.172 1 96.44 329 PRO A CA 1
ATOM 2471 C C . PRO A 1 329 ? -0.198 -8.258 -20.594 1 96.44 329 PRO A C 1
ATOM 2473 O O . PRO A 1 329 ? -0.968 -7.613 -21.297 1 96.44 329 PRO A O 1
ATOM 2476 N N . ARG A 1 330 ? 0.435 -9.312 -21.047 1 96.75 330 ARG A N 1
ATOM 2477 C CA . ARG A 1 330 ? 0.183 -9.922 -22.344 1 96.75 330 ARG A CA 1
ATOM 2478 C C . ARG A 1 330 ? -0.347 -11.344 -22.188 1 96.75 330 ARG A C 1
ATOM 2480 O O . ARG A 1 330 ? -0.356 -12.117 -23.156 1 96.75 330 ARG A O 1
ATOM 2487 N N . GLU A 1 331 ? -0.68 -11.648 -21 1 98.62 331 GLU A N 1
ATOM 2488 C CA . GLU A 1 331 ? -1.164 -13 -20.719 1 98.62 331 GLU A CA 1
ATOM 2489 C C . GLU A 1 331 ? -2.416 -13.312 -21.531 1 98.62 331 GLU A C 1
ATOM 2491 O O . GLU A 1 331 ? -3.385 -12.555 -21.516 1 98.62 331 GLU A O 1
ATOM 2496 N N . HIS A 1 332 ? -2.283 -14.336 -22.281 1 98.81 332 HIS A N 1
ATOM 2497 C CA . HIS A 1 332 ? -3.391 -14.852 -23.078 1 98.81 332 HIS A CA 1
ATOM 2498 C C . HIS A 1 332 ? -3.211 -16.344 -23.391 1 98.81 332 HIS A C 1
ATOM 2500 O O . HIS A 1 332 ? -2.092 -16.859 -23.344 1 98.81 332 HIS A O 1
ATOM 2506 N N . ILE A 1 333 ? -4.336 -16.953 -23.672 1 98.88 333 ILE A N 1
ATOM 2507 C CA . ILE A 1 333 ? -4.277 -18.391 -23.906 1 98.88 333 ILE A CA 1
ATOM 2508 C C . ILE A 1 333 ? -5.066 -18.75 -25.156 1 98.88 333 ILE A C 1
ATOM 2510 O O . ILE A 1 333 ? -6.234 -18.375 -25.297 1 98.88 333 ILE A O 1
ATOM 2514 N N . PRO A 1 334 ? -4.449 -19.453 -26.125 1 98.81 334 PRO A N 1
ATOM 2515 C CA . PRO A 1 334 ? -5.238 -19.969 -27.25 1 98.81 334 PRO A CA 1
ATOM 2516 C C . PRO A 1 334 ? -6.352 -20.906 -26.812 1 98.81 334 PRO A C 1
ATOM 2518 O O . PRO A 1 334 ? -6.113 -21.812 -26 1 98.81 334 PRO A O 1
ATOM 2521 N N . LEU A 1 335 ? -7.473 -20.75 -27.375 1 98.81 335 LEU A N 1
ATOM 2522 C CA . LEU A 1 335 ? -8.609 -21.594 -27.016 1 98.81 335 LEU A CA 1
ATOM 2523 C C . LEU A 1 335 ? -8.328 -23.047 -27.375 1 98.81 335 LEU A C 1
ATOM 2525 O O . LEU A 1 335 ? -8.695 -23.953 -26.609 1 98.81 335 LEU A O 1
ATOM 2529 N N . LYS A 1 336 ? -7.66 -23.25 -28.406 1 98.69 336 LYS A N 1
ATOM 2530 C CA . LYS A 1 336 ? -7.297 -24.609 -28.828 1 98.69 336 LYS A CA 1
ATOM 2531 C C . LYS A 1 336 ? -6.422 -25.281 -27.781 1 98.69 336 LYS A C 1
ATOM 2533 O O . LYS A 1 336 ? -6.52 -26.5 -27.578 1 98.69 336 LYS A O 1
ATOM 2538 N N . ALA A 1 337 ? -5.578 -24.516 -27.156 1 98.81 337 ALA A N 1
ATOM 2539 C CA . ALA A 1 337 ? -4.703 -25.078 -26.125 1 98.81 337 ALA A CA 1
ATOM 2540 C C . ALA A 1 337 ? -5.508 -25.609 -24.953 1 98.81 337 ALA A C 1
ATOM 2542 O O . ALA A 1 337 ? -5.137 -26.609 -24.344 1 98.81 337 ALA A O 1
ATOM 2543 N N . VAL A 1 338 ? -6.574 -24.938 -24.609 1 98.88 338 VAL A N 1
ATOM 2544 C CA . VAL A 1 338 ? -7.445 -25.375 -23.516 1 98.88 338 VAL A CA 1
ATOM 2545 C C . VAL A 1 338 ? -8.109 -26.703 -23.891 1 98.88 338 VAL A C 1
ATOM 2547 O O . VAL A 1 338 ? -8.125 -27.625 -23.078 1 98.88 338 VAL A O 1
ATOM 2550 N N . GLU A 1 339 ? -8.562 -26.797 -25.078 1 98.69 339 GLU A N 1
ATOM 2551 C CA . GLU A 1 339 ? -9.188 -28.031 -25.531 1 98.69 339 GLU A CA 1
ATOM 2552 C C . GLU A 1 339 ? -8.195 -29.188 -25.547 1 98.69 339 GLU A C 1
ATOM 2554 O O . GLU A 1 339 ? -8.531 -30.297 -25.141 1 98.69 339 GLU A O 1
ATOM 2559 N N . GLU A 1 340 ? -7.066 -28.859 -26.062 1 98.81 340 GLU A N 1
ATOM 2560 C CA . GLU A 1 340 ? -6.035 -29.891 -26.125 1 98.81 340 GLU A CA 1
ATOM 2561 C C . GLU A 1 340 ? -5.656 -30.375 -24.719 1 98.81 340 GLU A C 1
ATOM 2563 O O . GLU A 1 340 ? -5.438 -31.562 -24.516 1 98.81 340 GLU A O 1
ATOM 2568 N N . ALA A 1 341 ? -5.562 -29.453 -23.828 1 98.88 341 ALA A N 1
ATOM 2569 C CA . ALA A 1 341 ? -5.258 -29.828 -22.453 1 98.88 341 ALA A CA 1
ATOM 2570 C C . ALA A 1 341 ? -6.359 -30.703 -21.859 1 98.88 341 ALA A C 1
ATOM 2572 O O . ALA A 1 341 ? -6.082 -31.656 -21.125 1 98.88 341 ALA A O 1
ATOM 2573 N N . ALA A 1 342 ? -7.59 -30.391 -22.141 1 98.81 342 ALA A N 1
ATOM 2574 C CA . ALA A 1 342 ? -8.711 -31.203 -21.688 1 98.81 342 ALA A CA 1
ATOM 2575 C C . ALA A 1 342 ? -8.547 -32.656 -22.141 1 98.81 342 ALA A C 1
ATOM 2577 O O . ALA A 1 342 ? -8.711 -33.594 -21.359 1 98.81 342 ALA A O 1
ATOM 2578 N N . GLY A 1 343 ? -8.242 -32.781 -23.406 1 98.56 343 GLY A N 1
ATOM 2579 C CA . GLY A 1 343 ? -8 -34.125 -23.938 1 98.56 343 GLY A CA 1
ATOM 2580 C C . GLY A 1 343 ? -6.84 -34.812 -23.266 1 98.56 343 GLY A C 1
ATOM 2581 O O . GLY A 1 343 ? -6.922 -36.031 -22.953 1 98.56 343 GLY A O 1
ATOM 2582 N N . ALA A 1 344 ? -5.812 -34.094 -23.047 1 98.88 344 ALA A N 1
ATOM 2583 C CA . ALA A 1 344 ? -4.637 -34.656 -22.391 1 98.88 344 ALA A CA 1
ATOM 2584 C C . ALA A 1 344 ? -4.977 -35.125 -20.969 1 98.88 344 ALA A C 1
ATOM 2586 O O . ALA A 1 344 ? -4.555 -36.219 -20.547 1 98.88 344 ALA A O 1
ATOM 2587 N N . TYR A 1 345 ? -5.719 -34.312 -20.25 1 98.88 345 TYR A N 1
ATOM 2588 C CA . TYR A 1 345 ? -6.109 -34.656 -18.891 1 98.88 345 TYR A CA 1
ATOM 2589 C C . TYR A 1 345 ? -6.93 -35.938 -18.875 1 98.88 345 TYR A C 1
ATOM 2591 O O . TYR A 1 345 ? -6.688 -36.844 -18.047 1 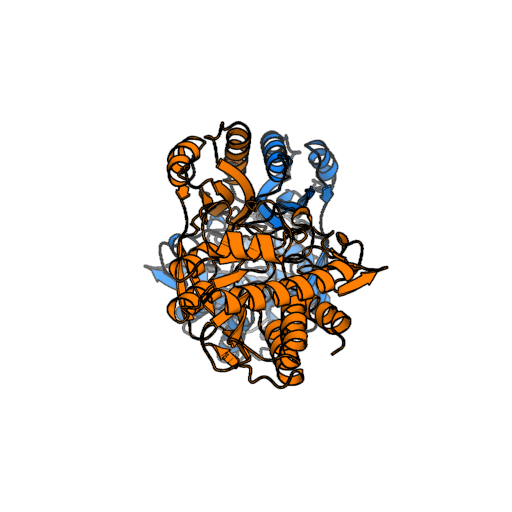98.88 345 TYR A O 1
ATOM 2599 N N . ALA A 1 346 ? -7.883 -36.062 -19.766 1 98.5 346 ALA A N 1
ATOM 2600 C CA . ALA A 1 346 ? -8.703 -37.281 -19.844 1 98.5 346 ALA A CA 1
ATOM 2601 C C . ALA A 1 346 ? -7.84 -38.5 -20.125 1 98.5 346 ALA A C 1
ATOM 2603 O O . ALA A 1 346 ? -7.996 -39.531 -19.484 1 98.5 346 ALA A O 1
ATOM 2604 N N . ARG A 1 347 ? -6.93 -38.375 -21.078 1 98.06 347 ARG A N 1
ATOM 2605 C CA . ARG A 1 347 ? -6.039 -39.469 -21.422 1 98.06 347 ARG A CA 1
ATOM 2606 C C . ARG A 1 347 ? -5.172 -39.875 -20.234 1 98.06 347 ARG A C 1
ATOM 2608 O O . ARG A 1 347 ? -4.961 -41.062 -20 1 98.06 347 ARG A O 1
ATOM 2615 N N . LEU A 1 348 ? -4.641 -38.906 -19.562 1 98.69 348 LEU A N 1
ATOM 2616 C CA . LEU A 1 348 ? -3.783 -39.156 -18.406 1 98.69 348 LEU A CA 1
ATOM 2617 C C . LEU A 1 348 ? -4.551 -39.906 -17.312 1 98.69 348 LEU A C 1
ATOM 2619 O O . LEU A 1 348 ? -4.055 -40.875 -16.766 1 98.69 348 LEU A O 1
ATOM 2623 N N . VAL A 1 349 ? -5.711 -39.406 -17.016 1 98.44 349 VAL A N 1
ATOM 2624 C CA . VAL A 1 349 ? -6.531 -40.031 -15.977 1 98.44 349 VAL A CA 1
ATOM 2625 C C . VAL A 1 349 ? -6.797 -41.5 -16.344 1 98.44 349 VAL A C 1
ATOM 2627 O O . VAL A 1 349 ? -6.594 -42.375 -15.516 1 98.44 349 VAL A O 1
ATOM 2630 N N . GLU A 1 350 ? -7.148 -41.75 -17.547 1 97.25 350 GLU A N 1
ATOM 2631 C CA . GLU A 1 350 ? -7.449 -43.094 -18 1 97.25 350 GLU A CA 1
ATOM 2632 C C . GLU A 1 350 ? -6.207 -43.969 -17.938 1 97.25 350 GLU A C 1
ATOM 2634 O O . GLU A 1 350 ? -6.285 -45.125 -17.516 1 97.25 350 GLU A O 1
ATOM 2639 N N . ALA A 1 351 ? -5.18 -43.438 -18.391 1 97.56 351 ALA A N 1
ATOM 2640 C CA . ALA A 1 351 ? -3.939 -44.219 -18.391 1 97.56 351 ALA A CA 1
ATOM 2641 C C . ALA A 1 351 ? -3.547 -44.594 -16.969 1 97.56 351 ALA A C 1
ATOM 2643 O O . ALA A 1 351 ? -3.105 -45.719 -16.719 1 97.56 351 ALA A O 1
ATOM 2644 N N . LEU A 1 352 ? -3.691 -43.688 -16.078 1 97.44 352 LEU A N 1
ATOM 2645 C CA . LEU A 1 352 ? -3.316 -43.906 -14.695 1 97.44 352 LEU A CA 1
ATOM 2646 C C . LEU A 1 352 ? -4.254 -44.938 -14.047 1 97.44 352 LEU A C 1
ATOM 2648 O O . LEU A 1 352 ? -3.812 -45.781 -13.258 1 97.44 352 LEU A O 1
ATOM 2652 N N . TRP A 1 353 ? -5.516 -44.906 -14.391 1 95.19 353 TRP A N 1
ATOM 2653 C CA . TRP A 1 353 ? -6.473 -45.906 -13.898 1 95.19 353 TRP A CA 1
ATOM 2654 C C . TRP A 1 353 ? -6.07 -47.312 -14.336 1 95.19 353 TRP A C 1
ATOM 2656 O O . TRP A 1 353 ? -6.211 -48.281 -13.57 1 95.19 353 TRP A O 1
ATOM 2666 N N . ASN A 1 354 ? -5.602 -47.375 -15.438 1 92.06 354 ASN A N 1
ATOM 2667 C CA . ASN A 1 354 ? -5.297 -48.688 -16.031 1 92.06 354 ASN A CA 1
ATOM 2668 C C . ASN A 1 354 ? -4.004 -49.281 -15.461 1 92.06 354 ASN A C 1
ATOM 2670 O O . ASN A 1 354 ? -3.748 -50.469 -15.586 1 92.06 354 ASN A O 1
ATOM 2674 N N . ALA A 1 355 ? -3.18 -48.469 -14.938 1 85.62 355 ALA A N 1
ATOM 2675 C CA . ALA A 1 355 ? -1.909 -48.906 -14.375 1 85.62 355 ALA A CA 1
ATOM 2676 C C . ALA A 1 355 ? -2.107 -49.5 -12.984 1 85.62 355 ALA A C 1
ATOM 2678 O O . ALA A 1 355 ? -1.263 -50.281 -12.5 1 85.62 355 ALA A O 1
ATOM 2679 N N . ALA A 1 356 ? -3.07 -49.188 -12.344 1 74.88 356 ALA A N 1
ATOM 2680 C CA . ALA A 1 356 ? -3.293 -49.688 -10.992 1 74.88 356 ALA A CA 1
ATOM 2681 C C . ALA A 1 356 ? -3.941 -51.062 -11.008 1 74.88 356 ALA A C 1
ATOM 2683 O O . ALA A 1 356 ? -4.68 -51.406 -11.938 1 74.88 356 ALA A O 1
ATOM 2684 N N . MET B 1 1 ? -15.664 19.094 31.984 1 81.44 1 MET B N 1
ATOM 2685 C CA . MET B 1 1 ? -15.047 18.266 30.953 1 81.44 1 MET B CA 1
ATOM 2686 C C . MET B 1 1 ? -13.641 17.844 31.359 1 81.44 1 MET B C 1
ATOM 2688 O O . MET B 1 1 ? -12.836 18.672 31.781 1 81.44 1 MET B O 1
ATOM 2692 N N . ASP B 1 2 ? -13.422 16.578 31.422 1 96.06 2 ASP B N 1
ATOM 2693 C CA . ASP B 1 2 ? -12.062 16.062 31.578 1 96.06 2 ASP B CA 1
ATOM 2694 C C . ASP B 1 2 ? -11.297 16.125 30.266 1 96.06 2 ASP B C 1
ATOM 2696 O O . ASP B 1 2 ? -11.344 15.18 29.469 1 96.06 2 ASP B O 1
ATOM 2700 N N . TRP B 1 3 ? -10.594 17.234 30.156 1 98.12 3 TRP B N 1
ATOM 2701 C CA . TRP B 1 3 ? -10.016 17.516 28.844 1 98.12 3 TRP B CA 1
ATOM 2702 C C . TRP B 1 3 ? -8.82 16.609 28.562 1 98.12 3 TRP B C 1
ATOM 2704 O O . TRP B 1 3 ? -8.508 16.312 27.406 1 98.12 3 TRP B O 1
ATOM 2714 N N . VAL B 1 4 ? -8.164 16.156 29.625 1 98.69 4 VAL B N 1
ATOM 2715 C CA . VAL B 1 4 ? -7.039 15.242 29.438 1 98.69 4 VAL B CA 1
ATOM 2716 C C . VAL B 1 4 ? -7.539 13.906 28.891 1 98.69 4 VAL B C 1
ATOM 2718 O O . VAL B 1 4 ? -6.926 13.336 27.984 1 98.69 4 VAL B O 1
ATOM 2721 N N . ARG B 1 5 ? -8.617 13.422 29.422 1 98.44 5 ARG B N 1
ATOM 2722 C CA . ARG B 1 5 ? -9.234 12.203 28.922 1 98.44 5 ARG B CA 1
ATOM 2723 C C . ARG B 1 5 ? -9.703 12.367 27.484 1 98.44 5 ARG B C 1
ATOM 2725 O O . ARG B 1 5 ? -9.57 11.453 26.672 1 98.44 5 ARG B O 1
ATOM 2732 N N . LEU B 1 6 ? -10.281 13.516 27.188 1 98.69 6 LEU B N 1
ATOM 2733 C CA . LEU B 1 6 ? -10.719 13.797 25.828 1 98.69 6 LEU B CA 1
ATOM 2734 C C . LEU B 1 6 ? -9.539 13.75 24.859 1 98.69 6 LEU B C 1
ATOM 2736 O O . LEU B 1 6 ? -9.633 13.133 23.797 1 98.69 6 LEU B O 1
ATOM 2740 N N . LEU B 1 7 ? -8.453 14.391 25.234 1 98.88 7 LEU B N 1
ATOM 2741 C CA . LEU B 1 7 ? -7.27 14.406 24.375 1 98.88 7 LEU B CA 1
ATOM 2742 C C . LEU B 1 7 ? -6.734 12.992 24.172 1 98.88 7 LEU B C 1
ATOM 2744 O O . LEU B 1 7 ? -6.367 12.617 23.062 1 98.88 7 LEU B O 1
ATOM 2748 N N . SER B 1 8 ? -6.707 12.234 25.234 1 98.81 8 SER B N 1
ATOM 2749 C CA . SER B 1 8 ? -6.27 10.844 25.156 1 98.81 8 SER B CA 1
ATOM 2750 C C . SER B 1 8 ? -7.129 10.047 24.188 1 98.81 8 SER B C 1
ATOM 2752 O O . SER B 1 8 ? -6.605 9.297 23.359 1 98.81 8 SER B O 1
ATOM 2754 N N . ARG B 1 9 ? -8.43 10.195 24.266 1 98.75 9 ARG B N 1
ATOM 2755 C CA . ARG B 1 9 ? -9.359 9.484 23.391 1 98.75 9 ARG B CA 1
ATOM 2756 C C . ARG B 1 9 ? -9.195 9.938 21.938 1 98.75 9 ARG B C 1
ATOM 2758 O O . ARG B 1 9 ? -9.273 9.117 21.016 1 98.75 9 ARG B O 1
ATOM 2765 N N . LEU B 1 10 ? -8.992 11.211 21.75 1 98.88 10 LEU B N 1
ATOM 2766 C CA . LEU B 1 10 ? -8.797 11.75 20.406 1 98.88 10 LEU B CA 1
ATOM 2767 C C . LEU B 1 10 ? -7.543 11.156 19.766 1 98.88 10 LEU B C 1
ATOM 2769 O O . LEU B 1 10 ? -7.547 10.812 18.578 1 98.88 10 LEU B O 1
ATOM 2773 N N . VAL B 1 11 ? -6.5 11.023 20.516 1 98.75 11 VAL B N 1
ATOM 2774 C CA . VAL B 1 11 ? -5.23 10.5 20.031 1 98.75 11 VAL B CA 1
ATOM 2775 C C . VAL B 1 11 ? -5.383 9.023 19.688 1 98.75 11 VAL B C 1
ATOM 2777 O O . VAL B 1 11 ? -4.766 8.539 18.734 1 98.75 11 VAL B O 1
ATOM 2780 N N . GLN B 1 12 ? -6.242 8.352 20.359 1 98.5 12 GLN B N 1
ATOM 2781 C CA . GLN B 1 12 ? -6.465 6.926 20.125 1 98.5 12 GLN B CA 1
ATOM 2782 C C . GLN B 1 12 ? -7.453 6.703 18.984 1 98.5 12 GLN B C 1
ATOM 2784 O O . GLN B 1 12 ? -7.527 5.605 18.422 1 98.5 12 GLN B O 1
ATOM 2789 N N . ALA B 1 13 ? -8.242 7.703 18.656 1 98.44 13 ALA B N 1
ATOM 2790 C CA . ALA B 1 13 ? -9.273 7.582 17.625 1 98.44 13 ALA B CA 1
ATOM 2791 C C . ALA B 1 13 ? -8.656 7.496 16.234 1 98.44 13 ALA B C 1
ATOM 2793 O O . ALA B 1 13 ? -7.699 8.211 15.938 1 98.44 13 ALA B O 1
ATOM 2794 N N . GLU B 1 14 ? -9.172 6.645 15.391 1 95.75 14 GLU B N 1
ATOM 2795 C CA . GLU B 1 14 ? -8.758 6.633 13.992 1 95.75 14 GLU B CA 1
ATOM 2796 C C . GLU B 1 14 ? -9.062 7.965 13.312 1 95.75 14 GLU B C 1
ATOM 2798 O O . GLU B 1 14 ? -10.18 8.469 13.383 1 95.75 14 GLU B O 1
ATOM 2803 N N . SER B 1 15 ? -8.047 8.484 12.656 1 97.81 15 SER B N 1
ATOM 2804 C CA . SER B 1 15 ? -8.281 9.758 11.984 1 97.81 15 SER B CA 1
ATOM 2805 C C . SER B 1 15 ? -7.285 9.977 10.852 1 97.81 15 SER B C 1
ATOM 2807 O O . SER B 1 15 ? -6.75 11.07 10.688 1 97.81 15 SER B O 1
ATOM 2809 N N . LEU B 1 16 ? -6.988 8.922 10.133 1 97.31 16 LEU B N 1
ATOM 2810 C CA . LEU B 1 16 ? -6.266 9.133 8.891 1 97.31 16 LEU B CA 1
ATOM 2811 C C . LEU B 1 16 ? -7.074 9.992 7.926 1 97.31 16 LEU B C 1
ATOM 2813 O O . LEU B 1 16 ? -8.289 10.125 8.07 1 97.31 16 LEU B O 1
ATOM 2817 N N . PRO B 1 17 ? -6.387 10.609 6.992 1 96.88 17 PRO B N 1
ATOM 2818 C CA . PRO B 1 17 ? -7.16 11.406 6.043 1 96.88 17 PRO B CA 1
ATOM 2819 C C . PRO B 1 17 ? -8.305 10.625 5.402 1 96.88 17 PRO B C 1
ATOM 2821 O O . PRO B 1 17 ? -8.078 9.57 4.801 1 96.88 17 PRO B O 1
ATOM 2824 N N . GLY B 1 18 ? -9.438 11.141 5.555 1 95.56 18 GLY B N 1
ATOM 2825 C CA . GLY B 1 18 ? -10.617 10.469 5.031 1 95.56 18 GLY B CA 1
ATOM 2826 C C . GLY B 1 18 ? -11.297 9.562 6.047 1 95.56 18 GLY B C 1
ATOM 2827 O O . GLY B 1 18 ? -12.422 9.117 5.828 1 95.56 18 GLY B O 1
ATOM 2828 N N . GLY B 1 19 ? -10.719 9.312 7.137 1 97.12 19 GLY B N 1
ATOM 2829 C CA . GLY B 1 19 ? -11.242 8.461 8.188 1 97.12 19 GLY B CA 1
ATOM 2830 C C . GLY B 1 19 ? -11.383 9.172 9.523 1 97.12 19 GLY B C 1
ATOM 2831 O O . GLY B 1 19 ? -11.094 8.594 10.578 1 97.12 19 GLY B O 1
ATOM 2832 N N . GLU B 1 20 ? -11.773 10.406 9.516 1 98.31 20 GLU B N 1
ATOM 2833 C CA . GLU B 1 20 ? -11.75 11.242 10.711 1 98.31 20 GLU B CA 1
ATOM 2834 C C . GLU B 1 20 ? -13.039 11.086 11.508 1 98.31 20 GLU B C 1
ATOM 2836 O O . GLU B 1 20 ? -13.289 11.844 12.453 1 98.31 20 GLU B O 1
ATOM 2841 N N . GLY B 1 21 ? -13.852 10.117 11.188 1 98.19 21 GLY B N 1
ATOM 2842 C CA . GLY B 1 21 ? -15.18 10 11.781 1 98.19 21 GLY B CA 1
ATOM 2843 C C . GLY B 1 21 ? -15.148 9.867 13.289 1 98.19 21 GLY B C 1
ATOM 2844 O O . GLY B 1 21 ? -15.914 10.531 13.992 1 98.19 21 GLY B O 1
ATOM 2845 N N . GLU B 1 22 ? -14.281 9.008 13.781 1 98.44 22 GLU B N 1
ATOM 2846 C CA . GLU B 1 22 ? -14.211 8.789 15.227 1 98.44 22 GLU B CA 1
ATOM 2847 C C . GLU B 1 22 ? -13.773 10.055 15.961 1 98.44 22 GLU B C 1
ATOM 2849 O O . GLU B 1 22 ? -14.336 10.391 17 1 98.44 22 GLU B O 1
ATOM 2854 N N . ALA B 1 23 ? -12.828 10.727 15.438 1 98.75 23 ALA B N 1
ATOM 2855 C CA . ALA B 1 23 ? -12.367 11.969 16.047 1 98.75 23 ALA B CA 1
ATOM 2856 C C . ALA B 1 23 ? -13.453 13.039 16 1 98.75 23 ALA B C 1
ATOM 2858 O O . ALA B 1 23 ? -13.672 13.742 16.984 1 98.75 23 ALA B O 1
ATOM 2859 N N . ALA B 1 24 ? -14.109 13.117 14.883 1 98.81 24 ALA B N 1
ATOM 2860 C CA . ALA B 1 24 ? -15.211 14.07 14.742 1 98.81 24 ALA B CA 1
ATOM 2861 C C . ALA B 1 24 ? -16.297 13.82 15.789 1 98.81 24 ALA B C 1
ATOM 2863 O O . ALA B 1 24 ? -16.828 14.766 16.375 1 98.81 24 ALA B O 1
ATOM 2864 N N . GLY B 1 25 ? -16.609 12.562 15.945 1 98.81 25 GLY B N 1
ATOM 2865 C CA . GLY B 1 25 ? -17.609 12.211 16.938 1 98.81 25 GLY B CA 1
ATOM 2866 C C . GLY B 1 25 ? -17.25 12.672 18.328 1 98.81 25 GLY B C 1
ATOM 2867 O O . GLY B 1 25 ? -18.109 13.203 19.062 1 98.81 25 GLY B O 1
ATOM 2868 N N . LEU B 1 26 ? -16.031 12.531 18.703 1 98.81 26 LEU B N 1
ATOM 2869 C CA . LEU B 1 26 ? -15.57 12.945 20.016 1 98.81 26 LEU B CA 1
ATOM 2870 C C . LEU B 1 26 ? -15.664 14.461 20.188 1 98.81 26 LEU B C 1
ATOM 2872 O O . LEU B 1 26 ? -16.031 14.953 21.25 1 98.81 26 LEU B O 1
ATOM 2876 N N . LEU B 1 27 ? -15.32 15.148 19.156 1 98.88 27 LEU B N 1
ATOM 2877 C CA . LEU B 1 27 ? -15.375 16.609 19.203 1 98.88 27 LEU B CA 1
ATOM 2878 C C . LEU B 1 27 ? -16.812 17.094 19.281 1 98.88 27 LEU B C 1
ATOM 2880 O O . LEU B 1 27 ? -17.109 18.031 20.031 1 98.88 27 LEU B O 1
ATOM 2884 N N . LEU B 1 28 ? -17.688 16.453 18.5 1 98.81 28 LEU B N 1
ATOM 2885 C CA . LEU B 1 28 ? -19.109 16.797 18.578 1 98.81 28 LEU B CA 1
ATOM 2886 C C . LEU B 1 28 ? -19.641 16.625 19.984 1 98.81 28 LEU B C 1
ATOM 2888 O O . LEU B 1 28 ? -20.359 17.484 20.5 1 98.81 28 LEU B O 1
ATOM 2892 N N . GLU B 1 29 ? -19.266 15.547 20.562 1 98.38 29 GLU B N 1
ATOM 2893 C CA . GLU B 1 29 ? -19.688 15.266 21.922 1 98.38 29 GLU B CA 1
ATOM 2894 C C . GLU B 1 29 ? -19.156 16.312 22.906 1 98.38 29 GLU B C 1
ATOM 2896 O O . GLU B 1 29 ? -19.875 16.766 23.797 1 98.38 29 GLU B O 1
ATOM 2901 N N . ALA B 1 30 ? -17.938 16.641 22.797 1 98.69 30 ALA B N 1
ATOM 2902 C CA . ALA B 1 30 ? -17.328 17.625 23.688 1 98.69 30 ALA B CA 1
ATOM 2903 C C . ALA B 1 30 ? -18.016 18.984 23.547 1 98.69 30 ALA B C 1
ATOM 2905 O O . ALA B 1 30 ? -18.281 19.656 24.547 1 98.69 30 ALA B O 1
ATOM 2906 N N . LEU B 1 31 ? -18.281 19.359 22.312 1 98.69 31 LEU B N 1
ATOM 2907 C CA . LEU B 1 31 ? -18.938 20.641 22.047 1 98.69 31 LEU B CA 1
ATOM 2908 C C . LEU B 1 31 ? -20.359 20.641 22.609 1 98.69 31 LEU B C 1
ATOM 2910 O O . LEU B 1 31 ? -20.781 21.641 23.188 1 98.69 31 LEU B O 1
ATOM 2914 N N . LYS B 1 32 ? -21.031 19.562 22.422 1 97.69 32 LYS B N 1
ATOM 2915 C CA . LYS B 1 32 ? -22.359 19.438 23.016 1 97.69 32 LYS B CA 1
ATOM 2916 C C . LYS B 1 32 ? -22.297 19.547 24.531 1 97.69 32 LYS B C 1
ATOM 2918 O O . LYS B 1 32 ? -23.172 20.156 25.156 1 97.69 32 LYS B O 1
ATOM 2923 N N . GLY B 1 33 ? -21.328 18.938 25.094 1 97.31 33 GLY B N 1
ATOM 2924 C CA . GLY B 1 33 ? -21.109 19.031 26.531 1 97.31 33 GLY B CA 1
ATOM 2925 C C . GLY B 1 33 ? -20.906 20.453 27.016 1 97.31 33 GLY B C 1
ATOM 2926 O O . GLY B 1 33 ? -21.203 20.766 28.172 1 97.31 33 GLY B O 1
ATOM 2927 N N . LEU B 1 34 ? -20.422 21.312 26.125 1 97.06 34 LEU B N 1
ATOM 2928 C CA . LEU B 1 34 ? -20.234 22.719 26.453 1 97.06 34 LEU B CA 1
ATOM 2929 C C . LEU B 1 34 ? -21.516 23.516 26.219 1 97.06 34 LEU B C 1
ATOM 2931 O O . LEU B 1 34 ? -21.547 24.734 26.406 1 97.06 34 LEU B O 1
ATOM 2935 N N . GLY B 1 35 ? -22.531 22.797 25.719 1 97 35 GLY B N 1
ATOM 2936 C CA . GLY B 1 35 ? -23.812 23.453 25.469 1 97 35 GLY B CA 1
ATOM 2937 C C . GLY B 1 35 ? -23.875 24.141 24.125 1 97 35 GLY B C 1
ATOM 2938 O O . GLY B 1 35 ? -24.734 25 23.906 1 97 35 GLY B O 1
ATOM 2939 N N . LEU B 1 36 ? -23.031 23.859 23.234 1 97.56 36 LEU B N 1
ATOM 2940 C CA . LEU B 1 36 ? -23 24.484 21.922 1 97.56 36 LEU B CA 1
ATOM 2941 C C . LEU B 1 36 ? -23.656 23.578 20.875 1 97.56 36 LEU B C 1
ATOM 2943 O O . LEU B 1 36 ? -23.531 22.359 20.953 1 97.56 36 LEU B O 1
ATOM 2947 N N . GLU B 1 37 ? -24.328 24.203 19.969 1 96.69 37 GLU B N 1
ATOM 2948 C CA . GLU B 1 37 ? -24.812 23.453 18.812 1 96.69 37 GLU B CA 1
ATOM 2949 C C . GLU B 1 37 ? -23.703 23.172 17.828 1 96.69 37 GLU B C 1
ATOM 2951 O O . GLU B 1 37 ? -23.125 24.094 17.234 1 96.69 37 GLU B O 1
ATOM 2956 N N . ALA B 1 38 ? -23.406 21.922 17.688 1 98 38 ALA B N 1
ATOM 2957 C CA . ALA B 1 38 ? -22.312 21.5 16.812 1 98 38 ALA B CA 1
ATOM 2958 C C . ALA B 1 38 ? -22.828 20.609 15.688 1 98 38 ALA B C 1
ATOM 2960 O O . ALA B 1 38 ? -23.812 19.875 15.875 1 98 38 ALA B O 1
ATOM 2961 N N . HIS B 1 39 ? -22.203 20.703 14.5 1 97.94 39 HIS B N 1
ATOM 2962 C CA . HIS B 1 39 ? -22.609 19.891 13.359 1 97.94 39 HIS B CA 1
ATOM 2963 C C . HIS B 1 39 ? -21.422 19.609 12.438 1 97.94 39 HIS B C 1
ATOM 2965 O O . HIS B 1 39 ? -20.359 20.203 12.578 1 97.94 39 HIS B O 1
ATOM 2971 N N . LEU B 1 40 ? -21.625 18.609 11.609 1 98.44 40 LEU B N 1
ATOM 2972 C CA . LEU B 1 40 ? -20.719 18.359 10.492 1 98.44 40 LEU B CA 1
ATOM 2973 C C . LEU B 1 40 ? -21.141 19.141 9.258 1 98.44 40 LEU B C 1
ATOM 2975 O O . LEU B 1 40 ? -22.328 19.156 8.898 1 98.44 40 LEU B O 1
ATOM 2979 N N . ASP B 1 41 ? -20.281 19.844 8.656 1 98.06 41 ASP B N 1
ATOM 2980 C CA . ASP B 1 41 ? -20.641 20.438 7.367 1 98.06 41 ASP B CA 1
ATOM 2981 C C . ASP B 1 41 ? -20.578 19.391 6.25 1 98.06 41 ASP B C 1
ATOM 2983 O O . ASP B 1 41 ? -20.406 18.203 6.512 1 98.06 41 ASP B O 1
ATOM 2987 N N . GLU B 1 42 ? -20.672 19.781 5.016 1 98.12 42 GLU B N 1
ATOM 2988 C CA . GLU B 1 42 ? -20.781 18.859 3.887 1 98.12 42 GLU B CA 1
ATOM 2989 C C . GLU B 1 42 ? -19.469 18.125 3.639 1 98.12 42 GLU B C 1
ATOM 2991 O O . GLU B 1 42 ? -19.453 17.047 3.037 1 98.12 42 GLU B O 1
ATOM 2996 N N . ALA B 1 43 ? -18.375 18.688 4.133 1 98.25 43 ALA B N 1
ATOM 2997 C CA . ALA B 1 43 ? -17.062 18.062 3.961 1 98.25 43 ALA B CA 1
ATOM 2998 C C . ALA B 1 43 ? -16.734 17.141 5.137 1 98.25 43 ALA B C 1
ATOM 3000 O O . ALA B 1 43 ? -15.828 16.312 5.047 1 98.25 43 ALA B O 1
ATOM 3001 N N . GLY B 1 44 ? -17.484 17.281 6.199 1 98.5 44 GLY B N 1
ATOM 3002 C CA . GLY B 1 44 ? -17.203 16.484 7.391 1 98.5 44 GLY B CA 1
ATOM 3003 C C . GLY B 1 44 ? -16.422 17.25 8.438 1 98.5 44 GLY B C 1
ATOM 3004 O O . GLY B 1 44 ? -15.93 16.672 9.406 1 98.5 44 GLY B O 1
ATOM 3005 N N . ASN B 1 45 ? -16.25 18.562 8.227 1 98.81 45 ASN B N 1
ATOM 3006 C CA . ASN B 1 45 ? -15.68 19.406 9.273 1 98.81 45 ASN B CA 1
ATOM 3007 C C . ASN B 1 45 ? -16.609 19.516 10.477 1 98.81 45 ASN B C 1
ATOM 3009 O O . ASN B 1 45 ? -17.828 19.531 10.32 1 98.81 45 ASN B O 1
ATOM 3013 N N . VAL B 1 46 ? -16.047 19.656 11.633 1 98.88 46 VAL B N 1
ATOM 3014 C CA . VAL B 1 46 ? -16.828 19.922 12.836 1 98.88 46 VAL B CA 1
ATOM 3015 C C . VAL B 1 46 ? -16.875 21.422 13.094 1 98.88 46 VAL B C 1
ATOM 3017 O O . VAL B 1 46 ? -15.844 22.094 13.164 1 98.88 46 VAL B O 1
ATOM 3020 N N . GLU B 1 47 ? -18.047 21.938 13.312 1 98.5 47 GLU B N 1
ATOM 3021 C CA . GLU B 1 47 ? -18.219 23.359 13.539 1 98.5 47 GLU B CA 1
ATOM 3022 C C . GLU B 1 47 ? -19.172 23.641 14.695 1 98.5 47 GLU B C 1
ATOM 3024 O O . GLU B 1 47 ? -20.125 22.906 14.906 1 98.5 47 GLU B O 1
ATOM 3029 N N . ALA B 1 48 ? -18.906 24.672 15.367 1 98.62 48 ALA B N 1
ATOM 3030 C CA . ALA B 1 48 ? -19.781 25.234 16.391 1 98.62 48 ALA B CA 1
ATOM 3031 C C . ALA B 1 48 ? -19.531 26.734 16.578 1 98.62 48 ALA B C 1
ATOM 3033 O O . ALA B 1 48 ? -18.422 27.219 16.359 1 98.62 48 ALA B O 1
ATOM 3034 N N . LEU B 1 49 ? -20.547 27.391 16.984 1 98 49 LEU B N 1
ATOM 3035 C CA . LEU B 1 49 ? -20.469 28.844 17.125 1 98 49 LEU B CA 1
ATOM 3036 C C . LEU B 1 49 ? -20.844 29.266 18.547 1 98 49 LEU B C 1
ATOM 3038 O O . LEU B 1 49 ? -21.844 28.797 19.094 1 98 49 LEU B O 1
ATOM 3042 N N . LEU B 1 50 ? -20.031 30.078 19.141 1 98.06 50 LEU B N 1
ATOM 3043 C CA . LEU B 1 50 ? -20.328 30.766 20.391 1 98.06 50 LEU B CA 1
ATOM 3044 C C . LEU B 1 50 ? -20.547 32.25 20.156 1 98.06 50 LEU B C 1
ATOM 3046 O O . LEU B 1 50 ? -19.656 32.938 19.656 1 98.06 50 LEU B O 1
ATOM 3050 N N . GLY B 1 51 ? -21.688 32.719 20.531 1 95.62 51 GLY B N 1
ATOM 3051 C CA . GLY B 1 51 ? -22.016 34.094 20.297 1 95.62 51 GLY B CA 1
ATOM 3052 C C . GLY B 1 51 ? -22.766 34.312 18.984 1 95.62 51 GLY B C 1
ATOM 3053 O O . GLY B 1 51 ? -22.891 33.406 18.188 1 95.62 51 GLY B O 1
ATOM 3054 N N . GLU B 1 52 ? -23.281 35.562 18.859 1 91.81 52 GLU B N 1
ATOM 3055 C CA . GLU B 1 52 ? -24.125 35.812 17.688 1 91.81 52 GLU B CA 1
ATOM 3056 C C . GLU B 1 52 ? -23.688 37.094 16.969 1 91.81 52 GLU B C 1
ATOM 3058 O O . GLU B 1 52 ? -24.016 37.281 15.805 1 91.81 52 GLU B O 1
ATOM 3063 N N . ARG B 1 53 ? -22.938 37.875 17.594 1 91.69 53 ARG B N 1
ATOM 3064 C CA . ARG B 1 53 ? -22.625 39.188 17.047 1 91.69 53 ARG B CA 1
ATOM 3065 C C . ARG B 1 53 ? -21.297 39.188 16.312 1 91.69 53 ARG B C 1
ATOM 3067 O O . ARG B 1 53 ? -20.453 38.312 16.562 1 91.69 53 ARG B O 1
ATOM 3074 N N . GLU B 1 54 ? -21.156 40.094 15.375 1 94.62 54 GLU B N 1
ATOM 3075 C CA . GLU B 1 54 ? -19.875 40.375 14.75 1 94.62 54 GLU B CA 1
ATOM 3076 C C . GLU B 1 54 ? -18.953 41.156 15.672 1 94.62 54 GLU B C 1
ATOM 3078 O O . GLU B 1 54 ? -19.438 41.875 16.578 1 94.62 54 GLU B O 1
ATOM 3083 N N . PRO B 1 55 ? -17.688 41.031 15.43 1 97.06 55 PRO B N 1
ATOM 3084 C CA . PRO B 1 55 ? -16.984 40.25 14.414 1 97.06 55 PRO B CA 1
ATOM 3085 C C . PRO B 1 55 ? -16.828 38.781 14.789 1 97.06 55 PRO B C 1
ATOM 3087 O O . PRO B 1 55 ? -16.953 38.438 15.969 1 97.06 55 PRO B O 1
ATOM 3090 N N . GLU B 1 56 ? -16.578 37.969 13.789 1 98.06 56 GLU B N 1
ATOM 3091 C CA . GLU B 1 56 ? -16.312 36.531 14 1 98.06 56 GLU B CA 1
ATOM 3092 C C . GLU B 1 56 ? -14.82 36.25 13.969 1 98.06 56 GLU B C 1
ATOM 3094 O O . GLU B 1 56 ? -14.102 36.719 13.102 1 98.06 56 GLU B O 1
ATOM 3099 N N . VAL B 1 57 ? -14.391 35.531 14.914 1 98.62 57 VAL B N 1
ATOM 3100 C CA . VAL B 1 57 ? -13.07 34.906 14.922 1 98.62 57 VAL B CA 1
ATOM 3101 C C . VAL B 1 57 ? -13.203 33.375 14.859 1 98.62 57 VAL B C 1
ATOM 3103 O O . VAL B 1 57 ? -14.055 32.812 15.531 1 98.62 57 VAL B O 1
ATOM 3106 N N . VAL B 1 58 ? -12.383 32.75 14.031 1 98.88 58 VAL B N 1
ATOM 3107 C CA . VAL B 1 58 ? -12.477 31.297 13.883 1 98.88 58 VAL B CA 1
ATOM 3108 C C . VAL B 1 58 ? -11.242 30.641 14.492 1 98.88 58 VAL B C 1
ATOM 3110 O O . VAL B 1 58 ? -10.109 30.953 14.117 1 98.88 58 VAL B O 1
ATOM 3113 N N . LEU B 1 59 ? -11.445 29.781 15.469 1 98.94 59 LEU B N 1
ATOM 3114 C CA . LEU B 1 59 ? -10.43 28.844 15.945 1 98.94 59 LEU B CA 1
ATOM 3115 C C . LEU B 1 59 ? -10.438 27.562 15.133 1 98.94 59 LEU B C 1
ATOM 3117 O O . LEU B 1 59 ? -11.445 26.844 15.102 1 98.94 59 LEU B O 1
ATOM 3121 N N . THR B 1 60 ? -9.242 27.297 14.477 1 98.88 60 THR B N 1
ATOM 3122 C CA . THR B 1 60 ? -9.328 26.172 13.539 1 98.88 60 THR B CA 1
ATOM 3123 C C . THR B 1 60 ? -8.062 25.328 13.602 1 98.88 60 THR B C 1
ATOM 3125 O O . THR B 1 60 ? -7.004 25.797 14 1 98.88 60 THR B O 1
ATOM 3128 N N . GLY B 1 61 ? -8.188 24.109 13.258 1 98.69 61 GLY B N 1
ATOM 3129 C CA . GLY B 1 61 ? -7.18 23.062 13.117 1 98.69 61 GLY B CA 1
ATOM 3130 C C . GLY B 1 61 ? -7.699 21.828 12.422 1 98.69 61 GLY B C 1
ATOM 3131 O O . GLY B 1 61 ? -8.867 21.766 12.039 1 98.69 61 GLY B O 1
ATOM 3132 N N . HIS B 1 62 ? -6.852 20.875 12.242 1 98.88 62 HIS B N 1
ATOM 3133 C CA . HIS B 1 62 ? -7.289 19.688 11.508 1 98.88 62 HIS B CA 1
ATOM 3134 C C . HIS B 1 62 ? -7.379 18.469 12.422 1 98.88 62 HIS B C 1
ATOM 3136 O O . HIS B 1 62 ? -6.719 18.422 13.461 1 98.88 62 HIS B O 1
ATOM 3142 N N . MET B 1 63 ? -8.195 17.516 11.977 1 98.81 63 MET B N 1
ATOM 3143 C CA . MET B 1 63 ? -8.453 16.312 12.773 1 98.81 63 MET B CA 1
ATOM 3144 C C . MET B 1 63 ? -7.535 15.172 12.352 1 98.81 63 MET B C 1
ATOM 3146 O O . MET B 1 63 ? -7.188 14.32 13.172 1 98.81 63 MET B O 1
ATOM 3150 N N . ASP B 1 64 ? -7.18 15.141 11.062 1 98.62 64 ASP B N 1
ATOM 3151 C CA . ASP B 1 64 ? -6.461 13.984 10.539 1 98.62 64 ASP B CA 1
ATOM 3152 C C . ASP B 1 64 ? -4.996 14 10.969 1 98.62 64 ASP B C 1
ATOM 3154 O O . ASP B 1 64 ? -4.457 15.055 11.312 1 98.62 64 ASP B O 1
ATOM 3158 N N . VAL B 1 65 ? -4.441 12.82 11.031 1 98.19 65 VAL B N 1
ATOM 3159 C CA . VAL B 1 65 ? -3.033 12.641 11.367 1 98.19 65 VAL B CA 1
ATOM 3160 C C . VAL B 1 65 ? -2.361 11.75 10.328 1 98.19 65 VAL B C 1
ATOM 3162 O O . VAL B 1 65 ? -3.041 11.117 9.516 1 98.19 65 VAL B O 1
ATOM 3165 N N . VAL B 1 66 ? -1.076 11.758 10.281 1 97.19 66 VAL B N 1
ATOM 3166 C CA . VAL B 1 66 ? -0.337 10.789 9.477 1 97.19 66 VAL B CA 1
ATOM 3167 C C . VAL B 1 66 ? -0.324 9.438 10.18 1 97.19 66 VAL B C 1
ATOM 3169 O O . VAL B 1 66 ? -0.657 9.336 11.359 1 97.19 66 VAL B O 1
ATOM 3172 N N . PRO B 1 67 ? 0.052 8.383 9.523 1 96.25 67 PRO B N 1
ATOM 3173 C CA . PRO B 1 67 ? 0.014 7.051 10.141 1 96.25 67 PRO B CA 1
ATOM 3174 C C . PRO B 1 67 ? 0.914 6.941 11.367 1 96.25 67 PRO B C 1
ATOM 3176 O O . PRO B 1 67 ? 2.006 7.52 11.391 1 96.25 67 PRO B O 1
ATOM 3179 N N . VAL B 1 68 ? 0.484 6.145 12.312 1 96.06 68 VAL B N 1
ATOM 3180 C CA . VAL B 1 68 ? 1.188 5.941 13.57 1 96.06 68 VAL B CA 1
ATOM 3181 C C . VAL B 1 68 ? 2.48 5.164 13.32 1 96.06 68 VAL B C 1
ATOM 3183 O O . VAL B 1 68 ? 3.49 5.398 13.992 1 96.06 68 VAL B O 1
ATOM 3186 N N . GLY B 1 69 ? 2.42 4.277 12.289 1 93.62 69 GLY B N 1
ATOM 3187 C CA . GLY B 1 69 ? 3.572 3.432 12.023 1 93.62 69 GLY B CA 1
ATOM 3188 C C . GLY B 1 69 ? 3.684 2.26 12.984 1 93.62 69 GLY B C 1
ATOM 3189 O O . GLY B 1 69 ? 2.686 1.827 13.562 1 93.62 69 GLY B O 1
ATOM 3190 N N . ASP B 1 70 ? 4.867 1.729 13.172 1 93.38 70 ASP B N 1
ATOM 3191 C CA . ASP B 1 70 ? 5.125 0.55 13.992 1 93.38 70 ASP B CA 1
ATOM 3192 C C . ASP B 1 70 ? 5 0.874 15.477 1 93.38 70 ASP B C 1
ATOM 3194 O O . ASP B 1 70 ? 5.75 1.696 16 1 93.38 70 ASP B O 1
ATOM 3198 N N . PRO B 1 71 ? 4.102 0.15 16.125 1 94.19 71 PRO B N 1
ATOM 3199 C CA . PRO B 1 71 ? 3.939 0.398 17.562 1 94.19 71 PRO B CA 1
ATOM 3200 C C . PRO B 1 71 ? 5.23 0.187 18.344 1 94.19 71 PRO B C 1
ATOM 3202 O O . PRO B 1 71 ? 5.438 0.822 19.391 1 94.19 71 PRO B O 1
ATOM 3205 N N . LEU B 1 72 ? 6.121 -0.587 17.797 1 92.44 72 LEU B N 1
ATOM 3206 C CA . LEU B 1 72 ? 7.348 -0.922 18.516 1 92.44 72 LEU B CA 1
ATOM 3207 C C . LEU B 1 72 ? 8.305 0.266 18.531 1 92.44 72 LEU B C 1
ATOM 3209 O O . LEU B 1 72 ? 9.25 0.295 19.328 1 92.44 72 LEU B O 1
ATOM 3213 N N . HIS B 1 73 ? 8.031 1.256 17.703 1 94.25 73 HIS B N 1
ATOM 3214 C CA . HIS B 1 73 ? 8.891 2.436 17.672 1 94.25 73 HIS B CA 1
ATOM 3215 C C . HIS B 1 73 ? 8.492 3.447 18.734 1 94.25 73 HIS B C 1
ATOM 3217 O O . HIS B 1 73 ? 9.25 4.375 19.031 1 94.25 73 HIS B O 1
ATOM 3223 N N . TRP B 1 74 ? 7.305 3.23 19.344 1 96.69 74 TRP B N 1
ATOM 3224 C CA . TRP B 1 74 ? 6.789 4.18 20.312 1 96.69 74 TRP B CA 1
ATOM 3225 C C . TRP B 1 74 ? 7.211 3.791 21.734 1 96.69 74 TRP B C 1
ATOM 3227 O O . TRP B 1 74 ? 7.031 2.643 22.141 1 96.69 74 TRP B O 1
ATOM 3237 N N . PRO B 1 75 ? 7.746 4.715 22.469 1 97.06 75 PRO B N 1
ATOM 3238 C CA . PRO B 1 75 ? 8.109 4.406 23.844 1 97.06 75 PRO B CA 1
ATOM 3239 C C . PRO B 1 75 ? 6.891 4.156 24.734 1 97.06 75 PRO B C 1
ATOM 3241 O O . PRO B 1 75 ? 6.992 3.455 25.75 1 97.06 75 PRO B O 1
ATOM 3244 N N . HIS B 1 76 ? 5.812 4.84 24.406 1 98.12 76 HIS B N 1
ATOM 3245 C CA . HIS B 1 76 ? 4.566 4.699 25.156 1 98.12 76 HIS B CA 1
ATOM 3246 C C . HIS B 1 76 ? 3.385 4.484 24.203 1 98.12 76 HIS B C 1
ATOM 3248 O O . HIS B 1 76 ? 3.426 4.902 23.047 1 98.12 76 HIS B O 1
ATOM 3254 N N . PRO B 1 77 ? 2.348 3.836 24.719 1 97.75 77 PRO B N 1
ATOM 3255 C CA . PRO B 1 77 ? 1.172 3.615 23.875 1 97.75 77 PRO B CA 1
ATOM 3256 C C . PRO B 1 77 ? 0.472 4.914 23.484 1 97.75 77 PRO B C 1
ATOM 3258 O O . PRO B 1 77 ? 0.588 5.918 24.188 1 97.75 77 PRO B O 1
ATOM 3261 N N . GLN B 1 78 ? -0.236 4.836 22.453 1 98.56 78 GLN B N 1
ATOM 3262 C CA . GLN B 1 78 ? -1.002 5.984 21.984 1 98.56 78 GLN B CA 1
ATOM 3263 C C . GLN B 1 78 ? -1.988 6.461 23.047 1 98.56 78 GLN B C 1
ATOM 3265 O O . GLN B 1 78 ? -2.781 5.668 23.562 1 98.56 78 GLN B O 1
ATOM 3270 N N . GLY B 1 79 ? -1.926 7.75 23.359 1 98.69 79 GLY B N 1
ATOM 3271 C CA . GLY B 1 79 ? -2.863 8.336 24.297 1 98.69 79 GLY B CA 1
ATOM 3272 C C . GLY B 1 79 ? -2.424 8.203 25.75 1 98.69 79 GLY B C 1
ATOM 3273 O O . GLY B 1 79 ? -3.104 8.68 26.656 1 98.69 79 GLY B O 1
ATOM 3274 N N . ALA B 1 80 ? -1.307 7.66 25.969 1 98.56 80 ALA B N 1
ATOM 3275 C CA . ALA B 1 80 ? -0.817 7.477 27.328 1 98.56 80 ALA B CA 1
ATOM 3276 C C . ALA B 1 80 ? -0.349 8.797 27.938 1 98.56 80 ALA B C 1
ATOM 3278 O O . ALA B 1 80 ? 0.284 9.609 27.25 1 98.56 80 ALA B O 1
ATOM 3279 N N . VAL B 1 81 ? -0.711 8.992 29.172 1 98.56 81 VAL B N 1
ATOM 3280 C CA . VAL B 1 81 ? -0.159 10.102 29.938 1 98.56 81 VAL B CA 1
ATOM 3281 C C . VAL B 1 81 ? 0.997 9.609 30.812 1 98.56 81 VAL B C 1
ATOM 3283 O O . VAL B 1 81 ? 0.811 8.75 31.672 1 98.56 81 VAL B O 1
ATOM 3286 N N . VAL B 1 82 ? 2.105 10.07 30.562 1 98.31 82 VAL B N 1
ATOM 3287 C CA . VAL B 1 82 ? 3.303 9.734 31.328 1 98.31 82 VAL B CA 1
ATOM 3288 C C . VAL B 1 82 ? 3.922 11.008 31.906 1 98.31 82 VAL B C 1
ATOM 3290 O O . VAL B 1 82 ? 4.355 11.891 31.156 1 98.31 82 VAL B O 1
ATOM 3293 N N . GLY B 1 83 ? 3.902 11.133 33.281 1 97.38 83 GLY B N 1
ATOM 3294 C CA . GLY B 1 83 ? 4.262 12.406 33.906 1 97.38 83 GLY B CA 1
ATOM 3295 C C . GLY B 1 83 ? 3.277 13.516 33.594 1 97.38 83 GLY B C 1
ATOM 3296 O O . GLY B 1 83 ? 2.092 13.414 33.906 1 97.38 83 GLY B O 1
ATOM 3297 N N . GLU B 1 84 ? 3.746 14.539 32.938 1 98.19 84 GLU B N 1
ATOM 3298 C CA . GLU B 1 84 ? 2.891 15.68 32.656 1 98.19 84 GLU B CA 1
ATOM 3299 C C . GLU B 1 84 ? 2.74 15.875 31.141 1 98.19 84 GLU B C 1
ATOM 3301 O O . GLU B 1 84 ? 2.543 17 30.672 1 98.19 84 GLU B O 1
ATOM 3306 N N . ALA B 1 85 ? 2.904 14.719 30.469 1 98.69 85 ALA B N 1
ATOM 3307 C CA . ALA B 1 85 ? 2.777 14.812 29.016 1 98.69 85 ALA B CA 1
ATOM 3308 C C . ALA B 1 85 ? 1.894 13.688 28.484 1 98.69 85 ALA B C 1
ATOM 3310 O O . ALA B 1 85 ? 1.861 12.586 29.031 1 98.69 85 ALA B O 1
ATOM 3311 N N . LEU B 1 86 ? 1.211 13.992 27.453 1 98.88 86 LEU B N 1
ATOM 3312 C CA . LEU B 1 86 ? 0.427 12.992 26.734 1 98.88 86 LEU B CA 1
ATOM 3313 C C . LEU B 1 86 ? 1.133 12.57 25.453 1 98.88 86 LEU B C 1
ATOM 3315 O O . LEU B 1 86 ? 1.572 13.414 24.672 1 98.88 86 LEU B O 1
ATOM 3319 N N . TRP B 1 87 ? 1.232 11.25 25.266 1 98.75 87 TRP B N 1
ATOM 3320 C CA . TRP B 1 87 ? 1.991 10.695 24.156 1 98.75 87 TRP B CA 1
ATOM 3321 C C . TRP B 1 87 ? 1.057 10.148 23.078 1 98.75 87 TRP B C 1
ATOM 3323 O O . TRP B 1 87 ? 0.018 9.562 23.391 1 98.75 87 TRP B O 1
ATOM 3333 N N . GLY B 1 88 ? 1.533 10.344 21.812 1 98.75 88 GLY B N 1
ATOM 3334 C CA . GLY B 1 88 ? 0.818 9.703 20.719 1 98.75 88 GLY B CA 1
ATOM 3335 C C . GLY B 1 88 ? 0.761 10.547 19.453 1 98.75 88 GLY B C 1
ATOM 3336 O O . GLY B 1 88 ? 1.002 11.758 19.516 1 98.75 88 GLY B O 1
ATOM 3337 N N . ARG B 1 89 ? 0.442 9.844 18.328 1 98.5 89 ARG B N 1
ATOM 3338 C CA . ARG B 1 89 ? 0.279 10.508 17.047 1 98.5 89 ARG B CA 1
ATOM 3339 C C . ARG B 1 89 ? -0.859 11.516 17.094 1 98.5 89 ARG B C 1
ATOM 3341 O O . ARG B 1 89 ? -1.996 11.172 17.406 1 98.5 89 ARG B O 1
ATOM 3348 N N . GLY B 1 90 ? -0.513 12.758 16.812 1 98.5 90 GLY B N 1
ATOM 3349 C CA . GLY B 1 90 ? -1.525 13.797 16.797 1 98.5 90 GLY B CA 1
ATOM 3350 C C . GLY B 1 90 ? -1.552 14.617 18.078 1 98.5 90 GLY B C 1
ATOM 3351 O O . GLY B 1 90 ? -2.219 15.648 18.141 1 98.5 90 GLY B O 1
ATOM 3352 N N . ALA B 1 91 ? -0.807 14.227 19.078 1 98.81 91 ALA B N 1
ATOM 3353 C CA . ALA B 1 91 ? -0.77 15.008 20.312 1 98.81 91 ALA B CA 1
ATOM 3354 C C . ALA B 1 91 ? -0.322 16.438 20.031 1 98.81 91 ALA B C 1
ATOM 3356 O O . ALA B 1 91 ? -0.949 17.391 20.5 1 98.81 91 ALA B O 1
ATOM 3357 N N . VAL B 1 92 ? 0.685 16.547 19.25 1 98.62 92 VAL B N 1
ATOM 3358 C CA . VAL B 1 92 ? 1.246 17.844 18.891 1 98.62 92 VAL B CA 1
ATOM 3359 C C . VAL B 1 92 ? 0.6 18.344 17.594 1 98.62 92 VAL B C 1
ATOM 3361 O O . VAL B 1 92 ? 0.207 19.5 17.5 1 98.62 92 VAL B O 1
ATOM 3364 N N . ASP B 1 93 ? 0.282 17.562 16.625 1 97.62 93 ASP B N 1
ATOM 3365 C CA . ASP B 1 93 ? -0.172 17.891 15.273 1 97.62 93 ASP B CA 1
ATOM 3366 C C . ASP B 1 93 ? -1.44 17.125 14.914 1 97.62 93 ASP B C 1
ATOM 3368 O O . ASP B 1 93 ? -1.373 16.047 14.297 1 97.62 93 ASP B O 1
ATOM 3372 N N . MET B 1 94 ? -2.674 17.422 15.375 1 96.81 94 MET B N 1
ATOM 3373 C CA . MET B 1 94 ? -2.676 18.594 16.25 1 96.81 94 MET B CA 1
ATOM 3374 C C . MET B 1 94 ? -3.891 18.578 17.172 1 96.81 94 MET B C 1
ATOM 3376 O O . MET B 1 94 ? -4.555 19.609 17.344 1 96.81 94 MET B O 1
ATOM 3380 N N . LYS B 1 95 ? -4.137 17.391 17.688 1 98.69 95 LYS B N 1
ATOM 3381 C CA . LYS B 1 95 ? -5.305 17.219 18.547 1 98.69 95 LYS B CA 1
ATOM 3382 C C . LYS B 1 95 ? -5.164 18.047 19.844 1 98.69 95 LYS B C 1
ATOM 3384 O O . LYS B 1 95 ? -6.16 18.469 20.422 1 98.69 95 LYS B O 1
ATOM 3389 N N . GLY B 1 96 ? -3.949 18.266 20.344 1 98.81 96 GLY B N 1
ATOM 3390 C CA . GLY B 1 96 ? -3.732 19.141 21.484 1 98.81 96 GLY B CA 1
ATOM 3391 C C . GLY B 1 96 ? -4.297 20.531 21.297 1 98.81 96 GLY B C 1
ATOM 3392 O O . GLY B 1 96 ? -4.934 21.078 22.188 1 98.81 96 GLY B O 1
ATOM 3393 N N . ALA B 1 97 ? -4.07 21.062 20.156 1 98.94 97 ALA B N 1
ATOM 3394 C CA . ALA B 1 97 ? -4.59 22.406 19.844 1 98.94 97 ALA B CA 1
ATOM 3395 C C . ALA B 1 97 ? -6.113 22.406 19.797 1 98.94 97 ALA B C 1
ATOM 3397 O O . ALA B 1 97 ? -6.758 23.359 20.25 1 98.94 97 ALA B O 1
ATOM 3398 N N . LEU B 1 98 ? -6.715 21.359 19.203 1 98.94 98 LEU B N 1
ATOM 3399 C CA . LEU B 1 98 ? -8.172 21.281 19.125 1 98.94 98 LEU B CA 1
ATOM 3400 C C . LEU B 1 98 ? -8.781 21.281 20.531 1 98.94 98 LEU B C 1
ATOM 3402 O O . LEU B 1 98 ? -9.758 22 20.781 1 98.94 98 LEU B O 1
ATOM 3406 N N . VAL B 1 99 ? -8.188 20.531 21.406 1 98.94 99 VAL B N 1
ATOM 3407 C CA . VAL B 1 99 ? -8.672 20.5 22.781 1 98.94 99 VAL B CA 1
ATOM 3408 C C . VAL B 1 99 ? -8.469 21.859 23.453 1 98.94 99 VAL B C 1
ATOM 3410 O O . VAL B 1 99 ? -9.344 22.328 24.172 1 98.94 99 VAL B O 1
ATOM 3413 N N . ALA B 1 100 ? -7.328 22.469 23.219 1 98.94 100 ALA B N 1
ATOM 3414 C CA . ALA B 1 100 ? -7.074 23.797 23.766 1 98.94 100 ALA B CA 1
ATOM 3415 C C . ALA B 1 100 ? -8.133 24.797 23.281 1 98.94 100 ALA B C 1
ATOM 3417 O O . ALA B 1 100 ? -8.555 25.672 24.047 1 98.94 100 ALA B O 1
ATOM 3418 N N . MET B 1 101 ? -8.555 24.672 22.094 1 98.94 101 MET B N 1
ATOM 3419 C CA . MET B 1 101 ? -9.578 25.562 21.531 1 98.94 101 MET B CA 1
ATOM 3420 C C . MET B 1 101 ? -10.914 25.344 22.234 1 98.94 101 MET B C 1
ATOM 3422 O O . MET B 1 101 ? -11.641 26.312 22.5 1 98.94 101 MET B O 1
ATOM 3426 N N . LEU B 1 102 ? -11.219 24.109 22.547 1 98.88 102 LEU B N 1
ATOM 3427 C CA . LEU B 1 102 ? -12.43 23.828 23.312 1 98.88 102 LEU B CA 1
ATOM 3428 C C . LEU B 1 102 ? -12.367 24.469 24.688 1 98.88 102 LEU B C 1
ATOM 3430 O O . LEU B 1 102 ? -13.352 25.031 25.172 1 98.88 102 LEU B O 1
ATOM 3434 N N . LEU B 1 103 ? -11.219 24.375 25.281 1 98.69 103 LEU B N 1
ATOM 3435 C CA . LEU B 1 103 ? -11.031 24.984 26.594 1 98.69 103 LEU B CA 1
ATOM 3436 C C . LEU B 1 103 ? -11.172 26.5 26.516 1 98.69 103 LEU B C 1
ATOM 3438 O O . LEU B 1 103 ? -11.68 27.141 27.438 1 98.69 103 LEU B O 1
ATOM 3442 N N . ALA B 1 104 ? -10.68 27.078 25.438 1 98.62 104 ALA B N 1
ATOM 3443 C CA . ALA B 1 104 ? -10.82 28.516 25.219 1 98.62 104 ALA B CA 1
ATOM 3444 C C . ALA B 1 104 ? -12.289 28.906 25.109 1 98.62 104 ALA B C 1
ATOM 3446 O O . ALA B 1 104 ? -12.719 29.906 25.672 1 98.62 104 ALA B O 1
ATOM 3447 N N . LEU B 1 105 ? -13.07 28.125 24.375 1 98.5 105 LEU B N 1
ATOM 3448 C CA . LEU B 1 105 ? -14.5 28.391 24.266 1 98.5 105 LEU B CA 1
ATOM 3449 C C . LEU B 1 105 ? -15.172 28.359 25.641 1 98.5 105 LEU B C 1
ATOM 3451 O O . LEU B 1 105 ? -15.984 29.219 25.953 1 98.5 105 LEU B O 1
ATOM 3455 N N . LYS B 1 106 ? -14.82 27.344 26.375 1 97.81 106 LYS B N 1
ATOM 3456 C CA . LYS B 1 106 ? -15.375 27.219 27.719 1 97.81 106 LYS B CA 1
ATOM 3457 C C . LYS B 1 106 ? -15.062 28.469 28.547 1 97.81 106 LYS B C 1
ATOM 3459 O O . LYS B 1 106 ? -15.938 28.984 29.25 1 97.81 106 LYS B O 1
ATOM 3464 N N . ALA B 1 107 ? -13.875 28.922 28.469 1 96.94 107 ALA B N 1
ATOM 3465 C CA . ALA B 1 107 ? -13.438 30.078 29.234 1 96.94 107 ALA B CA 1
ATOM 3466 C C . ALA B 1 107 ? -14.195 31.328 28.797 1 96.94 107 ALA B C 1
ATOM 3468 O O . ALA B 1 107 ? -14.5 32.219 29.609 1 96.94 107 ALA B O 1
ATOM 3469 N N . LEU B 1 108 ? -14.523 31.438 27.547 1 96.88 108 LEU B N 1
ATOM 3470 C CA . LEU B 1 108 ? -15.164 32.625 26.984 1 96.88 108 LEU B CA 1
ATOM 3471 C C . LEU B 1 108 ? -16.656 32.656 27.312 1 96.88 108 LEU B C 1
ATOM 3473 O O . LEU B 1 108 ? -17.266 33.719 27.328 1 96.88 108 LEU B O 1
ATOM 3477 N N . GLN B 1 109 ? -17.297 31.5 27.469 1 94.38 109 GLN B N 1
ATOM 3478 C CA . GLN B 1 109 ? -18.719 31.438 27.797 1 94.38 109 GLN B CA 1
ATOM 3479 C C . GLN B 1 109 ? -19.031 32.219 29.062 1 94.38 109 GLN B C 1
ATOM 3481 O O . GLN B 1 109 ? -20.125 32.75 29.203 1 94.38 109 GLN B O 1
ATOM 3486 N N . GLY B 1 110 ? -18.172 32.312 29.953 1 86 110 GLY B N 1
ATOM 3487 C CA . GLY B 1 110 ? -18.406 32.969 31.234 1 86 110 GLY B CA 1
ATOM 3488 C C . GLY B 1 110 ? -18.156 34.469 31.188 1 86 110 GLY B C 1
ATOM 3489 O O . GLY B 1 110 ? -18.281 35.156 32.219 1 86 110 GLY B O 1
ATOM 3490 N N . ARG B 1 111 ? -17.984 34.969 29.969 1 86.81 111 ARG B N 1
ATOM 3491 C CA . ARG B 1 111 ? -17.625 36.375 29.828 1 86.81 111 ARG B CA 1
ATOM 3492 C C . ARG B 1 111 ? -18.562 37.094 28.875 1 86.81 111 ARG B C 1
ATOM 3494 O O . ARG B 1 111 ? -19.281 36.438 28.094 1 86.81 111 ARG B O 1
ATOM 3501 N N . PRO B 1 112 ? -18.625 38.438 29.094 1 88.25 112 PRO B N 1
ATOM 3502 C CA . PRO B 1 112 ? -19.375 39.188 28.062 1 88.25 112 PRO B CA 1
ATOM 3503 C C . PRO B 1 112 ? -18.734 39.062 26.688 1 88.25 112 PRO B C 1
ATOM 3505 O O . PRO B 1 112 ? -17.547 39.406 26.516 1 88.25 112 PRO B O 1
ATOM 3508 N N . LEU B 1 113 ? -19.5 38.688 25.75 1 89.69 113 LEU B N 1
ATOM 3509 C CA . LEU B 1 113 ? -18.984 38.469 24.391 1 89.69 113 LEU B CA 1
ATOM 3510 C C . LEU B 1 113 ? -19.062 39.75 23.578 1 89.69 113 LEU B C 1
ATOM 3512 O O . LEU B 1 113 ? -20.125 40.406 23.5 1 89.69 113 LEU B O 1
ATOM 3516 N N . LYS B 1 114 ? -18 40.125 23.031 1 94.12 114 LYS B N 1
ATOM 3517 C CA . LYS B 1 114 ? -17.953 41.312 22.188 1 94.12 114 LYS B CA 1
ATOM 3518 C C . LYS B 1 114 ? -18 40.938 20.719 1 94.12 114 LYS B C 1
ATOM 3520 O O . LYS B 1 114 ? -17.922 41.812 19.844 1 94.12 114 LYS B O 1
ATOM 3525 N N . GLY B 1 115 ? -18.094 39.75 20.422 1 96.75 115 GLY B N 1
ATOM 3526 C CA . GLY B 1 115 ? -18.188 39.125 19.109 1 96.75 115 GLY B CA 1
ATOM 3527 C C . GLY B 1 115 ? -18.531 37.656 19.188 1 96.75 115 GLY B C 1
ATOM 3528 O O . GLY B 1 115 ? -19 37.156 20.219 1 96.75 115 GLY B O 1
ATOM 3529 N N . ARG B 1 116 ? -18.422 36.969 18.078 1 97.5 116 ARG B N 1
ATOM 3530 C CA . ARG B 1 116 ? -18.672 35.531 18.094 1 97.5 116 ARG B CA 1
ATOM 3531 C C . ARG B 1 116 ? -17.406 34.75 17.703 1 97.5 116 ARG B C 1
ATOM 3533 O O . ARG B 1 116 ? -16.516 35.312 17.062 1 97.5 116 ARG B O 1
ATOM 3540 N N . VAL B 1 117 ? -17.328 33.594 18.141 1 98.31 117 VAL B N 1
ATOM 3541 C CA . VAL B 1 117 ? -16.172 32.75 17.891 1 98.31 117 VAL B CA 1
ATOM 3542 C C . VAL B 1 117 ? -16.641 31.375 17.375 1 98.31 117 VAL B C 1
ATOM 3544 O O . VAL B 1 117 ? -17.547 30.781 17.953 1 98.31 117 VAL B O 1
ATOM 3547 N N . ARG B 1 118 ? -16.031 30.938 16.266 1 98.62 118 ARG B N 1
ATOM 3548 C CA . ARG B 1 118 ? -16.3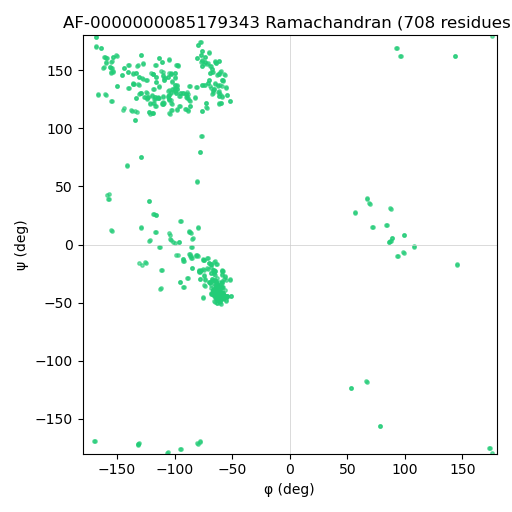44 29.656 15.656 1 98.62 118 ARG B CA 1
ATOM 3549 C C . ARG B 1 118 ? -15.234 28.641 15.906 1 98.62 118 ARG B C 1
ATOM 3551 O O . ARG B 1 118 ? -14.047 28.969 15.773 1 98.62 118 ARG B O 1
ATOM 3558 N N . PHE B 1 119 ? -15.617 27.453 16.328 1 98.81 119 PHE B N 1
ATOM 3559 C CA . PHE B 1 119 ? -14.742 26.281 16.328 1 98.81 119 PHE B CA 1
ATOM 3560 C C . PHE B 1 119 ? -14.828 25.547 15 1 98.81 119 PHE B C 1
ATOM 3562 O O . PHE B 1 119 ? -15.922 25.188 14.547 1 98.81 119 PHE B O 1
ATOM 3569 N N . LEU B 1 120 ? -13.695 25.344 14.391 1 98.94 120 LEU B N 1
ATOM 3570 C CA . LEU B 1 120 ? -13.656 24.641 13.109 1 98.94 120 LEU B CA 1
ATOM 3571 C C . LEU B 1 120 ? -12.547 23.594 13.102 1 98.94 120 LEU B C 1
ATOM 3573 O O . LEU B 1 120 ? -11.367 23.938 13.07 1 98.94 120 LEU B O 1
ATOM 3577 N N . ALA B 1 121 ? -12.898 22.344 13.164 1 98.94 121 ALA B N 1
ATOM 3578 C CA . ALA B 1 121 ? -11.961 21.234 12.992 1 98.94 121 ALA B CA 1
ATOM 3579 C C . ALA B 1 121 ? -12.109 20.609 11.602 1 98.94 121 ALA B C 1
ATOM 3581 O O . ALA B 1 121 ? -13.18 20.125 11.242 1 98.94 121 ALA B O 1
ATOM 3582 N N . THR B 1 122 ? -11.047 20.594 10.828 1 98.88 122 THR B N 1
ATOM 3583 C CA . THR B 1 122 ? -11.148 20.297 9.406 1 98.88 122 THR B CA 1
ATOM 3584 C C . THR B 1 122 ? -10.648 18.875 9.109 1 98.88 122 THR B C 1
ATOM 3586 O O . THR B 1 122 ? -9.922 18.297 9.922 1 98.88 122 THR B O 1
ATOM 3589 N N . VAL B 1 123 ? -11.094 18.359 7.961 1 98.62 123 VAL B N 1
ATOM 3590 C CA . VAL B 1 123 ? -10.68 17.031 7.508 1 98.62 123 VAL B CA 1
ATOM 3591 C C . VAL B 1 123 ? -9.57 17.172 6.465 1 98.62 123 VAL B C 1
ATOM 3593 O O . VAL B 1 123 ? -9.492 18.188 5.762 1 98.62 123 VAL B O 1
ATOM 3596 N N . GLN B 1 124 ? -8.648 16.266 6.371 1 98.06 124 GLN B N 1
ATOM 3597 C CA . GLN B 1 124 ? -7.723 15.938 5.289 1 98.06 124 GLN B CA 1
ATOM 3598 C C . GLN B 1 124 ? -6.723 17.062 5.062 1 98.06 124 GLN B C 1
ATOM 3600 O O . GLN B 1 124 ? -6.457 17.453 3.922 1 98.06 124 GLN B O 1
ATOM 3605 N N . GLU B 1 125 ? -6.25 17.672 6.117 1 97.5 125 GLU B N 1
ATOM 3606 C CA . GLU B 1 125 ? -5.168 18.641 5.996 1 97.5 125 GLU B CA 1
ATOM 3607 C C . GLU B 1 125 ? -3.885 17.984 5.496 1 97.5 125 GLU B C 1
ATOM 3609 O O . GLU B 1 125 ? -3.184 18.547 4.652 1 97.5 125 GLU B O 1
ATOM 3614 N N . GLU B 1 126 ? -3.57 16.797 5.902 1 96 126 GLU B N 1
ATOM 3615 C CA . GLU B 1 126 ? -2.303 16.125 5.652 1 96 126 GLU B CA 1
ATOM 3616 C C . GLU B 1 126 ? -2.174 15.711 4.188 1 96 126 GLU B C 1
ATOM 3618 O O . GLU B 1 126 ? -1.095 15.312 3.74 1 96 126 GLU B O 1
ATOM 3623 N N . VAL B 1 127 ? -3.328 15.797 3.439 1 94.44 127 VAL B N 1
ATOM 3624 C CA . VAL B 1 127 ? -3.271 15.312 2.064 1 94.44 127 VAL B CA 1
ATOM 3625 C C . VAL B 1 127 ? -3.832 16.375 1.12 1 94.44 127 VAL B C 1
ATOM 3627 O O . VAL B 1 127 ? -4.199 16.078 -0.018 1 94.44 127 VAL B O 1
ATOM 3630 N N . GLY B 1 128 ? -3.996 17.594 1.6 1 93 128 GLY B N 1
ATOM 3631 C CA . GLY B 1 128 ? -4.379 18.578 0.604 1 93 128 GLY B CA 1
ATOM 3632 C C . GLY B 1 128 ? -5.316 19.641 1.146 1 93 128 GLY B C 1
ATOM 3633 O O . GLY B 1 128 ? -5.582 20.641 0.477 1 93 128 GLY B O 1
ATOM 3634 N N . GLY B 1 129 ? -5.934 19.422 2.248 1 97.06 129 GLY B N 1
ATOM 3635 C CA . GLY B 1 129 ? -6.676 20.469 2.926 1 97.06 129 GLY B CA 1
ATOM 3636 C C . GLY B 1 129 ? -8.109 20.594 2.445 1 97.06 129 GLY B C 1
ATOM 3637 O O . GLY B 1 129 ? -8.664 21.688 2.383 1 97.06 129 GLY B O 1
ATOM 3638 N N . LEU B 1 130 ? -8.703 19.438 2.02 1 97.62 130 LEU B N 1
ATOM 3639 C CA . LEU B 1 130 ? -10.055 19.453 1.472 1 97.62 130 LEU B CA 1
ATOM 3640 C C . LEU B 1 130 ? -11.016 20.188 2.402 1 97.62 130 LEU B C 1
ATOM 3642 O O . LEU B 1 130 ? -11.789 21.031 1.955 1 97.62 130 LEU B O 1
ATOM 3646 N N . GLY B 1 131 ? -10.93 19.938 3.652 1 98.38 131 GLY B N 1
ATOM 3647 C CA . GLY B 1 131 ? -11.828 20.547 4.621 1 98.38 131 GLY B CA 1
ATOM 3648 C C . GLY B 1 131 ? -11.695 22.047 4.699 1 98.38 131 GLY B C 1
ATOM 3649 O O . GLY B 1 131 ? -12.695 22.766 4.684 1 98.38 131 GLY B O 1
ATOM 3650 N N . SER B 1 132 ? -10.539 22.547 4.832 1 98.38 132 SER B N 1
ATOM 3651 C CA . SER B 1 132 ? -10.297 23.984 4.926 1 98.38 132 SER B CA 1
ATOM 3652 C C . SER B 1 132 ? -10.656 24.688 3.619 1 98.38 132 SER B C 1
ATOM 3654 O O . SER B 1 132 ? -11.156 25.812 3.633 1 98.38 132 SER B O 1
ATOM 3656 N N . ARG B 1 133 ? -10.289 24.047 2.498 1 97.88 133 ARG B N 1
ATOM 3657 C CA . ARG B 1 133 ? -10.672 24.609 1.211 1 97.88 133 ARG B CA 1
ATOM 3658 C C . ARG B 1 133 ? -12.18 24.812 1.121 1 97.88 133 ARG B C 1
ATOM 3660 O O . ARG B 1 133 ? -12.648 25.859 0.67 1 97.88 133 ARG B O 1
ATOM 3667 N N . PHE B 1 134 ? -12.883 23.844 1.543 1 98.25 134 PHE B N 1
ATOM 3668 C CA . PHE B 1 134 ? -14.336 23.922 1.515 1 98.25 134 PHE B CA 1
ATOM 3669 C C . PHE B 1 134 ? -14.844 25 2.457 1 98.25 134 PHE B C 1
ATOM 3671 O O . PHE B 1 134 ? -15.695 25.812 2.082 1 98.25 134 PHE B O 1
ATOM 3678 N N . ALA B 1 135 ? -14.359 25 3.697 1 98.06 135 ALA B N 1
ATOM 3679 C CA . ALA B 1 135 ? -14.781 25.984 4.699 1 98.06 135 ALA B CA 1
ATOM 3680 C C . ALA B 1 135 ? -14.484 27.406 4.238 1 98.06 135 ALA B C 1
ATOM 3682 O O . ALA B 1 135 ? -15.273 28.312 4.488 1 98.06 135 ALA B O 1
ATOM 3683 N N . ALA B 1 136 ? -13.344 27.578 3.648 1 97.25 136 ALA B N 1
ATOM 3684 C CA . ALA B 1 136 ? -12.898 28.906 3.225 1 97.25 136 ALA B CA 1
ATOM 3685 C C . ALA B 1 136 ? -13.891 29.531 2.246 1 97.25 136 ALA B C 1
ATOM 3687 O O . ALA B 1 136 ? -14.055 30.75 2.215 1 97.25 136 ALA B O 1
ATOM 3688 N N . GLU B 1 137 ? -14.539 28.734 1.451 1 96 137 GLU B N 1
ATOM 3689 C CA . GLU B 1 1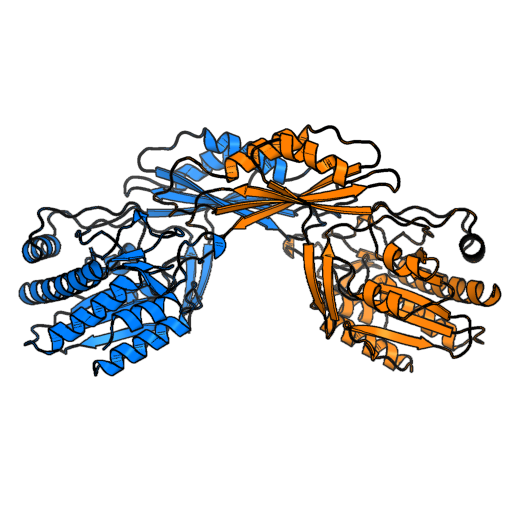37 ? -15.508 29.25 0.482 1 96 137 GLU B CA 1
ATOM 3690 C C . GLU B 1 137 ? -16.734 29.812 1.178 1 96 137 GLU B C 1
ATOM 3692 O O . GLU B 1 137 ? -17.453 30.656 0.609 1 96 137 GLU B O 1
ATOM 3697 N N . ARG B 1 138 ? -16.891 29.453 2.379 1 96 138 ARG B N 1
ATOM 3698 C CA . ARG B 1 138 ? -18.156 29.781 3.049 1 96 138 ARG B CA 1
ATOM 3699 C C . ARG B 1 138 ? -17.938 30.812 4.148 1 96 138 ARG B C 1
ATOM 3701 O O . ARG B 1 138 ? -18.875 31.484 4.574 1 96 138 ARG B O 1
ATOM 3708 N N . LEU B 1 139 ? -16.734 30.906 4.613 1 96.94 139 LEU B N 1
ATOM 3709 C CA . LEU B 1 139 ? -16.469 31.719 5.797 1 96.94 139 LEU B CA 1
ATOM 3710 C C . LEU B 1 139 ? -15.719 33 5.43 1 96.94 139 LEU B C 1
ATOM 3712 O O . LEU B 1 139 ? -14.898 33 4.512 1 96.94 139 LEU B O 1
ATOM 3716 N N . SER B 1 140 ? -16.031 34.062 6.09 1 95.69 140 SER B N 1
ATOM 3717 C CA . SER B 1 140 ? -15.32 35.312 5.969 1 95.69 140 SER B CA 1
ATOM 3718 C C . SER B 1 140 ? -15.18 36 7.32 1 95.69 140 SER B C 1
ATOM 3720 O O . SER B 1 140 ? -15.703 37.125 7.52 1 95.69 140 SER B O 1
ATOM 3722 N N . PRO B 1 141 ? -14.453 35.5 8.219 1 98.12 141 PRO B N 1
ATOM 3723 C CA . PRO B 1 141 ? -14.281 36.062 9.562 1 98.12 141 PRO B CA 1
ATOM 3724 C C . PRO B 1 141 ? -13.328 37.25 9.586 1 98.12 141 PRO B C 1
ATOM 3726 O O . PRO B 1 141 ? -12.773 37.625 8.547 1 98.12 141 PRO B O 1
ATOM 3729 N N . LEU B 1 142 ? -13.289 37.812 10.766 1 98.25 142 LEU B N 1
ATOM 3730 C CA . LEU B 1 142 ? -12.258 38.812 10.977 1 98.25 142 LEU B CA 1
ATOM 3731 C C . LEU B 1 142 ? -10.867 38.219 10.844 1 98.25 142 LEU B C 1
ATOM 3733 O O . LEU B 1 142 ? -9.969 38.844 10.266 1 98.25 142 LEU B O 1
ATOM 3737 N N . ALA B 1 143 ? -10.688 37.062 11.406 1 98.62 143 ALA B N 1
ATOM 3738 C CA . ALA B 1 143 ? -9.414 36.344 11.359 1 98.62 143 ALA B CA 1
ATOM 3739 C C . ALA B 1 143 ? -9.602 34.875 11.672 1 98.62 143 ALA B C 1
ATOM 3741 O O . ALA B 1 143 ? -10.578 34.469 12.32 1 98.62 143 ALA B O 1
ATOM 3742 N N . PHE B 1 144 ? -8.711 34.125 11.125 1 98.88 144 PHE B N 1
ATOM 3743 C CA . PHE B 1 144 ? -8.547 32.719 11.539 1 98.88 144 PHE B CA 1
ATOM 3744 C C . PHE B 1 144 ? -7.375 32.594 12.5 1 98.88 144 PHE B C 1
ATOM 3746 O O . PHE B 1 144 ? -6.316 33.188 12.289 1 98.88 144 PHE B O 1
ATOM 3753 N N . ILE B 1 145 ? -7.574 31.875 13.555 1 98.94 145 ILE B N 1
ATOM 3754 C CA . ILE B 1 145 ? -6.484 31.422 14.406 1 98.94 145 ILE B CA 1
ATOM 3755 C C . ILE B 1 145 ? -6.223 29.938 14.172 1 98.94 145 ILE B C 1
ATOM 3757 O O . ILE B 1 145 ? -7.051 29.094 14.516 1 98.94 145 ILE B O 1
ATOM 3761 N N . LEU B 1 146 ? -5.07 29.641 13.609 1 98.88 146 LEU B N 1
ATOM 3762 C CA . LEU B 1 146 ? -4.715 28.297 13.203 1 98.88 146 LEU B CA 1
ATOM 3763 C C . LEU B 1 146 ? -3.83 27.625 14.25 1 98.88 146 LEU B C 1
ATOM 3765 O O . LEU B 1 146 ? -2.787 28.172 14.625 1 98.88 146 LEU B O 1
ATOM 3769 N N . GLY B 1 147 ? -4.16 26.453 14.648 1 98.81 147 GLY B N 1
ATOM 3770 C CA . GLY B 1 147 ? -3.619 25.859 15.859 1 98.81 147 GLY B CA 1
ATOM 3771 C C . GLY B 1 147 ? -2.422 24.969 15.602 1 98.81 147 GLY B C 1
ATOM 3772 O O . GLY B 1 147 ? -2.09 24.109 16.422 1 98.81 147 GLY B O 1
ATOM 3773 N N . GLU B 1 148 ? -1.721 25.094 14.492 1 98.62 148 GLU B N 1
ATOM 3774 C CA . GLU B 1 148 ? -0.54 24.281 14.219 1 98.62 148 GLU B CA 1
ATOM 3775 C C . GLU B 1 148 ? 0.539 24.484 15.273 1 98.62 148 GLU B C 1
ATOM 3777 O O . GLU B 1 148 ? 0.672 25.594 15.82 1 98.62 148 GLU B O 1
ATOM 3782 N N . PRO B 1 149 ? 1.319 23.5 15.547 1 98.75 149 PRO B N 1
ATOM 3783 C CA . PRO B 1 149 ? 2.268 23.609 16.656 1 98.75 149 PRO B CA 1
ATOM 3784 C C . PRO B 1 149 ? 3.338 24.672 16.422 1 98.75 149 PRO B C 1
ATOM 3786 O O . PRO B 1 149 ? 3.871 24.781 15.32 1 98.75 149 PRO B O 1
ATOM 3789 N N . SER B 1 150 ? 3.604 25.391 17.5 1 98.69 150 SER B N 1
ATOM 3790 C CA . SER B 1 150 ? 4.578 26.469 17.438 1 98.69 150 SER B CA 1
ATOM 3791 C C . SER B 1 150 ? 5.188 26.75 18.812 1 98.69 150 SER B C 1
ATOM 3793 O O . SER B 1 150 ? 5.73 27.828 19.062 1 98.69 150 SER B O 1
ATOM 3795 N N . MET B 1 151 ? 4.961 25.844 19.75 1 98.19 151 MET B N 1
ATOM 3796 C CA . MET B 1 151 ? 5.406 26.031 21.141 1 98.19 151 MET B CA 1
ATOM 3797 C C . MET B 1 151 ? 4.855 27.312 21.719 1 98.19 151 MET B C 1
ATOM 3799 O O . MET B 1 151 ? 5.555 28.016 22.469 1 98.19 151 MET B O 1
ATOM 3803 N N . GLY B 1 152 ? 3.736 27.75 21.234 1 98.5 152 GLY B N 1
ATOM 3804 C CA . GLY B 1 152 ? 3.062 28.922 21.781 1 98.5 152 GLY B CA 1
ATOM 3805 C C . GLY B 1 152 ? 3.51 30.219 21.141 1 98.5 152 GLY B C 1
ATOM 3806 O O . GLY B 1 152 ? 3.082 31.297 21.547 1 98.5 152 GLY B O 1
ATOM 3807 N N . ARG B 1 153 ? 4.309 30.109 20.172 1 98.5 153 ARG B N 1
ATOM 3808 C CA . ARG B 1 153 ? 4.754 31.297 19.438 1 98.5 153 ARG B CA 1
ATOM 3809 C C . ARG B 1 153 ? 3.775 31.656 18.328 1 98.5 153 ARG B C 1
ATOM 3811 O O . ARG B 1 153 ? 3.285 30.781 17.609 1 98.5 153 ARG B O 1
ATOM 3818 N N . LEU B 1 154 ? 3.521 32.969 18.25 1 98.81 154 LEU B N 1
ATOM 3819 C CA . LEU B 1 154 ? 2.678 33.438 17.156 1 98.81 154 LEU B CA 1
ATOM 3820 C C . LEU B 1 154 ? 3.393 33.281 15.812 1 98.81 154 LEU B C 1
ATOM 3822 O O . LEU B 1 154 ? 4.586 33.594 15.703 1 98.81 154 LEU B O 1
ATOM 3826 N N . MET B 1 155 ? 2.701 32.781 14.852 1 98.88 155 MET B N 1
ATOM 3827 C CA . MET B 1 155 ? 3.24 32.562 13.516 1 98.88 155 MET B CA 1
ATOM 3828 C C . MET B 1 155 ? 2.459 33.375 12.477 1 98.88 155 MET B C 1
ATOM 3830 O O . MET B 1 155 ? 1.241 33.531 12.586 1 98.88 155 MET B O 1
ATOM 3834 N N . ARG B 1 156 ? 3.172 33.844 11.398 1 98.75 156 ARG B N 1
ATOM 3835 C CA . ARG B 1 156 ? 2.52 34.688 10.406 1 98.75 156 ARG B CA 1
ATOM 3836 C C . ARG B 1 156 ? 2.596 34.062 9.016 1 98.75 156 ARG B C 1
ATOM 3838 O O . ARG B 1 156 ? 2.248 34.688 8.023 1 98.75 156 ARG B O 1
ATOM 3845 N N . GLY B 1 157 ? 3.158 32.844 8.984 1 98.38 157 GLY B N 1
ATOM 3846 C CA . GLY B 1 157 ? 3.258 32.219 7.676 1 98.38 157 GLY B CA 1
ATOM 3847 C C . GLY B 1 157 ? 4.055 30.922 7.695 1 98.38 157 GLY B C 1
ATOM 3848 O O . GLY B 1 157 ? 4.367 30.406 8.766 1 98.38 157 GLY B O 1
ATOM 3849 N N . HIS B 1 158 ? 4.258 30.375 6.492 1 98.44 158 HIS B N 1
ATOM 3850 C CA . HIS B 1 158 ? 4.98 29.125 6.352 1 98.44 158 HIS B CA 1
ATOM 3851 C C . HIS B 1 158 ? 5.426 28.906 4.906 1 98.44 158 HIS B C 1
ATOM 3853 O O . HIS B 1 158 ? 5.043 29.656 4.012 1 98.44 158 HIS B O 1
ATOM 3859 N N . ARG B 1 159 ? 6.258 27.938 4.691 1 97.94 159 ARG B N 1
ATOM 3860 C CA . ARG B 1 159 ? 6.703 27.516 3.371 1 97.94 159 ARG B CA 1
ATOM 3861 C C . ARG B 1 159 ? 5.586 26.797 2.621 1 97.94 159 ARG B C 1
ATOM 3863 O O . ARG B 1 159 ? 4.656 26.266 3.236 1 97.94 159 ARG B O 1
ATOM 3870 N N . GLY B 1 160 ? 5.746 26.859 1.258 1 98.06 160 GLY B N 1
ATOM 3871 C CA . GLY B 1 160 ? 4.898 26.031 0.429 1 98.06 160 GLY B CA 1
ATOM 3872 C C . GLY B 1 160 ? 5.367 24.578 0.367 1 98.06 160 GLY B C 1
ATOM 3873 O O . GLY B 1 160 ? 6.434 24.25 0.885 1 98.06 160 GLY B O 1
ATOM 3874 N N . ARG B 1 161 ? 4.496 23.75 -0.247 1 97.94 161 ARG B N 1
ATOM 3875 C CA . ARG B 1 161 ? 4.82 22.344 -0.435 1 97.94 161 ARG B CA 1
ATOM 3876 C C . ARG B 1 161 ? 4.449 21.875 -1.839 1 97.94 161 ARG B C 1
ATOM 3878 O O . ARG B 1 161 ? 3.432 22.297 -2.391 1 97.94 161 ARG B O 1
ATOM 3885 N N . ALA B 1 162 ? 5.27 21.125 -2.402 1 97.81 162 ALA B N 1
ATOM 3886 C CA . ALA B 1 162 ? 4.961 20.344 -3.602 1 97.81 162 ALA B CA 1
ATOM 3887 C C . ALA B 1 162 ? 5.32 18.875 -3.41 1 97.81 162 ALA B C 1
ATOM 3889 O O . ALA B 1 162 ? 6.273 18.547 -2.701 1 97.81 162 ALA B O 1
ATOM 3890 N N . GLU B 1 163 ? 4.523 18.078 -3.959 1 98 163 GLU B N 1
ATOM 3891 C CA . GLU B 1 163 ? 4.859 16.656 -4.086 1 98 163 GLU B CA 1
ATOM 3892 C C . GLU B 1 163 ? 5.234 16.312 -5.523 1 98 163 GLU B C 1
ATOM 3894 O O . GLU B 1 163 ? 4.496 16.625 -6.457 1 98 163 GLU B O 1
ATOM 3899 N N . ILE B 1 164 ? 6.359 15.703 -5.727 1 98.44 164 ILE B N 1
ATOM 3900 C CA . ILE B 1 164 ? 6.812 15.281 -7.047 1 98.44 164 ILE B CA 1
ATOM 3901 C C . ILE B 1 164 ? 6.934 13.766 -7.098 1 98.44 164 ILE B C 1
ATOM 3903 O O . ILE B 1 164 ? 7.551 13.156 -6.219 1 98.44 164 ILE B O 1
ATOM 3907 N N . TRP B 1 165 ? 6.301 13.203 -8.07 1 98.56 165 TRP B N 1
ATOM 3908 C CA . TRP B 1 165 ? 6.414 11.766 -8.32 1 98.56 165 TRP B CA 1
ATOM 3909 C C . TRP B 1 165 ? 7.438 11.484 -9.422 1 98.56 165 TRP B C 1
ATOM 3911 O O . TRP B 1 165 ? 7.512 12.219 -10.406 1 98.56 165 TRP B O 1
ATOM 3921 N N . VAL B 1 166 ? 8.242 10.516 -9.195 1 98.81 166 VAL B N 1
ATOM 3922 C CA . VAL B 1 166 ? 9.219 10.039 -10.172 1 98.81 166 VAL B CA 1
ATOM 3923 C C . VAL B 1 166 ? 8.945 8.57 -10.492 1 98.81 166 VAL B C 1
ATOM 3925 O O . VAL B 1 166 ? 9.156 7.695 -9.641 1 98.81 166 VAL B O 1
ATOM 3928 N N . ASP B 1 167 ? 8.539 8.305 -11.703 1 98.62 167 ASP B N 1
ATOM 3929 C CA . ASP B 1 167 ? 8.156 6.953 -12.094 1 98.62 167 ASP B CA 1
ATOM 3930 C C . ASP B 1 167 ? 9.234 6.309 -12.961 1 98.62 167 ASP B C 1
ATOM 3932 O O . ASP B 1 167 ? 9.656 6.879 -13.969 1 98.62 167 ASP B O 1
ATOM 3936 N N . PHE B 1 168 ? 9.688 5.172 -12.555 1 98.69 168 PHE B N 1
ATOM 3937 C CA . PHE B 1 168 ? 10.594 4.336 -13.336 1 98.69 168 PHE B CA 1
ATOM 3938 C C . PHE B 1 168 ? 9.844 3.176 -13.977 1 98.69 168 PHE B C 1
ATOM 3940 O O . PHE B 1 168 ? 9.344 2.291 -13.281 1 98.69 168 PHE B O 1
ATOM 3947 N N . GLU B 1 169 ? 9.812 3.17 -15.258 1 97.12 169 GLU B N 1
ATOM 3948 C CA . GLU B 1 169 ? 9.055 2.146 -15.977 1 97.12 169 GLU B CA 1
ATOM 3949 C C . GLU B 1 169 ? 9.844 0.845 -16.078 1 97.12 169 GLU B C 1
ATOM 3951 O O . GLU B 1 169 ? 11.062 0.864 -16.297 1 97.12 169 GLU B O 1
ATOM 3956 N N . GLY B 1 170 ? 9.188 -0.265 -15.828 1 96.44 170 GLY B N 1
ATOM 3957 C CA . GLY B 1 170 ? 9.742 -1.597 -16 1 96.44 170 GLY B CA 1
ATOM 3958 C C . GLY B 1 170 ? 8.82 -2.529 -16.766 1 96.44 170 GLY B C 1
ATOM 3959 O O . GLY B 1 170 ? 7.871 -2.082 -17.406 1 96.44 170 GLY B O 1
ATOM 3960 N N . GLU B 1 171 ? 9.227 -3.756 -16.797 1 94.75 171 GLU B N 1
ATOM 3961 C CA . GLU B 1 171 ? 8.445 -4.801 -17.453 1 94.75 171 GLU B CA 1
ATOM 3962 C C . GLU B 1 171 ? 7.969 -5.848 -16.438 1 94.75 171 GLU B C 1
ATOM 3964 O O . GLU B 1 171 ? 8.781 -6.477 -15.766 1 94.75 171 GLU B O 1
ATOM 3969 N N . GLU B 1 172 ? 6.668 -5.949 -16.359 1 96.12 172 GLU B N 1
ATOM 3970 C CA . GLU B 1 172 ? 6.109 -6.984 -15.492 1 96.12 172 GLU B CA 1
ATOM 3971 C C . GLU B 1 172 ? 6.414 -8.375 -16.031 1 96.12 172 GLU B C 1
ATOM 3973 O O . GLU B 1 172 ? 6.176 -8.656 -17.219 1 96.12 172 GLU B O 1
ATOM 3978 N N . ALA B 1 173 ? 6.91 -9.227 -15.25 1 95.56 173 ALA B N 1
ATOM 3979 C CA . ALA B 1 173 ? 7.211 -10.617 -15.617 1 95.56 173 ALA B CA 1
ATOM 3980 C C . ALA B 1 173 ? 7.234 -11.508 -14.383 1 95.56 173 ALA B C 1
ATOM 3982 O O . ALA B 1 173 ? 7.441 -11.031 -13.266 1 95.56 173 ALA B O 1
ATOM 3983 N N . HIS B 1 174 ? 6.938 -12.719 -14.648 1 95.94 174 HIS B N 1
ATOM 3984 C CA . HIS B 1 174 ? 7.184 -13.703 -13.602 1 95.94 174 HIS B CA 1
ATOM 3985 C C . HIS B 1 174 ? 8.633 -13.648 -13.125 1 95.94 174 HIS B C 1
ATOM 3987 O O . HIS B 1 174 ? 9.562 -13.75 -13.93 1 95.94 174 HIS B O 1
ATOM 3993 N N . ALA B 1 175 ? 8.805 -13.547 -11.844 1 96.81 175 ALA B N 1
ATOM 3994 C CA . ALA B 1 175 ? 10.141 -13.328 -11.297 1 96.81 175 ALA B CA 1
ATOM 3995 C C . ALA B 1 175 ? 11.102 -14.438 -11.711 1 96.81 175 ALA B C 1
ATOM 3997 O O . ALA B 1 175 ? 12.281 -14.188 -11.969 1 96.81 175 ALA B O 1
ATOM 3998 N N . ALA B 1 176 ? 10.586 -15.648 -11.773 1 96.56 176 ALA B N 1
ATOM 3999 C CA . ALA B 1 176 ? 11.414 -16.797 -12.133 1 96.56 176 ALA B CA 1
ATOM 4000 C C . ALA B 1 176 ? 11.906 -16.688 -13.57 1 96.56 176 ALA B C 1
ATOM 4002 O O . ALA B 1 176 ? 12.914 -17.312 -13.938 1 96.56 176 ALA B O 1
ATOM 4003 N N . LEU B 1 177 ? 11.203 -15.953 -14.391 1 96.19 177 LEU B N 1
ATOM 4004 C CA . LEU B 1 177 ? 11.477 -15.914 -15.82 1 96.19 177 LEU B CA 1
ATOM 4005 C C . LEU B 1 177 ? 12 -14.539 -16.234 1 96.19 177 LEU B C 1
ATOM 4007 O O . LEU B 1 177 ? 12.336 -14.328 -17.406 1 96.19 177 LEU B O 1
ATOM 4011 N N . ALA B 1 178 ? 12.094 -13.617 -15.312 1 95.38 178 ALA B N 1
ATOM 4012 C CA . ALA B 1 178 ? 12.438 -12.234 -15.609 1 95.38 178 ALA B CA 1
ATOM 4013 C C . ALA B 1 178 ? 13.891 -12.109 -16.062 1 95.38 178 ALA B C 1
ATOM 4015 O O . ALA B 1 178 ? 14.75 -12.875 -15.609 1 95.38 178 ALA B O 1
ATOM 4016 N N . GLY B 1 179 ? 14.125 -11.18 -16.922 1 93.25 179 GLY B N 1
ATOM 4017 C CA . GLY B 1 179 ? 15.484 -10.844 -17.328 1 93.25 179 GLY B CA 1
ATOM 4018 C C . GLY B 1 179 ? 16.203 -9.945 -16.328 1 93.25 179 GLY B C 1
ATOM 4019 O O . GLY B 1 179 ? 15.703 -9.727 -15.227 1 93.25 179 GLY B O 1
ATOM 4020 N N . PRO B 1 180 ? 17.359 -9.461 -16.719 1 92.38 180 PRO B N 1
ATOM 4021 C CA . PRO B 1 180 ? 18.203 -8.68 -15.797 1 92.38 180 PRO B CA 1
ATOM 4022 C C . PRO B 1 180 ? 17.719 -7.234 -15.648 1 92.38 180 PRO B C 1
ATOM 4024 O O . PRO B 1 180 ? 18.094 -6.555 -14.688 1 92.38 180 PRO B O 1
ATOM 4027 N N . GLU B 1 181 ? 16.953 -6.77 -16.672 1 94.81 181 GLU B N 1
ATOM 4028 C CA . GLU B 1 181 ? 16.438 -5.402 -16.578 1 94.81 181 GLU B CA 1
ATOM 4029 C C . GLU B 1 181 ? 15.422 -5.273 -15.445 1 94.81 181 GLU B C 1
ATOM 4031 O O . GLU B 1 181 ? 14.539 -6.117 -15.305 1 94.81 181 GLU B O 1
ATOM 4036 N N . ASN B 1 182 ? 15.586 -4.258 -14.633 1 97.62 182 ASN B N 1
ATOM 4037 C CA . ASN B 1 182 ? 14.75 -4.031 -13.461 1 97.62 182 ASN B CA 1
ATOM 4038 C C . ASN B 1 182 ? 14.711 -2.557 -13.078 1 97.62 182 ASN B C 1
ATOM 4040 O O . ASN B 1 182 ? 15.758 -1.941 -12.852 1 97.62 182 ASN B O 1
ATOM 4044 N N . PRO B 1 183 ? 13.516 -1.982 -13.008 1 98.19 183 PRO B N 1
ATOM 4045 C CA . PRO B 1 183 ? 13.422 -0.551 -12.711 1 98.19 183 PRO B CA 1
ATOM 4046 C C . PRO B 1 183 ? 13.961 -0.193 -11.328 1 98.19 183 PRO B C 1
ATOM 4048 O O . PRO B 1 183 ? 14.227 0.979 -11.055 1 98.19 183 PRO B O 1
ATOM 4051 N N . LEU B 1 184 ? 14.125 -1.126 -10.43 1 98.56 184 LEU B N 1
ATOM 4052 C CA . LEU B 1 184 ? 14.703 -0.875 -9.117 1 98.56 184 LEU B CA 1
ATOM 4053 C C . LEU B 1 184 ? 16.156 -0.421 -9.242 1 98.56 184 LEU B C 1
ATOM 4055 O O . LEU B 1 184 ? 16.641 0.369 -8.43 1 98.56 184 LEU B O 1
ATOM 4059 N N . PHE B 1 185 ? 16.859 -0.894 -10.266 1 98.38 185 PHE B N 1
ATOM 4060 C CA . PHE B 1 185 ? 18.234 -0.457 -10.477 1 98.38 185 PHE B CA 1
ATOM 4061 C C . PHE B 1 185 ? 18.281 0.962 -11.031 1 98.38 185 PHE B C 1
ATOM 4063 O O . PHE B 1 185 ? 19.172 1.735 -10.711 1 98.38 185 PHE B O 1
ATOM 4070 N N . ASP B 1 186 ? 17.281 1.335 -11.883 1 98.25 186 ASP B N 1
ATOM 4071 C CA . ASP B 1 186 ? 17.141 2.721 -12.32 1 98.25 186 ASP B CA 1
ATOM 4072 C C . ASP B 1 186 ? 16.891 3.646 -11.133 1 98.25 186 ASP B C 1
ATOM 4074 O O . ASP B 1 186 ? 17.453 4.738 -11.055 1 98.25 186 ASP B O 1
ATOM 4078 N N . LEU B 1 187 ? 16 3.193 -10.219 1 98.69 187 LEU B N 1
ATOM 4079 C CA . LEU B 1 187 ? 15.75 3.934 -8.992 1 98.69 187 LEU B CA 1
ATOM 4080 C C . LEU B 1 187 ? 17.047 4.191 -8.227 1 98.69 187 LEU B C 1
ATOM 4082 O O . LEU B 1 187 ? 17.281 5.301 -7.746 1 98.69 187 LEU B O 1
ATOM 4086 N N . ALA B 1 188 ? 17.906 3.172 -8.109 1 98.5 188 ALA B N 1
ATOM 4087 C CA . ALA B 1 188 ? 19.156 3.27 -7.363 1 98.5 188 ALA B CA 1
ATOM 4088 C C . ALA B 1 188 ? 20.062 4.352 -7.949 1 98.5 188 ALA B C 1
ATOM 4090 O O . ALA B 1 188 ? 20.516 5.238 -7.227 1 98.5 188 ALA B O 1
ATOM 4091 N N . ASP B 1 189 ? 20.234 4.266 -9.273 1 98.25 189 ASP B N 1
ATOM 4092 C CA . ASP B 1 189 ? 21.062 5.266 -9.945 1 98.25 189 ASP B CA 1
ATOM 4093 C C . ASP B 1 189 ? 20.5 6.672 -9.742 1 98.25 189 ASP B C 1
ATOM 4095 O O . ASP B 1 189 ? 21.25 7.609 -9.469 1 98.25 189 ASP B O 1
ATOM 4099 N N . TYR B 1 190 ? 19.234 6.805 -9.891 1 98.75 190 TYR B N 1
ATOM 4100 C CA . TYR B 1 190 ? 18.547 8.086 -9.766 1 98.75 190 TYR B CA 1
ATOM 4101 C C . TYR B 1 190 ? 18.734 8.672 -8.367 1 98.75 190 TYR B C 1
ATOM 4103 O O . TYR B 1 190 ? 19.047 9.852 -8.219 1 98.75 190 TYR B O 1
ATOM 4111 N N . LEU B 1 191 ? 18.516 7.863 -7.316 1 98.56 191 LEU B N 1
ATOM 4112 C CA . LEU B 1 191 ? 18.609 8.305 -5.934 1 98.56 191 LEU B CA 1
ATOM 4113 C C . LEU B 1 191 ? 20.016 8.805 -5.621 1 98.56 191 LEU B C 1
ATOM 4115 O O . LEU B 1 191 ? 20.188 9.789 -4.902 1 98.56 191 LEU B O 1
ATOM 4119 N N . LEU B 1 192 ? 21.016 8.102 -6.121 1 97.62 192 LEU B N 1
ATOM 4120 C CA . LEU B 1 192 ? 22.391 8.539 -5.883 1 97.62 192 LEU B CA 1
ATOM 4121 C C . LEU B 1 192 ? 22.656 9.875 -6.562 1 97.62 192 LEU B C 1
ATOM 4123 O O . LEU B 1 192 ? 23.328 10.742 -5.992 1 97.62 192 LEU B O 1
ATOM 4127 N N . ALA B 1 193 ? 22.172 10.023 -7.777 1 98.06 193 ALA B N 1
ATOM 4128 C CA . ALA B 1 193 ? 22.281 11.305 -8.461 1 98.06 193 ALA B CA 1
ATOM 4129 C C . ALA B 1 193 ? 21.547 12.406 -7.707 1 98.06 193 ALA B C 1
ATOM 4131 O O . ALA B 1 193 ? 22.031 13.531 -7.609 1 98.06 193 ALA B O 1
ATOM 4132 N N . LEU B 1 194 ? 20.391 12.07 -7.215 1 97.88 194 LEU B N 1
ATOM 4133 C CA . LEU B 1 194 ? 19.562 13.008 -6.469 1 97.88 194 LEU B CA 1
ATOM 4134 C C . LEU B 1 194 ? 20.281 13.508 -5.227 1 97.88 194 LEU B C 1
ATOM 4136 O O . LEU B 1 194 ? 20.203 14.695 -4.887 1 97.88 194 LEU B O 1
ATOM 4140 N N . LYS B 1 195 ? 20.891 12.594 -4.531 1 95.69 195 LYS B N 1
ATOM 4141 C CA . LYS B 1 195 ? 21.609 12.898 -3.299 1 95.69 195 LYS B CA 1
ATOM 4142 C C . LYS B 1 195 ? 22.609 14.031 -3.514 1 95.69 195 LYS B C 1
ATOM 4144 O O . LYS B 1 195 ? 22.828 14.844 -2.619 1 95.69 195 LYS B O 1
ATOM 4149 N N . ASP B 1 196 ? 23.125 14.141 -4.707 1 94.75 196 ASP B N 1
ATOM 4150 C CA . ASP B 1 196 ? 24.188 15.102 -4.996 1 94.75 196 ASP B CA 1
ATOM 4151 C C . ASP B 1 196 ? 23.656 16.312 -5.75 1 94.75 196 ASP B C 1
ATOM 4153 O O . ASP B 1 196 ? 24.406 17.203 -6.137 1 94.75 196 ASP B O 1
ATOM 4157 N N . LEU B 1 197 ? 22.391 16.391 -5.957 1 95.31 197 LEU B N 1
ATOM 4158 C CA . LEU B 1 197 ? 21.781 17.469 -6.742 1 95.31 197 LEU B CA 1
ATOM 4159 C C . LEU B 1 197 ? 21.812 18.781 -5.973 1 95.31 197 LEU B C 1
ATOM 4161 O O . LEU B 1 197 ? 21.219 18.891 -4.895 1 95.31 197 LEU B O 1
ATOM 4165 N N . PRO B 1 198 ? 22.484 19.828 -6.438 1 93.88 198 PRO B N 1
ATOM 4166 C CA . PRO B 1 198 ? 22.375 21.156 -5.812 1 93.88 198 PRO B CA 1
ATOM 4167 C C . PRO B 1 198 ? 20.984 21.75 -5.945 1 93.88 198 PRO B C 1
ATOM 4169 O O . PRO B 1 198 ? 20.391 21.734 -7.027 1 93.88 198 PRO B O 1
ATOM 4172 N N . LEU B 1 199 ? 20.484 22.25 -4.906 1 93.19 199 LEU B N 1
ATOM 4173 C CA . LEU B 1 199 ? 19.141 22.828 -4.918 1 93.19 199 LEU B CA 1
ATOM 4174 C C . LEU B 1 199 ? 19.188 24.344 -4.953 1 93.19 199 LEU B C 1
ATOM 4176 O O . LEU B 1 199 ? 20.078 24.953 -4.348 1 93.19 199 LEU B O 1
ATOM 4180 N N . PRO B 1 200 ? 18.234 24.984 -5.594 1 90.75 200 PRO B N 1
ATOM 4181 C CA . PRO B 1 200 ? 18.125 26.438 -5.516 1 90.75 200 PRO B CA 1
ATOM 4182 C C . PRO B 1 200 ? 17.812 26.938 -4.105 1 90.75 200 PRO B C 1
ATOM 4184 O O . PRO B 1 200 ? 17.266 26.188 -3.291 1 90.75 200 PRO B O 1
ATOM 4187 N N . PRO B 1 201 ? 18.188 28.172 -3.885 1 91.81 201 PRO B N 1
ATOM 4188 C CA . PRO B 1 201 ? 17.859 28.75 -2.574 1 91.81 201 PRO B CA 1
ATOM 4189 C C . PRO B 1 201 ? 16.359 28.734 -2.285 1 91.81 201 PRO B C 1
ATOM 4191 O O . PRO B 1 201 ? 15.555 28.969 -3.188 1 91.81 201 PRO B O 1
ATOM 4194 N N . GLY B 1 202 ? 16.062 28.453 -1.062 1 94.62 202 GLY B N 1
ATOM 4195 C CA . GLY B 1 202 ? 14.68 28.547 -0.629 1 94.62 202 GLY B CA 1
ATOM 4196 C C . GLY B 1 202 ? 13.898 27.266 -0.868 1 94.62 202 GLY B C 1
ATOM 4197 O O . GLY B 1 202 ? 12.68 27.234 -0.674 1 94.62 202 GLY B O 1
ATOM 4198 N N . LEU B 1 203 ? 14.664 26.25 -1.388 1 95.88 203 LEU B N 1
ATOM 4199 C CA . LEU B 1 203 ? 14.016 24.969 -1.619 1 95.88 203 LEU B CA 1
ATOM 4200 C C . LEU B 1 203 ? 14.633 23.875 -0.738 1 95.88 203 LEU B C 1
ATOM 4202 O O . LEU B 1 203 ? 15.844 23.859 -0.513 1 95.88 203 LEU B O 1
ATOM 4206 N N . LYS B 1 204 ? 13.789 23.062 -0.249 1 96.31 204 LYS B N 1
ATOM 4207 C CA . LYS B 1 204 ? 14.195 21.828 0.429 1 96.31 204 LYS B CA 1
ATOM 4208 C C . LYS B 1 204 ? 13.547 20.609 -0.214 1 96.31 204 LYS B C 1
ATOM 4210 O O . LYS B 1 204 ? 12.336 20.578 -0.425 1 96.31 204 LYS B O 1
ATOM 4215 N N . LEU B 1 205 ? 14.359 19.656 -0.585 1 97.38 205 LEU B N 1
ATOM 4216 C CA . LEU B 1 205 ? 13.891 18.422 -1.227 1 97.38 205 LEU B CA 1
ATOM 4217 C C . LEU B 1 205 ? 14.148 17.219 -0.334 1 97.38 205 LEU B C 1
ATOM 4219 O O . LEU B 1 205 ? 15.266 17.016 0.132 1 97.38 205 LEU B O 1
ATOM 4223 N N . THR B 1 206 ? 13.109 16.438 -0.075 1 97.94 206 THR B N 1
ATOM 4224 C CA . THR B 1 206 ? 13.219 15.281 0.802 1 97.94 206 THR B CA 1
ATOM 4225 C C . THR B 1 206 ? 12.539 14.07 0.175 1 97.94 206 THR B C 1
ATOM 4227 O O . THR B 1 206 ? 11.328 14.062 -0.03 1 97.94 206 THR B O 1
ATOM 4230 N N . PRO B 1 207 ? 13.328 12.984 -0.18 1 98.44 207 PRO B N 1
ATOM 4231 C CA . PRO B 1 207 ? 12.656 11.727 -0.525 1 98.44 207 PRO B CA 1
ATOM 4232 C C . PRO B 1 207 ? 11.852 11.148 0.637 1 98.44 207 PRO B C 1
ATOM 4234 O O . PRO B 1 207 ? 12.375 11 1.744 1 98.44 207 PRO B O 1
ATOM 4237 N N . THR B 1 208 ? 10.594 10.766 0.391 1 98.31 208 THR B N 1
ATOM 4238 C CA . THR B 1 208 ? 9.742 10.398 1.52 1 98.31 208 THR B CA 1
ATOM 4239 C C . THR B 1 208 ? 9.164 9.008 1.329 1 98.31 208 THR B C 1
ATOM 4241 O O . THR B 1 208 ? 8.633 8.414 2.273 1 98.31 208 THR B O 1
ATOM 4244 N N . GLY B 1 209 ? 9.234 8.508 0.097 1 98 209 GLY B N 1
ATOM 4245 C CA . GLY B 1 209 ? 8.641 7.191 -0.073 1 98 209 GLY B CA 1
ATOM 4246 C C . GLY B 1 209 ? 8.992 6.539 -1.396 1 98 209 GLY B C 1
ATOM 4247 O O . GLY B 1 209 ? 9.609 7.172 -2.258 1 98 209 GLY B O 1
ATOM 4248 N N . VAL B 1 210 ? 8.656 5.301 -1.519 1 98.62 210 VAL B N 1
ATOM 4249 C CA . VAL B 1 210 ? 8.828 4.488 -2.721 1 98.62 210 VAL B CA 1
ATOM 4250 C C . VAL B 1 210 ? 7.82 3.344 -2.721 1 98.62 210 VAL B C 1
ATOM 4252 O O . VAL B 1 210 ? 7.398 2.879 -1.66 1 98.62 210 VAL B O 1
ATOM 4255 N N . ALA B 1 211 ? 7.414 2.982 -3.889 1 97.94 211 ALA B N 1
ATOM 4256 C CA . ALA B 1 211 ? 6.504 1.849 -4.027 1 97.94 211 ALA B CA 1
ATOM 4257 C C . ALA B 1 211 ? 6.66 1.183 -5.391 1 97.94 211 ALA B C 1
ATOM 4259 O O . ALA B 1 211 ? 7.027 1.837 -6.371 1 97.94 211 ALA B O 1
ATOM 4260 N N . ALA B 1 212 ? 6.441 -0.037 -5.422 1 97.81 212 ALA B N 1
ATOM 4261 C CA . ALA B 1 212 ? 6.43 -0.793 -6.672 1 97.81 212 ALA B CA 1
ATOM 4262 C C . ALA B 1 212 ? 5.016 -1.238 -7.031 1 97.81 212 ALA B C 1
ATOM 4264 O O . ALA B 1 212 ? 4.242 -1.633 -6.16 1 97.81 212 ALA B O 1
ATOM 4265 N N . TYR B 1 213 ? 4.73 -1.199 -8.25 1 96.5 213 TYR B N 1
ATOM 4266 C CA . TYR B 1 213 ? 3.439 -1.63 -8.773 1 96.5 213 TYR B CA 1
ATOM 4267 C C . TYR B 1 213 ? 3.617 -2.686 -9.859 1 96.5 213 TYR B C 1
ATOM 4269 O O . TYR B 1 213 ? 4.531 -2.592 -10.68 1 96.5 213 TYR B O 1
ATOM 4277 N N . PRO B 1 214 ? 2.721 -3.744 -9.914 1 94.12 214 PRO B N 1
ATOM 4278 C CA . PRO B 1 214 ? 1.48 -3.832 -9.141 1 94.12 214 PRO B CA 1
ATOM 4279 C C . PRO B 1 214 ? 1.71 -4.328 -7.711 1 94.12 214 PRO B C 1
ATOM 4281 O O . PRO B 1 214 ? 0.776 -4.359 -6.906 1 94.12 214 PRO B O 1
ATOM 4284 N N . GLY B 1 215 ? 2.973 -4.797 -7.426 1 92.81 215 GLY B N 1
ATOM 4285 C CA . GLY B 1 215 ? 3.311 -4.98 -6.023 1 92.81 215 GLY B CA 1
ATOM 4286 C C . GLY B 1 215 ? 3.389 -6.441 -5.613 1 92.81 215 GLY B C 1
ATOM 4287 O O . GLY B 1 215 ? 3.648 -6.754 -4.449 1 92.81 215 GLY B O 1
ATOM 4288 N N . ALA B 1 216 ? 3.117 -7.379 -6.527 1 94.25 216 ALA B N 1
ATOM 4289 C CA . ALA B 1 216 ? 3.32 -8.781 -6.184 1 94.25 216 ALA B CA 1
ATOM 4290 C C . ALA B 1 216 ? 4.789 -9.07 -5.887 1 94.25 216 ALA B C 1
ATOM 4292 O O . ALA B 1 216 ? 5.68 -8.539 -6.555 1 94.25 216 ALA B O 1
ATOM 4293 N N . ARG B 1 217 ? 5.051 -9.961 -4.973 1 96.19 217 ARG B N 1
ATOM 4294 C CA . ARG B 1 217 ? 6.414 -10.227 -4.535 1 96.19 217 ARG B CA 1
ATOM 4295 C C . ARG B 1 217 ? 7.09 -11.266 -5.426 1 96.19 217 ARG B C 1
ATOM 4297 O O . ARG B 1 217 ? 8.297 -11.5 -5.316 1 96.19 217 ARG B O 1
ATOM 4304 N N . ASN B 1 218 ? 6.328 -11.859 -6.312 1 97.12 218 ASN B N 1
ATOM 4305 C CA . ASN B 1 218 ? 6.871 -12.82 -7.262 1 97.12 218 ASN B CA 1
ATOM 4306 C C . ASN B 1 218 ? 6.734 -12.328 -8.703 1 97.12 218 ASN B C 1
ATOM 4308 O O . ASN B 1 218 ? 6.699 -13.133 -9.633 1 97.12 218 ASN B O 1
ATOM 4312 N N . GLN B 1 219 ? 6.668 -11.094 -8.852 1 96.88 219 GLN B N 1
ATOM 4313 C CA . GLN B 1 219 ? 6.559 -10.398 -10.133 1 96.88 219 GLN B CA 1
ATOM 4314 C C . GLN B 1 219 ? 7.422 -9.141 -10.148 1 96.88 219 GLN B C 1
ATOM 4316 O O . GLN B 1 219 ? 7.461 -8.391 -9.172 1 96.88 219 GLN B O 1
ATOM 4321 N N . THR B 1 220 ? 8.164 -8.961 -11.25 1 97.69 220 THR B N 1
ATOM 4322 C CA . THR B 1 220 ? 8.914 -7.715 -11.359 1 97.69 220 THR B CA 1
ATOM 4323 C C . THR B 1 220 ? 7.973 -6.527 -11.539 1 97.69 220 THR B C 1
ATOM 4325 O O . THR B 1 220 ? 6.887 -6.676 -12.102 1 97.69 220 THR B O 1
ATOM 4328 N N . PRO B 1 221 ? 8.398 -5.371 -11.133 1 97.56 221 PRO B N 1
ATOM 4329 C CA . PRO B 1 221 ? 7.496 -4.219 -11.188 1 97.56 221 PRO B CA 1
ATOM 4330 C C . PRO B 1 221 ? 7.324 -3.666 -12.602 1 97.56 221 PRO B C 1
ATOM 4332 O O . PRO B 1 221 ? 8.289 -3.605 -13.367 1 97.56 221 PRO B O 1
ATOM 4335 N N . GLY B 1 222 ? 6.066 -3.332 -12.938 1 96.75 222 GLY B N 1
ATOM 4336 C CA . GLY B 1 222 ? 5.828 -2.543 -14.133 1 96.75 222 GLY B CA 1
ATOM 4337 C C . GLY B 1 222 ? 6.227 -1.087 -13.977 1 96.75 222 GLY B C 1
ATOM 4338 O O . GLY B 1 222 ? 6.598 -0.432 -14.953 1 96.75 222 GLY B O 1
ATOM 4339 N N . VAL B 1 223 ? 6.125 -0.623 -12.734 1 97.75 223 VAL B N 1
ATOM 4340 C CA . VAL B 1 223 ? 6.539 0.739 -12.414 1 97.75 223 VAL B CA 1
ATOM 4341 C C . VAL B 1 223 ? 7.02 0.805 -10.961 1 97.75 223 VAL B C 1
ATOM 4343 O O . VAL B 1 223 ? 6.445 0.158 -10.086 1 97.75 223 VAL B O 1
ATOM 4346 N N . VAL B 1 224 ? 8.109 1.48 -10.734 1 98.5 224 VAL B N 1
ATOM 4347 C CA . VAL B 1 224 ? 8.539 1.886 -9.406 1 98.5 224 VAL B CA 1
ATOM 4348 C C . VAL B 1 224 ? 8.406 3.4 -9.25 1 98.5 224 VAL B C 1
ATOM 4350 O O . VAL B 1 224 ? 8.867 4.156 -10.109 1 98.5 224 VAL B O 1
ATOM 4353 N N . ARG B 1 225 ? 7.742 3.865 -8.227 1 98.75 225 ARG B N 1
ATOM 4354 C CA . ARG B 1 225 ? 7.492 5.289 -8.039 1 98.75 225 ARG B CA 1
ATOM 4355 C C . ARG B 1 225 ? 8.219 5.812 -6.801 1 98.75 225 ARG B C 1
ATOM 4357 O O . ARG B 1 225 ? 8.07 5.254 -5.711 1 98.75 225 ARG B O 1
ATOM 4364 N N . LEU B 1 226 ? 8.969 6.816 -6.977 1 98.88 226 LEU B N 1
ATOM 4365 C CA . LEU B 1 226 ? 9.609 7.574 -5.906 1 98.88 226 LEU B CA 1
ATOM 4366 C C . LEU B 1 226 ? 8.805 8.828 -5.578 1 98.88 226 LEU B C 1
ATOM 4368 O O . LEU B 1 226 ? 8.336 9.523 -6.48 1 98.88 226 LEU B O 1
ATOM 4372 N N . TYR B 1 227 ? 8.609 9.047 -4.324 1 98.69 227 TYR B N 1
ATOM 4373 C CA . TYR B 1 227 ? 7.906 10.242 -3.861 1 98.69 227 TYR B CA 1
ATOM 4374 C C . TYR B 1 227 ? 8.883 11.258 -3.279 1 98.69 227 TYR B C 1
ATOM 4376 O O . TYR B 1 227 ? 9.672 10.93 -2.391 1 98.69 227 TYR B O 1
ATOM 4384 N N . LEU B 1 228 ? 8.789 12.461 -3.752 1 98.56 228 LEU B N 1
ATOM 4385 C CA . LEU B 1 228 ? 9.625 13.562 -3.277 1 98.56 228 LEU B CA 1
ATOM 4386 C C . LEU B 1 228 ? 8.766 14.68 -2.688 1 98.56 228 LEU B C 1
ATOM 4388 O O . LEU B 1 228 ? 7.82 15.141 -3.324 1 98.56 228 LEU B O 1
ATOM 4392 N N . ASP B 1 229 ? 9.102 15.078 -1.478 1 98.38 229 ASP B N 1
ATOM 4393 C CA . ASP B 1 229 ? 8.516 16.234 -0.821 1 98.38 229 ASP B CA 1
ATOM 4394 C C . ASP B 1 229 ? 9.383 17.484 -1.017 1 98.38 229 ASP B C 1
ATOM 4396 O O . ASP B 1 229 ? 10.586 17.453 -0.737 1 98.38 229 ASP B O 1
ATOM 4400 N N . VAL B 1 230 ? 8.781 18.547 -1.48 1 98.06 230 VAL B N 1
ATOM 4401 C CA . VAL B 1 230 ? 9.516 19.797 -1.71 1 98.06 230 VAL B CA 1
ATOM 4402 C C . VAL B 1 230 ? 8.891 20.922 -0.886 1 98.06 230 VAL B C 1
ATOM 4404 O O . VAL B 1 230 ? 7.691 21.188 -0.992 1 98.06 230 VAL B O 1
ATOM 4407 N N . ARG B 1 231 ? 9.664 21.516 -0.04 1 98.31 231 ARG B N 1
ATOM 4408 C CA . ARG B 1 231 ? 9.266 22.75 0.637 1 98.31 231 ARG B CA 1
ATOM 4409 C C . ARG B 1 231 ? 9.93 23.969 0.004 1 98.31 231 ARG B C 1
ATOM 4411 O O . ARG B 1 231 ? 11.102 23.922 -0.371 1 98.31 231 ARG B O 1
ATOM 4418 N N . TYR B 1 232 ? 9.156 25.062 -0.112 1 97.88 232 TYR B N 1
ATOM 4419 C CA . TYR B 1 232 ? 9.727 26.188 -0.833 1 97.88 232 TYR B CA 1
ATOM 4420 C C . TYR B 1 232 ? 9.258 27.516 -0.233 1 97.88 232 TYR B C 1
ATOM 4422 O O . TYR B 1 232 ? 8.125 27.609 0.259 1 97.88 232 TYR B O 1
ATOM 4430 N N . GLU B 1 233 ? 10.125 28.484 -0.261 1 97.12 233 GLU B N 1
ATOM 4431 C CA . GLU B 1 233 ? 9.812 29.859 0.124 1 97.12 233 GLU B CA 1
ATOM 4432 C C . GLU B 1 233 ? 8.961 30.547 -0.936 1 97.12 233 GLU B C 1
ATOM 4434 O O . GLU B 1 233 ? 8.922 30.109 -2.088 1 97.12 233 GLU B O 1
ATOM 4439 N N . PRO B 1 234 ? 8.32 31.609 -0.524 1 95.81 234 PRO B N 1
ATOM 4440 C CA . PRO B 1 234 ? 7.441 32.312 -1.462 1 95.81 234 PRO B CA 1
ATOM 4441 C C . PRO B 1 234 ? 8.164 32.75 -2.736 1 95.81 234 PRO B C 1
ATOM 4443 O O . PRO B 1 234 ? 7.547 32.812 -3.803 1 95.81 234 PRO B O 1
ATOM 4446 N N . GLU B 1 235 ? 9.461 32.969 -2.643 1 94.62 235 GLU B N 1
ATOM 4447 C CA . GLU B 1 235 ? 10.219 33.5 -3.773 1 94.62 235 GLU B CA 1
ATOM 4448 C C . GLU B 1 235 ? 10.688 32.375 -4.695 1 94.62 235 GLU B C 1
ATOM 4450 O O . GLU B 1 235 ? 11.156 32.625 -5.801 1 94.62 235 GLU B O 1
ATOM 4455 N N . ALA B 1 236 ? 10.531 31.172 -4.246 1 94.81 236 ALA B N 1
ATOM 4456 C CA . ALA B 1 236 ? 11.008 30.031 -5.023 1 94.81 236 ALA B CA 1
ATOM 4457 C C . ALA B 1 236 ? 9.867 29.406 -5.82 1 94.81 236 ALA B C 1
ATOM 4459 O O . ALA B 1 236 ? 8.695 29.562 -5.473 1 94.81 236 ALA B O 1
ATOM 4460 N N . ASP B 1 237 ? 10.242 28.734 -6.957 1 91.69 237 ASP B N 1
ATOM 4461 C CA . ASP B 1 237 ? 9.289 28.016 -7.797 1 91.69 237 ASP B CA 1
ATOM 4462 C C . ASP B 1 237 ? 9.625 26.531 -7.867 1 91.69 237 ASP B C 1
ATOM 4464 O O . ASP B 1 237 ? 10.586 26.141 -8.523 1 91.69 237 ASP B O 1
ATOM 4468 N N . PRO B 1 238 ? 8.773 25.75 -7.305 1 92.62 238 PRO B N 1
ATOM 4469 C CA . PRO B 1 238 ? 9.07 24.312 -7.32 1 92.62 238 PRO B CA 1
ATOM 4470 C C . PRO B 1 238 ? 8.992 23.703 -8.727 1 92.62 238 PRO B C 1
ATOM 4472 O O . PRO B 1 238 ? 9.641 22.688 -9 1 92.62 238 PRO B O 1
ATOM 4475 N N . GLN B 1 239 ? 8.266 24.266 -9.633 1 91.88 239 GLN B N 1
ATOM 4476 C CA . GLN B 1 239 ? 8.164 23.766 -10.992 1 91.88 239 GLN B CA 1
ATOM 4477 C C . GLN B 1 239 ? 9.508 23.859 -11.719 1 91.88 239 GLN B C 1
ATOM 4479 O O . GLN B 1 239 ? 9.789 23.078 -12.625 1 91.88 239 GLN B O 1
ATOM 4484 N N . ALA B 1 240 ? 10.289 24.766 -11.297 1 91.81 240 ALA B N 1
ATOM 4485 C CA . ALA B 1 240 ? 11.602 24.953 -11.906 1 91.81 240 ALA B CA 1
ATOM 4486 C C . ALA B 1 240 ? 12.523 23.766 -11.602 1 91.81 240 ALA B C 1
ATOM 4488 O O . ALA B 1 240 ? 13.539 23.594 -12.266 1 91.81 240 ALA B O 1
ATOM 4489 N N . LEU B 1 241 ? 12.188 22.969 -10.625 1 94.56 241 LEU B N 1
ATOM 4490 C CA . LEU B 1 241 ? 12.977 21.812 -10.242 1 94.56 241 LEU B CA 1
ATOM 4491 C C . LEU B 1 241 ? 12.742 20.656 -11.211 1 94.56 241 LEU B C 1
ATOM 4493 O O . LEU B 1 241 ? 13.57 19.75 -11.312 1 94.56 241 LEU B O 1
ATOM 4497 N N . LEU B 1 242 ? 11.625 20.609 -11.906 1 96.31 242 LEU B N 1
ATOM 4498 C CA . LEU B 1 242 ? 11.18 19.438 -12.656 1 96.31 242 LEU B CA 1
ATOM 4499 C C . LEU B 1 242 ? 12.172 19.094 -13.758 1 96.31 242 LEU B C 1
ATOM 4501 O O . LEU B 1 242 ? 12.594 17.938 -13.875 1 96.31 242 LEU B O 1
ATOM 4505 N N . PRO B 1 243 ? 12.641 20.078 -14.578 1 96.31 243 PRO B N 1
ATOM 4506 C CA . PRO B 1 243 ? 13.617 19.719 -15.617 1 96.31 243 PRO B CA 1
ATOM 4507 C C . PRO B 1 243 ? 14.922 19.172 -15.039 1 96.31 243 PRO B C 1
ATOM 4509 O O . PRO B 1 243 ? 15.531 18.281 -15.617 1 96.31 243 PRO B O 1
ATOM 4512 N N . ARG B 1 244 ? 15.328 19.719 -13.914 1 96.5 244 ARG B N 1
ATOM 4513 C CA . ARG B 1 244 ? 16.547 19.25 -13.273 1 96.5 244 ARG B CA 1
ATOM 4514 C C . ARG B 1 244 ? 16.406 17.797 -12.797 1 96.5 244 ARG B C 1
ATOM 4516 O O . ARG B 1 244 ? 17.328 17 -12.953 1 96.5 244 ARG B O 1
ATOM 4523 N N . LEU B 1 245 ? 15.281 17.562 -12.234 1 98.25 245 LEU B N 1
ATOM 4524 C CA . LEU B 1 245 ? 15 16.203 -11.75 1 98.25 245 LEU B CA 1
ATOM 4525 C C . LEU B 1 245 ? 14.875 15.234 -12.922 1 98.25 245 LEU B C 1
ATOM 4527 O O . LEU B 1 245 ? 15.336 14.094 -12.836 1 98.25 245 LEU B O 1
ATOM 4531 N N . GLN B 1 246 ? 14.234 15.617 -13.969 1 98.06 246 GLN B N 1
ATOM 4532 C CA . GLN B 1 246 ? 14.07 14.781 -15.156 1 98.06 246 GLN B CA 1
ATOM 4533 C C . GLN B 1 246 ? 15.422 14.398 -15.742 1 98.06 246 GLN B C 1
ATOM 4535 O O . GLN B 1 246 ? 15.586 13.297 -16.266 1 98.06 246 GLN B O 1
ATOM 4540 N N . ALA B 1 247 ? 16.391 15.227 -15.648 1 97.5 247 ALA B N 1
ATOM 4541 C CA . ALA B 1 247 ? 17.703 15.047 -16.266 1 97.5 247 ALA B CA 1
ATOM 4542 C C . ALA B 1 247 ? 18.531 14.023 -15.492 1 97.5 247 ALA B C 1
ATOM 4544 O O . ALA B 1 247 ? 19.547 13.547 -15.984 1 97.5 247 ALA B O 1
ATOM 4545 N N . LEU B 1 248 ? 18.141 13.641 -14.328 1 97.75 248 LEU B N 1
ATOM 4546 C CA . LEU B 1 248 ? 18.953 12.789 -13.461 1 97.75 248 LEU B CA 1
ATOM 4547 C C . LEU B 1 248 ? 18.938 11.344 -13.961 1 97.75 248 LEU B C 1
ATOM 4549 O O . LEU B 1 248 ? 19.781 10.547 -13.57 1 97.75 248 LEU B O 1
ATOM 4553 N N . GLY B 1 249 ? 17.953 10.938 -14.766 1 96.25 249 GLY B N 1
ATOM 4554 C CA . GLY B 1 249 ? 17.828 9.562 -15.219 1 96.25 249 GLY B CA 1
ATOM 4555 C C . GLY B 1 249 ? 16.578 9.305 -16.031 1 96.25 249 GLY B C 1
ATOM 4556 O O . GLY B 1 249 ? 15.805 10.227 -16.297 1 96.25 249 GLY B O 1
ATOM 4557 N N . PRO B 1 250 ? 16.422 8.078 -16.469 1 96.38 250 PRO B N 1
ATOM 4558 C CA . PRO B 1 250 ? 15.273 7.699 -17.312 1 96.38 250 PRO B CA 1
ATOM 4559 C C . PRO B 1 250 ? 13.992 7.508 -16.5 1 96.38 250 PRO B C 1
ATOM 4561 O O . PRO B 1 250 ? 13.609 6.371 -16.203 1 96.38 250 PRO B O 1
ATOM 4564 N N . ALA B 1 251 ? 13.336 8.578 -16.156 1 97.69 251 ALA B N 1
ATOM 4565 C CA . ALA B 1 251 ? 12.125 8.562 -15.336 1 97.69 251 ALA B CA 1
ATOM 4566 C C . ALA B 1 251 ? 11.141 9.633 -15.789 1 97.69 251 ALA B C 1
ATOM 4568 O O . ALA B 1 251 ? 11.531 10.609 -16.438 1 97.69 251 ALA B O 1
ATOM 4569 N N . SER B 1 252 ? 9.883 9.383 -15.562 1 98.06 252 SER B N 1
ATOM 4570 C CA . SER B 1 252 ? 8.867 10.422 -15.695 1 98.06 252 SER B CA 1
ATOM 4571 C C . SER B 1 252 ? 8.711 11.211 -14.398 1 98.06 252 SER B C 1
ATOM 4573 O O . SER B 1 252 ? 8.461 10.641 -13.336 1 98.06 252 SER B O 1
ATOM 4575 N N . VAL B 1 253 ? 8.883 12.516 -14.477 1 98.5 253 VAL B N 1
ATOM 4576 C CA . VAL B 1 253 ? 8.844 13.391 -13.305 1 98.5 253 VAL B CA 1
ATOM 4577 C C . VAL B 1 253 ? 7.68 14.367 -13.43 1 98.5 253 VAL B C 1
ATOM 4579 O O . VAL B 1 253 ? 7.574 15.094 -14.43 1 98.5 253 VAL B O 1
ATOM 4582 N N . TYR B 1 254 ? 6.809 14.406 -12.43 1 97.94 254 TYR B N 1
ATOM 4583 C CA . TYR B 1 254 ? 5.641 15.266 -12.562 1 97.94 254 TYR B CA 1
ATOM 4584 C C . TYR B 1 254 ? 5.031 15.578 -11.203 1 97.94 254 TYR B C 1
ATOM 4586 O O . TYR B 1 254 ? 5.324 14.891 -10.211 1 97.94 254 TYR B O 1
ATOM 4594 N N . ILE B 1 255 ? 4.32 16.625 -11.078 1 97.75 255 ILE B N 1
ATOM 4595 C CA . ILE B 1 255 ? 3.439 16.938 -9.961 1 97.75 255 ILE B CA 1
ATOM 4596 C C . ILE B 1 255 ? 2.053 16.359 -10.211 1 97.75 255 ILE B C 1
ATOM 4598 O O . ILE B 1 255 ? 1.357 16.766 -11.141 1 97.75 255 ILE B O 1
ATOM 4602 N N . PRO B 1 256 ? 1.653 15.445 -9.414 1 97.19 256 PRO B N 1
ATOM 4603 C CA . PRO B 1 256 ? 0.383 14.773 -9.695 1 97.19 256 PRO B CA 1
ATOM 4604 C C . PRO B 1 256 ? -0.831 15.625 -9.328 1 97.19 256 PRO B C 1
ATOM 4606 O O . PRO B 1 256 ? -0.691 16.641 -8.648 1 97.19 256 PRO B O 1
ATOM 4609 N N . GLU B 1 257 ? -1.929 15.258 -9.836 1 96.19 257 GLU B N 1
ATOM 4610 C CA . GLU B 1 257 ? -3.25 15.703 -9.406 1 96.19 257 GLU B CA 1
ATOM 4611 C C . GLU B 1 257 ? -4.094 14.539 -8.898 1 96.19 257 GLU B C 1
ATOM 4613 O O . GLU B 1 257 ? -4.109 13.469 -9.508 1 96.19 257 GLU B O 1
ATOM 4618 N N . GLU B 1 258 ? -4.695 14.766 -7.801 1 94.12 258 GLU B N 1
ATOM 4619 C CA . GLU B 1 258 ? -5.477 13.664 -7.238 1 94.12 258 GLU B CA 1
ATOM 4620 C C . GLU B 1 258 ? -6.879 14.117 -6.852 1 94.12 258 GLU B C 1
ATOM 4622 O O . GLU B 1 258 ? -7.062 15.242 -6.379 1 94.12 258 GLU B O 1
ATOM 4627 N N . GLU B 1 259 ? -7.809 13.25 -7.047 1 95 259 GLU B N 1
ATOM 4628 C CA . GLU B 1 259 ? -9.164 13.484 -6.555 1 95 259 GLU B CA 1
ATOM 4629 C C . GLU B 1 259 ? -9.289 13.117 -5.078 1 95 259 GLU B C 1
ATOM 4631 O O . GLU B 1 259 ? -8.867 12.031 -4.668 1 95 259 GLU B O 1
ATOM 4636 N N . ARG B 1 260 ? -9.773 14.055 -4.328 1 95.75 260 ARG B N 1
ATOM 4637 C CA . ARG B 1 260 ? -10.055 13.852 -2.912 1 95.75 260 ARG B CA 1
ATOM 4638 C C . ARG B 1 260 ? -11.547 13.992 -2.623 1 95.75 260 ARG B C 1
ATOM 4640 O O . ARG B 1 260 ? -12.242 14.766 -3.277 1 95.75 260 ARG B O 1
ATOM 4647 N N . ALA B 1 261 ? -11.969 13.164 -1.684 1 97 261 ALA B N 1
ATOM 4648 C CA . ALA B 1 261 ? -13.391 13.219 -1.334 1 97 261 ALA B CA 1
ATOM 4649 C C . ALA B 1 261 ? -13.586 13.062 0.171 1 97 261 ALA B C 1
ATOM 4651 O O . ALA B 1 261 ? -12.812 12.375 0.837 1 97 261 ALA B O 1
ATOM 4652 N N . SER B 1 262 ? -14.586 13.672 0.695 1 97.31 262 SER B N 1
ATOM 4653 C CA . SER B 1 262 ? -15.047 13.562 2.074 1 97.31 262 SER B CA 1
ATOM 4654 C C . SER B 1 262 ? -16.5 14.023 2.207 1 97.31 262 SER B C 1
ATOM 4656 O O . SER B 1 262 ? -16.844 15.125 1.784 1 97.31 262 SER B O 1
ATOM 4658 N N . GLY B 1 263 ? -17.297 13.234 2.811 1 96.06 263 GLY B N 1
ATOM 4659 C CA . GLY B 1 263 ? -18.719 13.539 2.793 1 96.06 263 GLY B CA 1
ATOM 4660 C C . GLY B 1 263 ? -19.266 13.742 1.395 1 96.06 263 GLY B C 1
ATOM 4661 O O . GLY B 1 263 ? -19.078 12.891 0.52 1 96.06 263 GLY B O 1
ATOM 4662 N N . GLU B 1 264 ? -19.859 14.922 1.191 1 96.88 264 GLU B N 1
ATOM 4663 C CA . GLU B 1 264 ? -20.484 15.234 -0.096 1 96.88 264 GLU B CA 1
ATOM 4664 C C . GLU B 1 264 ? -19.531 16.031 -0.981 1 96.88 264 GLU B C 1
ATOM 4666 O O . GLU B 1 264 ? -19.844 16.344 -2.129 1 96.88 264 GLU B O 1
ATOM 4671 N N . VAL B 1 265 ? -18.375 16.266 -0.516 1 97.56 265 VAL B N 1
ATOM 4672 C CA . VAL B 1 265 ? -17.469 17.172 -1.206 1 97.56 265 VAL B CA 1
ATOM 4673 C C . VAL B 1 265 ? -16.422 16.359 -1.977 1 97.56 265 VAL B C 1
ATOM 4675 O O . VAL B 1 265 ? -15.891 15.375 -1.465 1 97.56 265 VAL B O 1
ATOM 4678 N N . ARG B 1 266 ? -16.172 16.719 -3.207 1 96.94 266 ARG B N 1
ATOM 4679 C CA . ARG B 1 266 ? -15.133 16.172 -4.074 1 96.94 266 ARG B CA 1
ATOM 4680 C C . ARG B 1 266 ? -14.297 17.297 -4.688 1 96.94 266 ARG B C 1
ATOM 4682 O O . ARG B 1 266 ? -14.844 18.281 -5.199 1 96.94 266 ARG B O 1
ATOM 4689 N N . LEU B 1 267 ? -13.039 17.141 -4.586 1 96 267 LEU B N 1
ATOM 4690 C CA . LEU B 1 267 ? -12.125 18.125 -5.172 1 96 267 LEU B CA 1
ATOM 4691 C C . LEU B 1 267 ? -10.977 17.422 -5.895 1 96 267 LEU B C 1
ATOM 4693 O O . LEU B 1 267 ? -10.492 16.375 -5.441 1 96 267 LEU B O 1
ATOM 4697 N N . THR B 1 268 ? -10.594 17.875 -6.992 1 95.88 268 THR B N 1
ATOM 4698 C CA . THR B 1 268 ? -9.344 17.5 -7.641 1 95.88 268 THR B CA 1
ATOM 4699 C C . THR B 1 268 ? -8.242 18.516 -7.328 1 95.88 268 THR B C 1
ATOM 4701 O O . THR B 1 268 ? -8.359 19.688 -7.668 1 95.88 268 THR B O 1
ATOM 4704 N N . LEU B 1 269 ? -7.23 18.062 -6.719 1 93.5 269 LEU B N 1
ATOM 4705 C CA . LEU B 1 269 ? -6.207 18.953 -6.199 1 93.5 269 LEU B CA 1
ATOM 4706 C C . LEU B 1 269 ? -4.836 18.609 -6.766 1 93.5 269 LEU B C 1
ATOM 4708 O O . LEU B 1 269 ? -4.43 17.438 -6.738 1 93.5 269 LEU B O 1
ATOM 4712 N N . PRO B 1 270 ? -4.191 19.641 -7.32 1 93.56 270 PRO B N 1
ATOM 4713 C CA . PRO B 1 270 ? -2.773 19.391 -7.594 1 93.56 270 PRO B CA 1
ATOM 4714 C C . PRO B 1 270 ? -1.947 19.234 -6.316 1 93.56 270 PRO B C 1
ATOM 4716 O O . PRO B 1 270 ? -2.283 19.828 -5.285 1 93.56 270 PRO B O 1
ATOM 4719 N N . ALA B 1 271 ? -0.917 18.484 -6.43 1 96.31 271 ALA B N 1
ATOM 4720 C CA . ALA B 1 271 ? -0.027 18.328 -5.285 1 96.31 271 ALA B CA 1
ATOM 4721 C C . ALA B 1 271 ? 0.925 19.516 -5.16 1 96.31 271 ALA B C 1
ATOM 4723 O O . ALA B 1 271 ? 2.146 19.344 -5.145 1 96.31 271 ALA B O 1
ATOM 4724 N N . LEU B 1 272 ? 0.366 20.641 -5.121 1 95.69 272 LEU B N 1
ATOM 4725 C CA . LEU B 1 272 ? 1.027 21.922 -4.988 1 95.69 272 LEU B CA 1
ATOM 4726 C C . LEU B 1 272 ? 0.282 22.828 -4 1 95.69 272 LEU B C 1
ATOM 4728 O O . LEU B 1 272 ? -0.872 23.188 -4.234 1 95.69 272 LEU B O 1
ATOM 4732 N N . TRP B 1 273 ? 0.925 23.141 -2.906 1 96.06 273 TRP B N 1
ATOM 4733 C CA . TRP B 1 273 ? 0.352 23.969 -1.841 1 96.06 273 TRP B CA 1
ATOM 4734 C C . TRP B 1 273 ? 1.154 25.25 -1.647 1 96.06 273 TRP B C 1
ATOM 4736 O O . TRP B 1 273 ? 2.336 25.203 -1.298 1 96.06 273 TRP B O 1
ATOM 4746 N N . PRO B 1 274 ? 0.544 26.312 -1.781 1 96.12 274 PRO B N 1
ATOM 4747 C CA . PRO B 1 274 ? 1.286 27.578 -1.767 1 96.12 274 PRO B CA 1
ATOM 4748 C C . PRO B 1 274 ? 1.767 27.969 -0.37 1 96.12 274 PRO B C 1
ATOM 4750 O O . PRO B 1 274 ? 1.181 27.531 0.628 1 96.12 274 PRO B O 1
ATOM 4753 N N . PRO B 1 275 ? 2.799 28.781 -0.34 1 98 275 PRO B N 1
ATOM 4754 C CA . PRO B 1 275 ? 3.174 29.406 0.932 1 98 275 PRO B CA 1
ATOM 4755 C C . PRO B 1 275 ? 2.168 30.453 1.396 1 98 275 PRO B C 1
ATOM 4757 O O . PRO B 1 275 ? 1.239 30.797 0.657 1 98 275 PRO B O 1
ATOM 4760 N N . TYR B 1 276 ? 2.264 30.812 2.604 1 98.31 276 TYR B N 1
ATOM 4761 C CA . TYR B 1 276 ? 1.461 31.891 3.18 1 98.31 276 TYR B CA 1
ATOM 4762 C C . TYR B 1 276 ? 2.334 32.875 3.957 1 98.31 276 TYR B C 1
ATOM 4764 O O . TYR B 1 276 ? 3.25 32.469 4.676 1 98.31 276 TYR B O 1
ATOM 4772 N N . ARG B 1 277 ? 2.053 34.156 3.781 1 98.19 277 ARG B N 1
ATOM 4773 C CA . ARG B 1 277 ? 2.768 35.219 4.488 1 98.19 277 ARG B CA 1
ATOM 4774 C C . ARG B 1 277 ? 1.831 36.344 4.84 1 98.19 277 ARG B C 1
ATOM 4776 O O . ARG B 1 277 ? 1.236 36.969 3.957 1 98.19 277 ARG B O 1
ATOM 4783 N N . LEU B 1 278 ? 1.684 36.562 6.047 1 98.25 278 LEU B N 1
ATOM 4784 C CA . LEU B 1 278 ? 1.07 37.781 6.531 1 98.25 278 LEU B CA 1
ATOM 4785 C C . LEU B 1 278 ? 2.125 38.875 6.77 1 98.25 278 LEU B C 1
ATOM 4787 O O . LEU B 1 278 ? 3.15 38.594 7.402 1 98.25 278 LEU B O 1
ATOM 4791 N N . PRO B 1 279 ? 1.938 40.062 6.262 1 97.81 279 PRO B N 1
ATOM 4792 C CA . PRO B 1 279 ? 2.934 41.125 6.477 1 97.81 279 PRO B CA 1
ATOM 4793 C C . PRO B 1 279 ? 3.213 41.375 7.957 1 97.81 279 PRO B C 1
ATOM 4795 O O . PRO B 1 279 ? 2.297 41.312 8.781 1 97.81 279 PRO B O 1
ATOM 4798 N N . GLU B 1 280 ? 4.422 41.719 8.297 1 97.38 280 GLU B N 1
ATOM 4799 C CA . GLU B 1 280 ? 4.859 41.906 9.68 1 97.38 280 GLU B CA 1
ATOM 4800 C C . GLU B 1 280 ? 4.145 43.062 10.344 1 97.38 280 GLU B C 1
ATOM 4802 O O . GLU B 1 280 ? 4.016 43.125 11.57 1 97.38 280 GLU B O 1
ATOM 4807 N N . ASP B 1 281 ? 3.652 43.969 9.5 1 97.44 281 ASP B N 1
ATOM 4808 C CA . ASP B 1 281 ? 3.021 45.156 10.047 1 97.44 281 ASP B CA 1
ATOM 4809 C C . ASP B 1 281 ? 1.501 45.094 9.945 1 97.44 281 ASP B C 1
ATOM 4811 O O . ASP B 1 281 ? 0.805 46.094 10.102 1 97.44 281 ASP B O 1
ATOM 4815 N N . HIS B 1 282 ? 0.992 43.969 9.586 1 98.06 282 HIS B N 1
ATOM 4816 C CA . HIS B 1 282 ? -0.459 43.844 9.516 1 98.06 282 HIS B CA 1
ATOM 4817 C C . HIS B 1 282 ? -1.107 44.219 10.844 1 98.06 282 HIS B C 1
ATOM 4819 O O . HIS B 1 282 ? -0.697 43.75 11.898 1 98.06 282 HIS B O 1
ATOM 4825 N N . PRO B 1 283 ? -2.137 44.969 10.898 1 97.75 283 PRO B N 1
ATOM 4826 C CA . PRO B 1 283 ? -2.723 45.469 12.133 1 97.75 283 PRO B CA 1
ATOM 4827 C C . PRO B 1 283 ? -3.195 44.375 13.078 1 97.75 283 PRO B C 1
ATOM 4829 O O . PRO B 1 283 ? -2.986 44.469 14.289 1 97.75 283 PRO B O 1
ATOM 4832 N N . LEU B 1 284 ? -3.805 43.375 12.555 1 98.19 284 LEU B N 1
ATOM 4833 C CA . LEU B 1 284 ? -4.316 42.312 13.406 1 98.19 284 LEU B CA 1
ATOM 4834 C C . LEU B 1 284 ? -3.172 41.5 14.008 1 98.19 284 LEU B C 1
ATOM 4836 O O . LEU B 1 284 ? -3.295 40.969 15.109 1 98.19 284 LEU B O 1
ATOM 4840 N N . LEU B 1 285 ? -2.078 41.375 13.273 1 98.56 285 LEU B N 1
ATOM 4841 C CA . LEU B 1 285 ? -0.9 40.688 13.797 1 98.56 285 LEU B CA 1
ATOM 4842 C C . LEU B 1 285 ? -0.302 41.469 14.969 1 98.56 285 LEU B C 1
ATOM 4844 O O . LEU B 1 285 ? 0.043 40.875 16 1 98.56 285 LEU B O 1
ATOM 4848 N N . LEU B 1 286 ? -0.228 42.75 14.766 1 98.19 286 LEU B N 1
ATOM 4849 C CA . LEU B 1 286 ? 0.326 43.594 15.812 1 98.19 286 LEU B CA 1
ATOM 4850 C C . LEU B 1 286 ? -0.539 43.531 17.062 1 98.19 286 LEU B C 1
ATOM 4852 O O . LEU B 1 286 ? -0.017 43.5 18.188 1 98.19 286 LEU B O 1
ATOM 4856 N N . LEU B 1 287 ? -1.817 43.562 16.844 1 98.31 287 LEU B N 1
ATOM 4857 C CA . LEU B 1 287 ? -2.752 43.469 17.953 1 98.31 287 LEU B CA 1
ATOM 4858 C C . LEU B 1 287 ? -2.566 42.125 18.688 1 98.31 287 LEU B C 1
ATOM 4860 O O . LEU B 1 287 ? -2.588 42.094 19.922 1 98.31 287 LEU B O 1
ATOM 4864 N N . ALA B 1 288 ? -2.422 41.094 18 1 98.69 288 ALA B N 1
ATOM 4865 C CA . ALA B 1 288 ? -2.238 39.75 18.578 1 98.69 288 ALA B CA 1
ATOM 4866 C C . ALA B 1 288 ? -0.935 39.688 19.375 1 98.69 288 ALA B C 1
ATOM 4868 O O . ALA B 1 288 ? -0.901 39.125 20.469 1 98.69 288 ALA B O 1
ATOM 4869 N N . LEU B 1 289 ? 0.122 40.188 18.766 1 98.69 289 LEU B N 1
ATOM 4870 C CA . LEU B 1 289 ? 1.415 40.219 19.453 1 98.69 289 LEU B CA 1
ATOM 4871 C C . LEU B 1 289 ? 1.32 40.938 20.781 1 98.69 289 LEU B C 1
ATOM 4873 O O . LEU B 1 289 ? 1.83 40.469 21.797 1 98.69 289 LEU B O 1
ATOM 4877 N N . LYS B 1 290 ? 0.668 42 20.766 1 98.25 290 LYS B N 1
ATOM 4878 C CA . LYS B 1 290 ? 0.483 42.781 21.984 1 98.25 290 LYS B CA 1
ATOM 4879 C C . LYS B 1 290 ? -0.322 42.031 23.031 1 98.25 290 LYS B C 1
ATOM 4881 O O . LYS B 1 290 ? 0.039 42 24.203 1 98.25 290 LYS B O 1
ATOM 4886 N N . ALA B 1 291 ? -1.366 41.406 22.578 1 98.19 291 ALA B N 1
ATOM 4887 C CA . ALA B 1 291 ? -2.246 40.656 23.469 1 98.19 291 ALA B CA 1
ATOM 4888 C C . ALA B 1 291 ? -1.496 39.531 24.156 1 98.19 291 ALA B C 1
ATOM 4890 O O . ALA B 1 291 ? -1.802 39.156 25.281 1 98.19 291 ALA B O 1
ATOM 4891 N N . LEU B 1 292 ? -0.507 38.969 23.453 1 98.5 292 LEU B N 1
ATOM 4892 C CA . LEU B 1 292 ? 0.207 37.812 23.953 1 98.5 292 LEU B CA 1
ATOM 4893 C C . LEU B 1 292 ? 1.51 38.219 24.625 1 98.5 292 LEU B C 1
ATOM 4895 O O . LEU B 1 292 ? 2.186 37.406 25.25 1 98.5 292 LEU B O 1
ATOM 4899 N N . GLY B 1 293 ? 1.862 39.469 24.484 1 98.38 293 GLY B N 1
ATOM 4900 C CA . GLY B 1 293 ? 3.131 39.938 25.016 1 98.38 293 GLY B CA 1
ATOM 4901 C C . GLY B 1 293 ? 4.332 39.406 24.266 1 98.38 293 GLY B C 1
ATOM 4902 O O . GLY B 1 293 ? 5.344 39.031 24.891 1 98.38 293 GLY B O 1
ATOM 4903 N N . GLN B 1 294 ? 4.176 39.25 22.984 1 98.44 294 GLN B N 1
ATOM 4904 C CA . GLN B 1 294 ? 5.258 38.719 22.156 1 98.44 294 GLN B CA 1
ATOM 4905 C C . GLN B 1 294 ? 5.82 39.812 21.234 1 98.44 294 GLN B C 1
ATOM 4907 O O . GLN B 1 294 ? 5.082 40.688 20.781 1 98.44 294 GLN B O 1
ATOM 4912 N N . GLU B 1 295 ? 7.086 39.75 20.922 1 97 295 GLU B N 1
ATOM 4913 C CA . GLU B 1 295 ? 7.777 40.812 20.203 1 97 295 GLU B CA 1
ATOM 4914 C C . GLU B 1 295 ? 7.684 40.625 18.703 1 97 295 GLU B C 1
ATOM 4916 O O . GLU B 1 295 ? 7.793 41.562 17.922 1 97 295 GLU B O 1
ATOM 4921 N N . GLY B 1 296 ? 7.578 39.375 18.297 1 97.56 296 GLY B N 1
ATOM 4922 C CA . GLY B 1 296 ? 7.523 39.062 16.875 1 97.56 296 GLY B CA 1
ATOM 4923 C C . GL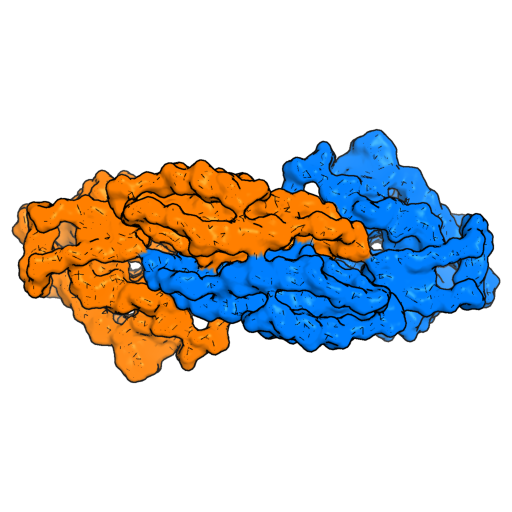Y B 1 296 ? 6.945 37.688 16.578 1 97.56 296 GLY B C 1
ATOM 4924 O O . GLY B 1 296 ? 6.867 36.844 17.453 1 97.56 296 GLY B O 1
ATOM 4925 N N . ALA B 1 297 ? 6.523 37.562 15.297 1 98.62 297 ALA B N 1
ATOM 4926 C CA . ALA B 1 297 ? 5.941 36.312 14.852 1 98.62 297 ALA B CA 1
ATOM 4927 C C . ALA B 1 297 ? 6.941 35.5 14.023 1 98.62 297 ALA B C 1
ATOM 4929 O O . ALA B 1 297 ? 7.797 36.094 13.344 1 98.62 297 ALA B O 1
ATOM 4930 N N . GLY B 1 298 ? 6.867 34.219 14.117 1 98.38 298 GLY B N 1
ATOM 4931 C CA . GLY B 1 298 ? 7.75 33.344 13.352 1 98.38 298 GLY B CA 1
ATOM 4932 C C . GLY B 1 298 ? 7.137 32.875 12.039 1 98.38 298 GLY B C 1
ATOM 4933 O O . GLY B 1 298 ? 6.105 33.406 11.609 1 98.38 298 GLY B O 1
ATOM 4934 N N . LEU B 1 299 ? 7.887 32 11.352 1 98.19 299 LEU B N 1
ATOM 4935 C CA . LEU B 1 299 ? 7.457 31.312 10.148 1 98.19 299 LEU B CA 1
ATOM 4936 C C . LEU B 1 299 ? 7.641 29.797 10.305 1 98.19 299 LEU B C 1
ATOM 4938 O O . LEU B 1 299 ? 8.703 29.344 10.734 1 98.19 299 LEU B O 1
ATOM 4942 N N . TRP B 1 300 ? 6.594 29.031 10.062 1 98.06 300 TRP B N 1
ATOM 4943 C CA . TRP B 1 300 ? 6.734 27.578 10.078 1 98.06 300 TRP B CA 1
ATOM 4944 C C . TRP B 1 300 ? 7.555 27.094 8.883 1 98.06 300 TRP B C 1
ATOM 4946 O O . TRP B 1 300 ? 7.398 27.609 7.773 1 98.06 300 TRP B O 1
ATOM 4956 N N . PRO B 1 301 ? 8.391 26.109 9.094 1 96.88 301 PRO B N 1
ATOM 4957 C CA . PRO B 1 301 ? 9.102 25.531 7.953 1 96.88 301 PRO B CA 1
ATOM 4958 C C . PRO B 1 301 ? 8.242 24.531 7.168 1 96.88 301 PRO B C 1
ATOM 4960 O O . PRO B 1 301 ? 8.664 24.047 6.113 1 96.88 301 PRO B O 1
ATOM 4963 N N . PHE B 1 302 ? 7.109 24.188 7.695 1 97.69 302 PHE B N 1
ATOM 4964 C CA . PHE B 1 302 ? 6.184 23.266 7.059 1 97.69 302 PHE B CA 1
ATOM 4965 C C . PHE B 1 302 ? 4.973 24.016 6.5 1 97.69 302 PHE B C 1
ATOM 4967 O O . PHE B 1 302 ? 4.938 25.234 6.512 1 97.69 302 PHE B O 1
ATOM 4974 N N . THR B 1 303 ? 4.031 23.234 5.891 1 97.88 303 THR B N 1
ATOM 4975 C CA . THR B 1 303 ? 2.873 23.812 5.219 1 97.88 303 THR B CA 1
ATOM 4976 C C . THR B 1 303 ? 1.595 23.531 5.996 1 97.88 303 THR B C 1
ATOM 4978 O O . THR B 1 303 ? 1.486 22.484 6.66 1 97.88 303 THR B O 1
ATOM 4981 N N . THR B 1 304 ? 0.728 24.484 5.945 1 98.06 304 THR B N 1
ATOM 4982 C CA . THR B 1 304 ? -0.548 24.375 6.645 1 98.06 304 THR B CA 1
ATOM 4983 C C . THR B 1 304 ? -1.705 24.734 5.723 1 98.06 304 THR B C 1
ATOM 4985 O O . THR B 1 304 ? -1.512 24.922 4.516 1 98.06 304 THR B O 1
ATOM 4988 N N . ASP B 1 305 ? -2.871 24.844 6.305 1 98.19 305 ASP B N 1
ATOM 4989 C CA . ASP B 1 305 ? -4.07 25.188 5.551 1 98.19 305 ASP B CA 1
ATOM 4990 C C . ASP B 1 305 ? -4.191 26.703 5.398 1 98.19 305 ASP B C 1
ATOM 4992 O O . ASP B 1 305 ? -5.148 27.203 4.797 1 98.19 305 ASP B O 1
ATOM 4996 N N . ALA B 1 306 ? -3.262 27.438 5.816 1 98.38 306 ALA B N 1
ATOM 4997 C CA . ALA B 1 306 ? -3.326 28.906 5.879 1 98.38 306 ALA B CA 1
ATOM 4998 C C . ALA B 1 306 ? -3.562 29.5 4.492 1 98.38 306 ALA B C 1
ATOM 5000 O O . ALA B 1 306 ? -4.297 30.484 4.352 1 98.38 306 ALA B O 1
ATOM 5001 N N . PRO B 1 307 ? -2.994 28.938 3.467 1 97 307 PRO B N 1
ATOM 5002 C CA . PRO B 1 307 ? -3.188 29.594 2.17 1 97 307 PRO B CA 1
ATOM 5003 C C . PRO B 1 307 ? -4.648 29.609 1.729 1 97 307 PRO B C 1
ATOM 5005 O O . PRO B 1 307 ? -5.09 30.562 1.082 1 97 307 PRO B O 1
ATOM 5008 N N . TYR B 1 308 ? -5.391 28.609 2.053 1 96.69 308 TYR B N 1
ATOM 5009 C CA . TYR B 1 308 ? -6.793 28.531 1.667 1 96.69 308 TYR B CA 1
ATOM 5010 C C . TYR B 1 308 ? -7.648 29.453 2.527 1 96.69 308 TYR B C 1
ATOM 5012 O O . TYR B 1 308 ? -8.469 30.219 2.006 1 96.69 308 TYR B O 1
ATOM 5020 N N . LEU B 1 309 ? -7.395 29.391 3.773 1 98.06 309 LEU B N 1
ATOM 5021 C CA . LEU B 1 309 ? -8.094 30.25 4.723 1 98.06 309 LEU B CA 1
ATOM 5022 C C . LEU B 1 309 ? -7.711 31.703 4.512 1 98.06 309 LEU B C 1
ATOM 5024 O O . LEU B 1 309 ? -8.57 32.594 4.562 1 98.06 309 LEU B O 1
ATOM 5028 N N . GLY B 1 310 ? -6.492 31.891 4.246 1 97.31 310 GLY B N 1
ATOM 5029 C CA . GLY B 1 310 ? -5.918 33.219 4.098 1 97.31 310 GLY B CA 1
ATOM 5030 C C . GLY B 1 310 ? -6.457 33.969 2.895 1 97.31 310 GLY B C 1
ATOM 5031 O O . GLY B 1 310 ? -6.328 35.188 2.814 1 97.31 310 GLY B O 1
ATOM 5032 N N . ALA B 1 311 ? -6.965 33.25 1.946 1 95.5 311 ALA B N 1
ATOM 5033 C CA . ALA B 1 311 ? -7.605 33.875 0.796 1 95.5 311 ALA B CA 1
ATOM 5034 C C . ALA B 1 311 ? -8.867 34.625 1.217 1 95.5 311 ALA B C 1
ATOM 5036 O O . ALA B 1 311 ? -9.359 35.469 0.477 1 95.5 311 ALA B O 1
ATOM 5037 N N . ARG B 1 312 ? -9.352 34.375 2.396 1 96.81 312 ARG B N 1
ATOM 5038 C CA . ARG B 1 312 ? -10.617 34.969 2.84 1 96.81 312 ARG B CA 1
ATOM 5039 C C . ARG B 1 312 ? -10.391 35.969 3.955 1 96.81 312 ARG B C 1
ATOM 5041 O O . ARG B 1 312 ? -11.086 37 4.02 1 96.81 312 ARG B O 1
ATOM 5048 N N . ALA B 1 313 ? -9.492 35.688 4.812 1 98.12 313 ALA B N 1
ATOM 5049 C CA . ALA B 1 313 ? -9.172 36.531 5.957 1 98.12 313 ALA B CA 1
ATOM 5050 C C . ALA B 1 313 ? -7.77 36.219 6.484 1 98.12 313 ALA B C 1
ATOM 5052 O O . ALA B 1 313 ? -7.211 35.156 6.207 1 98.12 313 ALA B O 1
ATOM 5053 N N . PRO B 1 314 ? -7.18 37.156 7.242 1 98.38 314 PRO B N 1
ATOM 5054 C CA . PRO B 1 314 ? -5.848 36.906 7.805 1 98.38 314 PRO B CA 1
ATOM 5055 C C . PRO B 1 314 ? -5.812 35.656 8.695 1 98.38 314 PRO B C 1
ATOM 5057 O O . PRO B 1 314 ? -6.754 35.406 9.461 1 98.38 314 PRO B O 1
ATOM 5060 N N . VAL B 1 315 ? -4.703 34.969 8.555 1 98.81 315 VAL B N 1
ATOM 5061 C CA . VAL B 1 315 ? -4.492 33.781 9.383 1 98.81 315 VAL B CA 1
ATOM 5062 C C . VAL B 1 315 ? -3.365 34.062 10.383 1 98.81 315 VAL B C 1
ATOM 5064 O O . VAL B 1 315 ? -2.25 34.406 9.992 1 98.81 315 VAL B O 1
ATOM 5067 N N . LEU B 1 316 ? -3.688 33.938 11.633 1 98.88 316 LEU B N 1
ATOM 5068 C CA . LEU B 1 316 ? -2.723 33.969 12.727 1 98.88 316 LEU B CA 1
ATOM 5069 C C . LEU B 1 316 ? -2.496 32.562 13.273 1 98.88 316 LEU B C 1
ATOM 5071 O O . LEU B 1 316 ? -3.445 31.891 13.68 1 98.88 316 LEU B O 1
ATOM 5075 N N . GLY B 1 317 ? -1.215 32.156 13.273 1 98.81 317 GLY B N 1
ATOM 5076 C CA . GLY B 1 317 ? -0.912 30.797 13.742 1 98.81 317 GLY B CA 1
ATOM 5077 C C . GLY B 1 317 ? -0.406 30.766 15.172 1 98.81 317 GLY B C 1
ATOM 5078 O O . GLY B 1 317 ? 0.386 31.625 15.578 1 98.81 317 GLY B O 1
ATOM 5079 N N . LEU B 1 318 ? -0.898 29.812 15.914 1 98.75 318 LEU B N 1
ATOM 5080 C CA . LEU B 1 318 ? -0.384 29.531 17.25 1 98.75 318 LEU B CA 1
ATOM 5081 C C . LEU B 1 318 ? -0.896 28.188 17.75 1 98.75 318 LEU B C 1
ATOM 5083 O O . LEU B 1 318 ? -2.1 27.922 17.719 1 98.75 318 LEU B O 1
ATOM 5087 N N . GLY B 1 319 ? 0.043 27.406 18.203 1 98.75 319 GLY B N 1
ATOM 5088 C CA . GLY B 1 319 ? -0.395 26.156 18.828 1 98.75 319 GLY B CA 1
ATOM 5089 C C . GLY B 1 319 ? 0.595 25.625 19.844 1 98.75 319 GLY B C 1
ATOM 5090 O O . GLY B 1 319 ? 1.76 26.031 19.859 1 98.75 319 GLY B O 1
ATOM 5091 N N . PRO B 1 320 ? 0.087 24.766 20.672 1 98.75 320 PRO B N 1
ATOM 5092 C CA . PRO B 1 320 ? 0.975 24.109 21.641 1 98.75 320 PRO B CA 1
ATOM 5093 C C . PRO B 1 320 ? 1.829 23.016 21.016 1 98.75 320 PRO B C 1
ATOM 5095 O O . PRO B 1 320 ? 1.503 22.516 19.938 1 98.75 320 PRO B O 1
ATOM 5098 N N . GLY B 1 321 ? 2.947 22.75 21.75 1 98.38 321 GLY B N 1
ATOM 5099 C CA . GLY B 1 321 ? 3.756 21.594 21.391 1 98.38 321 GLY B CA 1
ATOM 5100 C C . GLY B 1 321 ? 4.934 21.953 20.5 1 98.38 321 GLY B C 1
ATOM 5101 O O . GLY B 1 321 ? 4.949 23 19.875 1 98.38 321 GLY B O 1
ATOM 5102 N N . ASP B 1 322 ? 5.863 21.078 20.438 1 98.38 322 ASP B N 1
ATOM 5103 C CA . ASP B 1 322 ? 7.086 21.203 19.656 1 98.38 322 ASP B CA 1
ATOM 5104 C C . ASP B 1 322 ? 6.902 20.625 18.25 1 98.38 322 ASP B C 1
ATOM 5106 O O . ASP B 1 322 ? 6.73 19.422 18.078 1 98.38 322 ASP B O 1
ATOM 5110 N N . PRO B 1 323 ? 7.012 21.516 17.234 1 97.69 323 PRO B N 1
ATOM 5111 C CA . PRO B 1 323 ? 6.816 21.031 15.859 1 97.69 323 PRO B CA 1
ATOM 5112 C C . PRO B 1 323 ? 7.789 19.906 15.492 1 97.69 323 PRO B C 1
ATOM 5114 O O . PRO B 1 323 ? 7.477 19.062 14.648 1 97.69 323 PRO B O 1
ATOM 5117 N N . ALA B 1 324 ? 8.906 19.797 16.141 1 96.44 324 ALA B N 1
ATOM 5118 C CA . ALA B 1 324 ? 9.922 18.797 15.828 1 96.44 324 ALA B CA 1
ATOM 5119 C C . ALA B 1 324 ? 9.461 17.406 16.203 1 96.44 324 ALA B C 1
ATOM 5121 O O . ALA B 1 324 ? 10.023 16.406 15.734 1 96.44 324 ALA B O 1
ATOM 5122 N N . LEU B 1 325 ? 8.453 17.344 16.984 1 97.62 325 LEU B N 1
ATOM 5123 C CA . LEU B 1 325 ? 7.949 16.047 17.422 1 97.62 325 LEU B CA 1
ATOM 5124 C C . LEU B 1 325 ? 6.84 15.547 16.5 1 97.62 325 LEU B C 1
ATOM 5126 O O . LEU B 1 325 ? 6.465 14.375 16.547 1 97.62 325 LEU B O 1
ATOM 5130 N N . ALA B 1 326 ? 6.328 16.453 15.633 1 97.06 326 ALA B N 1
ATOM 5131 C CA . ALA B 1 326 ? 5.289 16.047 14.688 1 97.06 326 ALA B CA 1
ATOM 5132 C C . ALA B 1 326 ? 5.801 14.977 13.727 1 97.06 326 ALA B C 1
ATOM 5134 O O . ALA B 1 326 ? 6.945 15.039 13.266 1 97.06 326 ALA B O 1
ATOM 5135 N N . HIS B 1 327 ? 5 13.961 13.461 1 96.38 327 HIS B N 1
ATOM 5136 C CA . HIS B 1 327 ? 5.266 12.914 12.484 1 96.38 327 HIS B CA 1
ATOM 5137 C C . HIS B 1 327 ? 6.375 11.984 12.961 1 96.38 327 HIS B C 1
ATOM 5139 O O . HIS B 1 327 ? 7.008 11.297 12.156 1 96.38 327 HIS B O 1
ATOM 5145 N N . THR B 1 328 ? 6.715 12.039 14.273 1 97 328 THR B N 1
ATOM 5146 C CA . THR B 1 328 ? 7.719 11.141 14.836 1 97 328 THR B CA 1
ATOM 5147 C C . THR B 1 328 ? 7.086 10.18 15.844 1 97 328 THR B C 1
ATOM 5149 O O . THR B 1 328 ? 6.004 10.453 16.375 1 97 328 THR B O 1
ATOM 5152 N N . PRO B 1 329 ? 7.754 9.102 16.125 1 96.44 329 PRO B N 1
ATOM 5153 C CA . PRO B 1 329 ? 7.23 8.195 17.141 1 96.44 329 PRO B CA 1
ATOM 5154 C C . PRO B 1 329 ? 7.535 8.672 18.562 1 96.44 329 PRO B C 1
ATOM 5156 O O . PRO B 1 329 ? 7.496 7.883 19.5 1 96.44 329 PRO B O 1
ATOM 5159 N N . ARG B 1 330 ? 7.922 9.914 18.734 1 96.75 330 ARG B N 1
ATOM 5160 C CA . ARG B 1 330 ? 8.172 10.523 20.031 1 96.75 330 ARG B CA 1
ATOM 5161 C C . ARG B 1 330 ? 7.203 11.68 20.281 1 96.75 330 ARG B C 1
ATOM 5163 O O . ARG B 1 330 ? 7.422 12.492 21.188 1 96.75 330 ARG B O 1
ATOM 5170 N N . GLU B 1 331 ? 6.242 11.758 19.453 1 98.62 331 GLU B N 1
ATOM 5171 C CA . GLU B 1 331 ? 5.277 12.852 19.578 1 98.62 331 GLU B CA 1
ATOM 5172 C C . GLU B 1 331 ? 4.57 12.82 20.922 1 98.62 331 GLU B C 1
ATOM 5174 O O . GLU B 1 331 ? 4.031 11.781 21.328 1 98.62 331 GLU B O 1
ATOM 5179 N N . HIS B 1 332 ? 4.723 13.891 21.594 1 98.81 332 HIS B N 1
ATOM 5180 C CA . HIS B 1 332 ? 4.059 14.094 22.891 1 98.81 332 HIS B CA 1
ATOM 5181 C C . HIS B 1 332 ? 3.871 15.578 23.172 1 98.81 332 HIS B C 1
ATOM 5183 O O . HIS B 1 332 ? 4.578 16.422 22.625 1 98.81 332 HIS B O 1
ATOM 5189 N N . ILE B 1 333 ? 2.912 15.828 24.031 1 98.88 333 ILE B N 1
ATOM 5190 C CA . ILE B 1 333 ? 2.607 17.219 24.328 1 98.88 333 ILE B CA 1
ATOM 5191 C C . ILE B 1 333 ? 2.475 17.422 25.844 1 98.88 333 ILE B C 1
ATOM 5193 O O . ILE B 1 333 ? 1.718 16.703 26.5 1 98.88 333 ILE B O 1
ATOM 5197 N N . PRO B 1 334 ? 3.219 18.375 26.422 1 98.81 334 PRO B N 1
ATOM 5198 C CA . PRO B 1 334 ? 2.975 18.703 27.828 1 98.81 334 PRO B CA 1
ATOM 5199 C C . PRO B 1 334 ? 1.554 19.203 28.078 1 98.81 334 PRO B C 1
ATOM 5201 O O . PRO B 1 334 ? 1.051 20.047 27.344 1 98.81 334 PRO B O 1
ATOM 5204 N N . LEU B 1 335 ? 0.972 18.734 29.125 1 98.81 335 LEU B N 1
ATOM 5205 C CA . LEU B 1 335 ? -0.392 19.125 29.453 1 98.81 335 LEU B CA 1
ATOM 5206 C C . LEU B 1 335 ? -0.469 20.625 29.734 1 98.81 335 LEU B C 1
ATOM 5208 O O . LEU B 1 335 ? -1.433 21.281 29.344 1 98.81 335 LEU B O 1
ATOM 5212 N N . LYS B 1 336 ? 0.526 21.125 30.328 1 98.69 336 LYS B N 1
ATOM 5213 C CA . LYS B 1 336 ? 0.592 22.547 30.625 1 98.69 336 LYS B CA 1
ATOM 5214 C C . LYS B 1 336 ? 0.558 23.375 29.344 1 98.69 336 LYS B C 1
ATOM 5216 O O . LYS B 1 336 ? -0.016 24.469 29.328 1 98.69 336 LYS B O 1
ATOM 5221 N N . ALA B 1 337 ? 1.177 22.875 28.312 1 98.81 337 ALA B N 1
ATOM 5222 C CA . ALA B 1 337 ? 1.195 23.594 27.047 1 98.81 337 ALA B CA 1
ATOM 5223 C C . ALA B 1 337 ? -0.212 23.719 26.469 1 98.81 337 ALA B C 1
ATOM 5225 O O . ALA B 1 337 ? -0.542 24.734 25.844 1 98.81 337 ALA B O 1
ATOM 5226 N N . VAL B 1 338 ? -1.021 22.719 26.641 1 98.88 338 VAL B N 1
ATOM 5227 C CA . VAL B 1 338 ? -2.402 22.75 26.172 1 98.88 338 VAL B CA 1
ATOM 5228 C C . VAL B 1 338 ? -3.186 23.812 26.938 1 98.88 338 VAL B C 1
ATOM 5230 O O . VAL B 1 338 ? -3.9 24.609 26.328 1 98.88 338 VAL B O 1
ATOM 5233 N N . GLU B 1 339 ? -3.002 23.875 28.188 1 98.69 339 GLU B N 1
ATOM 5234 C CA . GLU B 1 339 ? -3.676 24.875 29.016 1 98.69 339 GLU B CA 1
ATOM 5235 C C . GLU B 1 339 ? -3.246 26.281 28.625 1 98.69 339 GLU B C 1
ATOM 5237 O O . GLU B 1 339 ? -4.078 27.188 28.531 1 98.69 339 GLU B O 1
ATOM 5242 N N . GLU B 1 340 ? -1.971 26.391 28.484 1 98.81 340 GLU B N 1
ATOM 5243 C CA . GLU B 1 340 ? -1.441 27.703 28.109 1 98.81 340 GLU B CA 1
ATOM 5244 C C . GLU B 1 340 ? -1.987 28.156 26.75 1 98.81 340 GLU B C 1
ATOM 5246 O O . GLU B 1 340 ? -2.299 29.328 26.562 1 98.81 340 GLU B O 1
ATOM 5251 N N . ALA B 1 341 ? -2.057 27.219 25.859 1 98.88 341 ALA B N 1
ATOM 5252 C CA . ALA B 1 341 ? -2.613 27.547 24.547 1 98.88 341 ALA B CA 1
ATOM 5253 C C . ALA B 1 341 ? -4.074 27.969 24.656 1 98.88 341 ALA B C 1
ATOM 5255 O O . ALA B 1 341 ? -4.523 28.891 23.969 1 98.88 341 ALA B O 1
ATOM 5256 N N . ALA B 1 342 ? -4.824 27.297 25.484 1 98.81 342 ALA B N 1
ATOM 5257 C CA . ALA B 1 342 ? -6.219 27.672 25.719 1 98.81 342 ALA B CA 1
ATOM 5258 C C . ALA B 1 342 ? -6.332 29.125 26.156 1 98.81 342 ALA B C 1
ATOM 5260 O O . ALA B 1 342 ? -7.164 29.875 25.641 1 98.81 342 ALA B O 1
ATOM 5261 N N . GLY B 1 343 ? -5.508 29.469 27.109 1 98.56 343 GLY B N 1
ATOM 5262 C CA . GLY B 1 343 ? -5.484 30.859 27.547 1 98.56 343 GLY B CA 1
ATOM 5263 C C . GLY B 1 343 ? -5.113 31.844 26.453 1 98.56 343 GLY B C 1
ATOM 5264 O O . GLY B 1 343 ? -5.711 32.906 26.344 1 98.56 343 GLY B O 1
ATOM 5265 N N . ALA B 1 344 ? -4.145 31.469 25.703 1 98.88 344 ALA B N 1
ATOM 5266 C CA . ALA B 1 344 ? -3.711 32.312 24.594 1 98.88 344 ALA B CA 1
ATOM 5267 C C . ALA B 1 344 ? -4.836 32.531 23.578 1 98.88 344 ALA B C 1
ATOM 5269 O O . ALA B 1 344 ? -5.055 33.625 23.109 1 98.88 344 ALA B O 1
ATOM 5270 N N . TYR B 1 345 ? -5.523 31.422 23.25 1 98.88 345 TYR B N 1
ATOM 5271 C CA . TYR B 1 345 ? -6.625 31.516 22.297 1 98.88 345 TYR B CA 1
ATOM 5272 C C . TYR B 1 345 ? -7.711 32.469 22.812 1 98.88 345 TYR B C 1
ATOM 5274 O O . TYR B 1 345 ? -8.211 33.312 22.047 1 98.88 345 TYR B O 1
ATOM 5282 N N . ALA B 1 346 ? -8.078 32.344 24.062 1 98.5 346 ALA B N 1
ATOM 5283 C CA . ALA B 1 346 ? -9.094 33.219 24.625 1 98.5 346 ALA B CA 1
ATOM 5284 C C . ALA B 1 346 ? -8.656 34.688 24.547 1 98.5 346 ALA B C 1
ATOM 5286 O O . ALA B 1 346 ? -9.438 35.562 24.172 1 98.5 346 ALA B O 1
ATOM 5287 N N . ARG B 1 347 ? -7.418 34.938 24.906 1 98.06 347 ARG B N 1
ATOM 5288 C CA . ARG B 1 347 ? -6.883 36.312 24.859 1 98.06 347 ARG B CA 1
ATOM 5289 C C . ARG B 1 347 ? -6.902 36.844 23.438 1 98.06 347 ARG B C 1
ATOM 5291 O O . ARG B 1 347 ? -7.234 38.031 23.234 1 98.06 347 ARG B O 1
ATOM 5298 N N . LEU B 1 348 ? -6.496 36.062 22.516 1 98.69 348 LEU B N 1
ATOM 5299 C CA . LEU B 1 348 ? -6.461 36.469 21.109 1 98.69 348 LEU B CA 1
ATOM 5300 C C . LEU B 1 348 ? -7.855 36.812 20.609 1 98.69 348 LEU B C 1
ATOM 5302 O O . LEU B 1 348 ? -8.047 37.844 19.969 1 98.69 348 LEU B O 1
ATOM 5306 N N . VAL B 1 349 ? -8.781 35.938 20.891 1 98.44 349 VAL B N 1
ATOM 5307 C CA . VAL B 1 349 ? -10.156 36.188 20.453 1 98.44 349 VAL B CA 1
ATOM 5308 C C . VAL B 1 349 ? -10.664 37.5 21.016 1 98.44 349 VAL B C 1
ATOM 5310 O O . VAL B 1 349 ? -11.203 38.344 20.281 1 98.44 349 VAL B O 1
ATOM 5313 N N . GLU B 1 350 ? -10.438 37.719 22.266 1 97.19 350 GLU B N 1
ATOM 5314 C CA . GLU B 1 350 ? -10.891 38.938 22.922 1 97.19 350 GLU B CA 1
ATOM 5315 C C . GLU B 1 350 ? -10.211 40.188 22.328 1 97.19 350 GLU B C 1
ATOM 5317 O O . GLU B 1 350 ? -10.859 41.188 22.094 1 97.19 350 GLU B O 1
ATOM 5322 N N . ALA B 1 351 ? -8.984 40.062 22.172 1 97.5 351 ALA B N 1
ATOM 5323 C CA . ALA B 1 351 ? -8.234 41.188 21.609 1 97.5 351 ALA B CA 1
ATOM 5324 C C . ALA B 1 351 ? -8.75 41.531 20.219 1 97.5 351 ALA B C 1
ATOM 5326 O O . ALA B 1 351 ? -8.875 42.719 19.875 1 97.5 351 ALA B O 1
ATOM 5327 N N . LEU B 1 352 ? -9.008 40.531 19.453 1 97.44 352 LEU B N 1
ATOM 5328 C CA . LEU B 1 352 ? -9.469 40.75 18.094 1 97.44 352 LEU B CA 1
ATOM 5329 C C . LEU B 1 352 ? -10.875 41.344 18.078 1 97.44 352 LEU B C 1
ATOM 5331 O O . LEU B 1 352 ? -11.188 42.188 17.25 1 97.44 352 LEU B O 1
ATOM 5335 N N . TRP B 1 353 ? -11.719 40.969 19 1 95.12 353 TRP B N 1
ATOM 5336 C CA . TRP B 1 353 ? -13.047 41.531 19.141 1 95.12 353 TRP B CA 1
ATOM 5337 C C . TRP B 1 353 ? -12.969 43.031 19.438 1 95.12 353 TRP B C 1
ATOM 5339 O O . TRP B 1 353 ? -13.773 43.812 18.922 1 95.12 353 TRP B O 1
ATOM 5349 N N . ASN B 1 354 ? -12.07 43.344 20.156 1 92.06 354 ASN B N 1
ATOM 5350 C CA . ASN B 1 354 ? -11.953 44.719 20.625 1 92.06 354 ASN B CA 1
ATOM 5351 C C . ASN B 1 354 ? -11.383 45.625 19.531 1 92.06 354 ASN B C 1
ATOM 5353 O O . ASN B 1 354 ? -11.508 46.875 19.625 1 92.06 354 ASN B O 1
ATOM 5357 N N . ALA B 1 355 ? -10.711 45.094 18.609 1 85.75 355 ALA B N 1
ATOM 5358 C CA . ALA B 1 355 ? -10.109 45.875 17.531 1 85.75 355 ALA B CA 1
ATOM 5359 C C . ALA B 1 355 ? -11.148 46.25 16.469 1 85.75 355 ALA B C 1
ATOM 5361 O O . ALA B 1 355 ? -10.961 47.188 15.703 1 85.75 355 ALA B O 1
ATOM 5362 N N . ALA B 1 356 ? -12.133 45.594 16.375 1 75.62 356 ALA B N 1
ATOM 5363 C CA . ALA B 1 356 ? -13.141 45.844 15.352 1 75.62 356 ALA B CA 1
ATOM 5364 C C . ALA B 1 356 ? -14.109 46.938 15.797 1 75.62 356 ALA B C 1
ATOM 5366 O O . ALA B 1 356 ? -14.375 47.094 17 1 75.62 356 ALA B O 1
#